Protein AF-0000000075855248 (afdb_homodimer)

InterPro domains:
  IPR038874 Transmembrane protein 253 [PTHR37359] (25-209)

Secondary structure (DSSP, 8-state):
--HHHHHHHHHHHH-----HHHHHHHHHHHHHHHHHHIIIIISHHHHHHHHHHHHHHHHHHHHHHHHHHHHHHTT-GGGGHHHHHHHHHHHHHHHHHHHHHS--HHHHHHHHHHHHHHHHHHHHHHHHHHH--------SSHHHHHHHHHHHHHHHHHHHHHHHHHHHHHHHHHHHHHHHHS------------TTTTTS-TT-------/--HHHHHHHHHHHH-----HHHHHHHHHHHHHHHHHHIIIIISHHHHHHHHHHHHHHHHHHHHHHHHHHHHHHTT-GGGGHHHHHHHHHHHHHHHHHHHHHS--HHHHHHHHHHHHHHHHHHHHHHHHHHH--------SSHHHHHHHHHHHHHHHHHHHHHHHHHHHHHHHHHHHHHHHHS------------TTTTTS-TT-------

Solvent-accessible surface area (backbone atoms only — not comparable to full-atom values): 21504 Å² total; per-residue (Å²): 126,74,70,61,56,61,57,53,56,57,53,58,60,68,57,58,78,75,44,67,59,58,54,48,50,46,46,45,52,47,35,47,50,46,45,25,44,39,34,50,58,72,43,23,56,60,37,42,38,43,13,53,48,22,32,54,29,19,51,48,21,35,53,28,32,50,21,26,18,7,50,35,40,59,53,40,71,84,57,42,50,52,40,60,26,22,54,43,34,33,52,39,11,53,48,37,44,45,32,35,76,56,48,41,72,68,56,48,52,49,46,49,50,43,32,54,51,28,39,55,41,38,55,50,23,53,51,46,67,72,61,60,80,67,78,63,45,82,63,88,45,72,37,29,49,50,14,41,49,47,22,47,50,49,20,49,52,26,45,51,48,38,41,53,44,34,53,48,51,43,51,54,51,48,53,45,46,54,70,42,58,50,68,73,70,73,61,71,64,71,74,64,73,50,73,63,64,70,58,52,65,78,62,70,73,75,68,74,80,120,124,74,72,61,57,61,57,53,57,56,53,60,60,68,56,59,76,76,46,67,60,58,52,47,51,46,46,46,50,48,36,46,49,45,45,26,43,39,34,49,58,74,42,24,56,61,38,43,38,42,12,54,50,23,32,54,29,20,50,47,20,34,52,28,32,51,22,26,18,8,50,36,40,58,52,38,71,85,58,41,51,53,41,60,26,22,53,42,33,32,51,40,13,54,48,36,44,46,30,36,76,57,47,42,71,67,56,48,53,50,47,49,50,42,34,54,51,28,42,55,41,38,56,50,24,52,50,47,67,72,61,59,79,65,79,62,44,82,64,86,44,74,37,29,49,50,13,41,50,47,22,48,50,49,22,48,51,27,46,51,48,38,43,52,44,34,52,50,49,44,50,54,50,48,53,44,46,55,70,45,59,50,67,73,68,71,61,70,66,68,74,62,72,51,71,64,65,69,57,52,65,77,61,67,72,75,68,74,83,119

pLDDT: mean 74.96, std 23.04, range [22.03, 97.25]

Sequence (420 aa):
MTENMFQEGLYQVYFKETHPLTTATNNKALCNVRIHRWFGTVVNTRLLVTGVGQILSALACILTTVTHACVSYNCAVSMTTPVWSSLFYVAAGCLTIEVQRKANKLKIITLVSLNLFSLLFGFSAILAISLISQQPAALNTNQQRAGSIVAKGTSIAFTALCLLLSVYTLFLSWRGLRRYSSPHIQAYSRISQDPDDTNEPLLEQVEYSLMTENMFQEGLYQVYFKETHPLTTATNNKALCNVRIHRWFGTVVNTRLLVTGVGQILSALACILTTVTHACVSYNCAVSMTTPVWSSLFYVAAGCLTIEVQRKANKLKIITLVSLNLFSLLFGFSAILAISLISQQPAALNTNQQRAGSIVAKGTSIAFTALCLLLSVYTLFLSWRGLRRYSSPHIQAYSRISQDPDDTNEPLLEQVEYSL

Nearest PDB structures (foldseek):
  8zgt-assembly1_B  TM=7.025E-01  e=1.239E-02  Rattus norvegicus
  7jpv-assembly1_E  TM=5.842E-01  e=2.638E-01  Oryctolagus cuniculus
  8auw-assembly1_D  TM=3.223E-01  e=1.752E+00  Homo sapiens
  4tx5-assembly1_A  TM=2.668E-01  e=3.138E+00  Homo sapiens
  8zgt-assembly1_B  TM=7.037E-01  e=1.383E-02  Rattus norvegicus

Foldseek 3Di:
DVVVVVVVVVVVVPPPVPPVVVVVVVLQVQLFVLLLCLLQPVCLVVLLVLLVLLQVLLVLLQVLQQVLCCLWPVRDPLSNLSNVLSVLSNVLSVLSNVCNVPPDPVSLVVSLVSLVVSLVSLVVSLVSNVPDPDHTDDDDDPVSVVVSVVSSVSSNVSSVVSNVSSVVSNVSSVVSCVVRVPPPCPCPVPPPVPVVVVPPPPPPCPPPPD/DVVVVVVVVVVVVVPPVPPVVVVVVVLQVQLFVLLLCLLQPVCLVVLLVLLVLQQVLLVLLQVLQQVLCCLWPVRDPLSNLSNVLSVLSNVLSVLSNVCNVPPDPVSLVVSLVSLVVSLVSLVVSLVSNVPDPDHTDDDDDPVSVVVSVVSSVSSNVSSVVSNVSSVVSNVSSVVSCVVRVPPPCPCPVPPPVPVVVVPPPPPPCPPPPD

Structure (mmCIF, N/CA/C/O backbone):
data_AF-0000000075855248-model_v1
#
loop_
_entity.id
_entity.type
_entity.pdbx_description
1 polymer 'Uncharacterized protein si:dkey-30c15.13'
#
loop_
_atom_site.group_PDB
_atom_site.id
_atom_site.type_symbol
_atom_site.label_atom_id
_atom_site.label_alt_id
_atom_site.label_comp_id
_atom_site.label_asym_id
_atom_site.label_entity_id
_atom_site.label_seq_id
_atom_site.pdbx_PDB_ins_code
_atom_site.Cartn_x
_atom_site.Cartn_y
_atom_site.Cartn_z
_atom_site.occupancy
_atom_site.B_iso_or_equiv
_atom_site.auth_seq_id
_atom_site.auth_comp_id
_atom_site.auth_asym_id
_atom_site.auth_atom_id
_atom_site.pdbx_PDB_model_num
ATOM 1 N N . MET A 1 1 ? -52.969 60.656 11.789 1 31.59 1 MET A N 1
ATOM 2 C CA . MET A 1 1 ? -52.875 59.531 10.859 1 31.59 1 MET A CA 1
ATOM 3 C C . MET A 1 1 ? -51.438 59.281 10.477 1 31.59 1 MET A C 1
ATOM 5 O O . MET A 1 1 ? -51.125 58.344 9.727 1 31.59 1 MET A O 1
ATOM 9 N N . THR A 1 2 ? -50.5 60.188 10.789 1 39.56 2 THR A N 1
ATOM 10 C CA . THR A 1 2 ? -49.094 60.094 10.422 1 39.56 2 THR A CA 1
ATOM 11 C C . THR A 1 2 ? -48.375 59.125 11.352 1 39.56 2 THR A C 1
ATOM 13 O O . THR A 1 2 ? -47.156 58.906 11.188 1 39.56 2 THR A O 1
ATOM 16 N N . GLU A 1 3 ? -49 58.781 12.5 1 42.44 3 GLU A N 1
ATOM 17 C CA . GLU A 1 3 ? -48.25 57.906 13.406 1 42.44 3 GLU A CA 1
ATOM 18 C C . GLU A 1 3 ? -48.062 56.5 12.82 1 42.44 3 GLU A C 1
ATOM 20 O O . GLU A 1 3 ? -47.188 55.75 13.234 1 42.44 3 GLU A O 1
ATOM 25 N N . ASN A 1 4 ? -49.062 56.125 11.938 1 43.16 4 ASN A N 1
ATOM 26 C CA . ASN A 1 4 ? -49.062 54.719 11.555 1 43.16 4 ASN A CA 1
ATOM 27 C C . ASN A 1 4 ? -47.969 54.406 10.547 1 43.16 4 ASN A C 1
ATOM 29 O O . ASN A 1 4 ? -47.75 53.25 10.148 1 43.16 4 ASN A O 1
ATOM 33 N N . MET A 1 5 ? -47.438 55.5 9.867 1 43.91 5 MET A N 1
ATOM 34 C CA . MET A 1 5 ? -46.5 55.156 8.828 1 43.91 5 MET A CA 1
ATOM 35 C C . MET A 1 5 ? -45.156 54.719 9.438 1 43.91 5 MET A C 1
ATOM 37 O O . MET A 1 5 ? -44.469 53.875 8.852 1 43.91 5 MET A O 1
ATOM 41 N N . PHE A 1 6 ? -44.75 55.312 10.594 1 43.44 6 PHE A N 1
ATOM 42 C CA . PHE A 1 6 ? -43.438 54.969 11.102 1 43.44 6 PHE A CA 1
ATOM 43 C C . PHE A 1 6 ? -43.406 53.531 11.625 1 43.44 6 PHE A C 1
ATOM 45 O O . PHE A 1 6 ? -42.406 52.812 11.484 1 43.44 6 PHE A O 1
ATOM 52 N N . GLN A 1 7 ? -44.562 53.031 12.219 1 41.19 7 GLN A N 1
ATOM 53 C CA . GLN A 1 7 ? -44.531 51.688 12.758 1 41.19 7 GLN A CA 1
ATOM 54 C C . GLN A 1 7 ? -44.5 50.656 11.633 1 41.19 7 GLN A C 1
ATOM 56 O O . GLN A 1 7 ? -43.875 49.594 11.758 1 41.19 7 GLN A O 1
ATOM 61 N N . GLU A 1 8 ? -45.219 50.969 10.5 1 43.88 8 GLU A N 1
ATOM 62 C CA . GLU A 1 8 ? -45.25 49.969 9.445 1 43.88 8 GLU A CA 1
ATOM 63 C C . GLU A 1 8 ? -43.875 49.844 8.781 1 43.88 8 GLU A C 1
ATOM 65 O O . GLU A 1 8 ? -43.5 48.75 8.336 1 43.88 8 GLU A O 1
ATOM 70 N N . GLY A 1 9 ? -43.125 50.938 8.617 1 43.25 9 GLY A N 1
ATOM 71 C CA . GLY A 1 9 ? -41.812 50.844 7.984 1 43.25 9 GLY A CA 1
ATOM 72 C C . GLY A 1 9 ? -40.812 50.031 8.812 1 43.25 9 GLY A C 1
ATOM 73 O O . GLY A 1 9 ? -39.906 49.406 8.258 1 43.25 9 GLY A O 1
ATOM 74 N N . LEU A 1 10 ? -40.906 50.25 10.195 1 38.75 10 LEU A N 1
ATOM 75 C CA . LEU A 1 10 ? -39.938 49.469 10.992 1 38.75 10 LEU A CA 1
ATOM 76 C C . LEU A 1 10 ? -40.281 48 10.992 1 38.75 10 LEU A C 1
ATOM 78 O O . LEU A 1 10 ? -39.406 47.156 11.094 1 38.75 10 LEU A O 1
ATOM 82 N N . TYR A 1 11 ? -41.656 47.656 10.953 1 41.97 11 TYR A N 1
ATOM 83 C CA . TYR A 1 11 ? -41.969 46.219 10.969 1 41.97 11 TYR A CA 1
ATOM 84 C C . TYR A 1 11 ? -41.469 45.562 9.695 1 41.97 11 TYR A C 1
ATOM 86 O O . TYR A 1 11 ? -41.031 44.406 9.734 1 41.97 11 TYR A O 1
ATOM 94 N N . GLN A 1 12 ? -41.625 46.219 8.531 1 40.75 12 GLN A N 1
ATOM 95 C CA . GLN A 1 12 ? -41.25 45.531 7.301 1 40.75 12 GLN A CA 1
ATOM 96 C C . GLN A 1 12 ? -39.719 45.312 7.258 1 40.75 12 GLN A C 1
ATOM 98 O O . GLN A 1 12 ? -39.25 44.375 6.602 1 40.75 12 GLN A O 1
ATOM 103 N N . VAL A 1 13 ? -38.938 46.25 7.758 1 40.94 13 VAL A N 1
ATOM 104 C CA . VAL A 1 13 ? -37.5 46 7.562 1 40.94 13 VAL A CA 1
ATOM 105 C C . VAL A 1 13 ? -37.062 44.812 8.391 1 40.94 13 VAL A C 1
ATOM 107 O O . VAL A 1 13 ? -36.25 44 7.941 1 40.94 13 VAL A O 1
ATOM 110 N N . TYR A 1 14 ? -37.469 44.75 9.664 1 39.81 14 TYR A N 1
ATOM 111 C CA . TYR A 1 14 ? -36.812 43.688 10.453 1 39.81 14 TYR A CA 1
ATOM 112 C C . TYR A 1 14 ? -37.406 42.344 10.148 1 39.81 14 TYR A C 1
ATOM 114 O O . TYR A 1 14 ? -37.031 41.344 10.766 1 39.81 14 TYR A O 1
ATOM 122 N N . PHE A 1 15 ? -38.719 42.25 9.641 1 38.22 15 PHE A N 1
ATOM 123 C CA . PHE A 1 15 ? -39 40.844 9.273 1 38.22 15 PHE A CA 1
ATOM 124 C C . PHE A 1 15 ? -38.062 40.375 8.156 1 38.22 15 PHE A C 1
ATOM 126 O O . PHE A 1 15 ? -38.375 40.562 6.973 1 38.22 15 PHE A O 1
ATOM 133 N N . LYS A 1 16 ? -36.875 40.812 8.109 1 37.31 16 LYS A N 1
ATOM 134 C CA . LYS A 1 16 ? -36.031 39.938 7.305 1 37.31 16 LYS A CA 1
ATOM 135 C C . LYS A 1 16 ? -36.5 38.469 7.41 1 37.31 16 LYS A C 1
ATOM 137 O O . LYS A 1 16 ? -36.594 37.938 8.516 1 37.31 16 LYS A O 1
ATOM 142 N N . GLU A 1 17 ? -37.438 37.969 6.656 1 39.19 17 GLU A N 1
ATOM 143 C CA . GLU A 1 17 ? -37.719 36.562 6.422 1 39.19 17 GLU A CA 1
ATOM 144 C C . GLU A 1 17 ? -36.438 35.719 6.582 1 39.19 17 GLU A C 1
ATOM 146 O O . GLU A 1 17 ? -35.562 35.781 5.727 1 39.19 17 GLU A O 1
ATOM 151 N N . THR A 1 18 ? -35.844 35.656 7.707 1 39.84 18 THR A N 1
ATOM 152 C CA . THR A 1 18 ? -34.938 34.531 7.926 1 39.84 18 THR A CA 1
ATOM 153 C C . THR A 1 18 ? -35.5 33.25 7.332 1 39.84 18 THR A C 1
ATOM 155 O O . THR A 1 18 ? -36.406 32.656 7.895 1 39.84 18 THR A O 1
ATOM 158 N N . HIS A 1 19 ? -35.969 33.125 6.125 1 43.25 19 HIS A N 1
ATOM 159 C CA . HIS A 1 19 ? -36.312 31.891 5.43 1 43.25 19 HIS A CA 1
ATOM 160 C C . HIS A 1 19 ? -35.438 30.734 5.891 1 43.25 19 HIS A C 1
ATOM 162 O O . HIS A 1 19 ? -34.219 30.859 5.969 1 43.25 19 HIS A O 1
ATOM 168 N N . PRO A 1 20 ? -36.062 29.734 6.641 1 48.69 20 PRO A N 1
ATOM 169 C CA . PRO A 1 20 ? -35.406 28.484 6.996 1 48.69 20 PRO A CA 1
ATOM 170 C C . PRO A 1 20 ? -34.406 28.016 5.926 1 48.69 20 PRO A C 1
ATOM 172 O O . PRO A 1 20 ? -33.5 27.25 6.223 1 48.69 20 PRO A O 1
ATOM 175 N N . LEU A 1 21 ? -34.656 28.406 4.676 1 49.22 21 LEU A N 1
ATOM 176 C CA . LEU A 1 21 ? -33.75 28 3.615 1 49.22 21 LEU A CA 1
ATOM 177 C C . LEU A 1 21 ? -32.375 28.609 3.828 1 49.22 21 LEU A C 1
ATOM 179 O O . LEU A 1 21 ? -31.344 27.953 3.568 1 49.22 21 LEU A O 1
ATOM 183 N N . THR A 1 22 ? -32.344 29.875 4.184 1 50.22 22 THR A N 1
ATOM 184 C CA . THR A 1 22 ? -31.047 30.5 4.367 1 50.22 22 THR A CA 1
ATOM 185 C C . THR A 1 22 ? -30.297 29.859 5.535 1 50.22 22 THR A C 1
ATOM 187 O O . THR A 1 22 ? -29.094 29.656 5.465 1 50.22 22 THR A O 1
ATOM 190 N N . THR A 1 23 ? -31.109 29.594 6.613 1 50.72 23 THR A N 1
ATOM 191 C CA . THR A 1 23 ? -30.484 28.922 7.742 1 50.72 23 THR A CA 1
ATOM 192 C C . THR A 1 23 ? -30.047 27.516 7.348 1 50.72 23 THR A C 1
ATOM 194 O O . THR A 1 23 ? -28.969 27.062 7.738 1 50.72 23 THR A O 1
ATOM 197 N N . ALA A 1 24 ? -30.953 26.812 6.559 1 57.84 24 ALA A N 1
ATOM 198 C CA . ALA A 1 24 ? -30.594 25.469 6.105 1 57.84 24 ALA A CA 1
ATOM 199 C C . ALA A 1 24 ? -29.375 25.516 5.176 1 57.84 24 ALA A C 1
ATOM 201 O O . ALA A 1 24 ? -28.5 24.656 5.25 1 57.84 24 ALA A O 1
ATOM 202 N N . THR A 1 25 ? -29.375 26.547 4.203 1 55.84 25 THR A N 1
ATOM 203 C CA . THR A 1 25 ? -28.234 26.672 3.295 1 55.84 25 THR A CA 1
ATOM 204 C C . THR A 1 25 ? -26.969 27.031 4.066 1 55.84 25 THR A C 1
ATOM 206 O O . THR A 1 25 ? -25.891 26.516 3.764 1 55.84 25 THR A O 1
ATOM 209 N N . ASN A 1 26 ? -27.25 27.891 5.062 1 59.59 26 ASN A N 1
ATOM 210 C CA . ASN A 1 26 ? -26.094 28.281 5.855 1 59.59 26 ASN A CA 1
ATOM 211 C C . ASN A 1 26 ? -25.594 27.125 6.715 1 59.59 26 ASN A C 1
ATOM 213 O O . ASN A 1 26 ? -24.375 26.953 6.895 1 59.59 26 ASN A O 1
ATOM 217 N N . ASN A 1 27 ? -26.609 26.453 7.219 1 59.88 27 ASN A N 1
ATOM 218 C CA . ASN A 1 27 ? -26.203 25.297 8.016 1 59.88 27 ASN A CA 1
ATOM 219 C C . ASN A 1 27 ? -25.531 24.234 7.152 1 59.88 27 ASN A C 1
ATOM 221 O O . ASN A 1 27 ? -24.562 23.609 7.578 1 59.88 27 ASN A O 1
ATOM 225 N N . LYS A 1 28 ? -26.188 24.156 5.992 1 63.12 28 LYS A N 1
ATOM 226 C CA . LYS A 1 28 ? -25.578 23.188 5.07 1 63.12 28 LYS A CA 1
ATOM 227 C C . LYS A 1 28 ? -24.172 23.641 4.664 1 63.12 28 LYS A C 1
ATOM 229 O O . LYS A 1 28 ? -23.266 22.812 4.582 1 63.12 28 LYS A O 1
ATOM 234 N N . ALA A 1 29 ? -24.047 24.844 4.391 1 67 29 ALA A N 1
ATOM 235 C CA . ALA A 1 29 ? -22.719 25.359 4.039 1 67 29 ALA A CA 1
ATOM 236 C C . ALA A 1 29 ? -21.734 25.188 5.195 1 67 29 ALA A C 1
ATOM 238 O O . ALA A 1 29 ? -20.578 24.828 4.988 1 67 29 ALA A O 1
ATOM 239 N N . LEU A 1 30 ? -22.328 25.422 6.41 1 62.78 30 LEU A N 1
ATOM 240 C CA . LEU A 1 30 ? -21.469 25.266 7.582 1 62.78 30 LEU A CA 1
ATOM 241 C C . LEU A 1 30 ? -21.094 23.797 7.785 1 62.78 30 LEU A C 1
ATOM 243 O O . LEU A 1 30 ? -19.953 23.484 8.125 1 62.78 30 LEU A O 1
ATOM 247 N N . CYS A 1 31 ? -22.094 23 7.594 1 67.38 31 CYS A N 1
ATOM 248 C CA . CYS A 1 31 ? -21.828 21.562 7.719 1 67.38 31 CYS A CA 1
ATOM 249 C C . CYS A 1 31 ? -20.812 21.109 6.676 1 67.38 31 CYS A C 1
ATOM 251 O O . CYS A 1 31 ? -19.906 20.328 6.98 1 67.38 31 CYS A O 1
ATOM 253 N N . ASN A 1 32 ? -21.016 21.641 5.473 1 72.44 32 ASN A N 1
ATOM 254 C CA . ASN A 1 32 ? -20.078 21.281 4.406 1 72.44 32 ASN A CA 1
ATOM 255 C C . ASN A 1 32 ? -18.656 21.734 4.723 1 72.44 32 ASN A C 1
ATOM 257 O O . ASN A 1 32 ? -17.703 21.016 4.461 1 72.44 32 ASN A O 1
ATOM 261 N N . VAL A 1 33 ? -18.578 22.859 5.32 1 74.69 33 VAL A N 1
ATOM 262 C CA . VAL A 1 33 ? -17.266 23.391 5.668 1 74.69 33 VAL A CA 1
ATOM 263 C C . VAL A 1 33 ? -16.625 22.531 6.762 1 74.69 33 VAL A C 1
ATOM 265 O O . VAL A 1 33 ? -15.43 22.266 6.734 1 74.69 33 VAL A O 1
ATOM 268 N N . ARG A 1 34 ? -17.484 22.203 7.691 1 75.31 34 ARG A N 1
ATOM 269 C CA . ARG A 1 34 ? -16.969 21.391 8.797 1 75.31 34 ARG A CA 1
ATOM 270 C C . ARG A 1 34 ? -16.547 20 8.328 1 75.31 34 ARG A C 1
ATOM 272 O O . ARG A 1 34 ? -15.523 19.469 8.766 1 75.31 34 ARG A O 1
ATOM 279 N N . ILE A 1 35 ? -17.328 19.484 7.496 1 74.38 35 ILE A N 1
ATOM 280 C CA . ILE A 1 35 ? -17.016 18.172 6.938 1 74.38 35 ILE A CA 1
ATOM 281 C C . ILE A 1 35 ? -15.75 18.266 6.074 1 74.38 35 ILE A C 1
ATOM 283 O O . ILE A 1 35 ? -14.914 17.375 6.098 1 74.38 35 ILE A O 1
ATOM 287 N N . HIS A 1 36 ? -15.641 19.359 5.402 1 76.44 36 HIS A N 1
ATOM 288 C CA . HIS A 1 36 ? -14.445 19.594 4.605 1 76.44 36 HIS A CA 1
ATOM 289 C C . HIS A 1 36 ? -13.203 19.688 5.488 1 76.44 36 HIS A C 1
ATOM 291 O O . HIS A 1 36 ? -12.133 19.188 5.129 1 76.44 36 HIS A O 1
ATOM 297 N N . ARG A 1 37 ? -13.391 20.297 6.598 1 74.25 37 ARG A N 1
ATOM 298 C CA . ARG A 1 37 ? -12.266 20.422 7.512 1 74.25 37 ARG A CA 1
ATOM 299 C C . ARG A 1 37 ? -11.859 19.078 8.086 1 74.25 37 ARG A C 1
ATOM 301 O O . ARG A 1 37 ? -10.664 18.781 8.227 1 74.25 37 ARG A O 1
ATOM 308 N N . TRP A 1 38 ? -12.875 18.312 8.445 1 79.81 38 TRP A N 1
ATOM 309 C CA . TRP A 1 38 ? -12.586 16.984 9.008 1 79.81 38 TRP A CA 1
ATOM 310 C C . TRP A 1 38 ? -11.805 16.141 8.016 1 79.81 38 TRP A C 1
ATOM 312 O O . TRP A 1 38 ? -10.758 15.578 8.352 1 79.81 38 TRP A O 1
ATOM 322 N N . PHE A 1 39 ? -12.266 16.078 6.785 1 79.12 39 PHE A N 1
ATOM 323 C CA . PHE A 1 39 ? -11.656 15.219 5.781 1 79.12 39 PHE A CA 1
ATOM 324 C C . PHE A 1 39 ? -10.422 15.875 5.176 1 79.12 39 PHE A C 1
ATOM 326 O O . PHE A 1 39 ? -9.484 15.188 4.766 1 79.12 39 PHE A O 1
ATOM 333 N N . GLY A 1 40 ? -10.359 17.062 5.18 1 75.75 40 GLY A N 1
ATOM 334 C CA . GLY A 1 40 ? -9.266 17.781 4.555 1 75.75 40 GLY A CA 1
ATOM 335 C C . GLY A 1 40 ? -8.102 18.031 5.496 1 75.75 40 GLY A C 1
ATOM 336 O O . GLY A 1 40 ? -6.969 18.234 5.055 1 75.75 40 GLY A O 1
ATOM 337 N N . THR A 1 41 ? -8.289 18 6.754 1 74.88 41 THR A N 1
ATOM 338 C CA . THR A 1 41 ? -7.211 18.391 7.656 1 74.88 41 THR A CA 1
ATOM 339 C C . THR A 1 41 ? -7.035 17.375 8.773 1 74.88 41 THR A C 1
ATOM 341 O O . THR A 1 41 ? -5.93 16.875 9 1 74.88 41 THR A O 1
ATOM 344 N N . VAL A 1 42 ? -8.172 17.062 9.398 1 72.31 42 VAL A N 1
ATOM 345 C CA . VAL A 1 42 ? -8.055 16.266 10.609 1 72.31 42 VAL A CA 1
ATOM 346 C C . VAL A 1 42 ? -7.668 14.836 10.25 1 72.31 42 VAL A C 1
ATOM 348 O O . VAL A 1 42 ? -6.734 14.273 10.828 1 72.31 42 VAL A O 1
ATOM 351 N N . VAL A 1 43 ? -8.344 14.25 9.32 1 83.25 43 VAL A N 1
ATOM 352 C CA . VAL A 1 43 ? -8.102 12.844 9.039 1 83.25 43 VAL A CA 1
ATOM 353 C C . VAL A 1 43 ? -7.461 12.703 7.656 1 83.25 43 VAL A C 1
ATOM 355 O O . VAL A 1 43 ? -7.375 11.594 7.117 1 83.25 43 VAL A O 1
ATOM 358 N N . ASN A 1 44 ? -6.895 13.672 7.082 1 83.75 44 ASN A N 1
ATOM 359 C CA . ASN A 1 44 ? -6.402 13.711 5.707 1 83.75 44 ASN A CA 1
ATOM 360 C C . ASN A 1 44 ? -5.301 12.68 5.477 1 83.75 44 ASN A C 1
ATOM 362 O O . ASN A 1 44 ? -5.379 11.883 4.543 1 83.75 44 ASN A O 1
ATOM 366 N N . THR A 1 45 ? -4.414 12.688 6.406 1 84.56 45 THR A N 1
ATOM 367 C CA . THR A 1 45 ? -3.283 11.773 6.262 1 84.56 45 THR A CA 1
ATOM 368 C C . THR A 1 45 ? -3.736 10.32 6.422 1 84.56 45 THR A C 1
ATOM 370 O O . THR A 1 45 ? -3.326 9.453 5.652 1 84.56 45 THR A O 1
ATOM 373 N N . ARG A 1 46 ? -4.555 10.164 7.312 1 88.44 46 ARG A N 1
ATOM 374 C CA . ARG A 1 46 ? -5.051 8.82 7.578 1 88.44 46 ARG A CA 1
ATOM 375 C C . ARG A 1 46 ? -5.879 8.297 6.41 1 88.44 46 ARG A C 1
ATOM 377 O O . ARG A 1 46 ? -5.801 7.121 6.059 1 88.44 46 ARG A O 1
ATOM 384 N N . LEU A 1 47 ? -6.617 9.133 5.773 1 90.88 47 LEU A N 1
ATOM 385 C CA . LEU A 1 47 ? -7.422 8.742 4.617 1 90.88 47 LEU A CA 1
ATOM 386 C C . LEU A 1 47 ? -6.531 8.445 3.412 1 90.88 47 LEU A C 1
ATOM 388 O O . LEU A 1 47 ? -6.77 7.48 2.682 1 90.88 47 LEU A O 1
ATOM 392 N N . LEU A 1 48 ? -5.543 9.25 3.268 1 91.06 48 LEU A N 1
ATOM 393 C CA . LEU A 1 48 ? -4.621 9.047 2.156 1 91.06 48 LEU A CA 1
ATOM 394 C C . LEU A 1 48 ? -3.891 7.715 2.293 1 91.06 48 LEU A C 1
ATOM 396 O O . LEU A 1 48 ? -3.797 6.949 1.328 1 91.06 48 LEU A O 1
ATOM 400 N N . VAL A 1 49 ? -3.412 7.414 3.479 1 92.38 49 VAL A N 1
ATOM 401 C CA . VAL A 1 49 ? -2.695 6.172 3.752 1 92.38 49 VAL A CA 1
ATOM 402 C C . VAL A 1 49 ? -3.637 4.98 3.568 1 92.38 49 VAL A C 1
ATOM 404 O O . VAL A 1 49 ? -3.258 3.971 2.973 1 92.38 49 VAL A O 1
ATOM 407 N N . THR A 1 50 ? -4.824 5.129 4.031 1 93.75 50 THR A N 1
ATOM 408 C CA . THR A 1 50 ? -5.809 4.055 3.912 1 93.75 50 THR A CA 1
ATOM 409 C C . THR A 1 50 ? -6.18 3.824 2.451 1 93.75 50 THR A C 1
ATOM 411 O O . THR A 1 50 ? -6.297 2.68 2.008 1 93.75 50 THR A O 1
ATOM 414 N N . GLY A 1 51 ? -6.391 4.922 1.726 1 94.62 51 GLY A N 1
ATOM 415 C CA . GLY A 1 51 ? -6.73 4.793 0.317 1 94.62 51 GLY A CA 1
ATOM 416 C C . GLY A 1 51 ? -5.641 4.117 -0.496 1 94.62 51 GLY A C 1
ATOM 417 O O . GLY A 1 51 ? -5.914 3.186 -1.256 1 94.62 51 GLY A O 1
ATOM 418 N N . VAL A 1 52 ? -4.422 4.543 -0.374 1 94.12 52 VAL A N 1
ATOM 419 C CA . VAL A 1 52 ? -3.291 3.965 -1.093 1 94.12 52 VAL A CA 1
ATOM 420 C C . VAL A 1 52 ? -3.105 2.506 -0.68 1 94.12 52 VAL A C 1
ATOM 422 O O . VAL A 1 52 ? -2.863 1.641 -1.525 1 94.12 52 VAL A O 1
ATOM 425 N N . GLY A 1 53 ? -3.23 2.273 0.612 1 95.06 53 GLY A N 1
ATOM 426 C CA . GLY A 1 53 ? -3.146 0.907 1.101 1 95.06 53 GLY A CA 1
ATOM 427 C C . GLY A 1 53 ? -4.207 -0.002 0.511 1 95.06 53 GLY A C 1
ATOM 428 O O . GLY A 1 53 ? -3.928 -1.155 0.176 1 95.06 53 GLY A O 1
ATOM 429 N N . GLN A 1 54 ? -5.355 0.57 0.373 1 95.56 54 GLN A N 1
ATOM 430 C CA . GLN A 1 54 ? -6.457 -0.212 -0.18 1 95.56 54 GLN A CA 1
ATOM 431 C C . GLN A 1 54 ? -6.219 -0.536 -1.651 1 95.56 54 GLN A C 1
ATOM 433 O O . GLN A 1 54 ? -6.453 -1.664 -2.092 1 95.56 54 GLN A O 1
ATOM 438 N N . ILE A 1 55 ? -5.734 0.391 -2.4 1 96.19 55 ILE A N 1
ATOM 439 C CA . ILE A 1 55 ? -5.484 0.196 -3.824 1 96.19 55 ILE A CA 1
ATOM 440 C C . ILE A 1 55 ? -4.383 -0.845 -4.016 1 96.19 55 ILE A C 1
ATOM 442 O O . ILE A 1 55 ? -4.543 -1.791 -4.793 1 96.19 55 ILE A O 1
ATOM 446 N N . LEU A 1 56 ? -3.32 -0.724 -3.268 1 96.75 56 LEU A N 1
ATOM 447 C CA . LEU A 1 56 ? -2.189 -1.635 -3.414 1 96.75 56 LEU A CA 1
ATOM 448 C C . LEU A 1 56 ? -2.564 -3.043 -2.965 1 96.75 56 LEU A C 1
ATOM 450 O O . LEU A 1 56 ? -2.207 -4.023 -3.621 1 96.75 56 LEU A O 1
ATOM 454 N N . SER A 1 57 ? -3.283 -3.107 -1.899 1 96.69 57 SER A N 1
ATOM 455 C CA . SER A 1 57 ? -3.695 -4.414 -1.397 1 96.69 57 SER A CA 1
ATOM 456 C C . SER A 1 57 ? -4.691 -5.078 -2.342 1 96.69 57 SER A C 1
ATOM 458 O O . SER A 1 57 ? -4.645 -6.293 -2.547 1 96.69 57 SER A O 1
ATOM 460 N N . ALA A 1 58 ? -5.594 -4.281 -2.854 1 97.19 58 ALA A N 1
ATOM 461 C CA . ALA A 1 58 ? -6.57 -4.812 -3.799 1 97.19 58 ALA A CA 1
ATOM 462 C C . ALA A 1 58 ? -5.891 -5.305 -5.074 1 97.19 58 ALA A C 1
ATOM 464 O O . ALA A 1 58 ? -6.246 -6.359 -5.605 1 97.19 58 ALA A O 1
ATOM 465 N N . LEU A 1 59 ? -4.93 -4.57 -5.523 1 96.31 59 LEU A N 1
ATOM 466 C CA . LEU A 1 59 ? -4.191 -4.977 -6.715 1 96.31 59 LEU A CA 1
ATOM 467 C C . LEU A 1 59 ? -3.43 -6.277 -6.465 1 96.31 59 LEU A C 1
ATOM 469 O O . LEU A 1 59 ? -3.43 -7.172 -7.309 1 96.31 59 LEU A O 1
ATOM 473 N N . ALA A 1 60 ? -2.805 -6.332 -5.324 1 96.31 60 ALA A N 1
ATOM 474 C CA . ALA A 1 60 ? -2.104 -7.562 -4.957 1 96.31 60 ALA A CA 1
ATOM 475 C C . ALA A 1 60 ? -3.07 -8.734 -4.863 1 96.31 60 ALA A C 1
ATOM 477 O O . ALA A 1 60 ? -2.752 -9.844 -5.305 1 96.31 60 ALA A O 1
ATOM 478 N N . CYS A 1 61 ? -4.23 -8.5 -4.34 1 95.12 61 CYS A N 1
ATOM 479 C CA . CYS A 1 61 ? -5.246 -9.539 -4.223 1 95.12 61 CYS A CA 1
ATOM 480 C C . CYS A 1 61 ? -5.699 -10.016 -5.598 1 95.12 61 CYS A C 1
ATOM 482 O O . CYS A 1 61 ? -5.816 -11.219 -5.832 1 95.12 61 CYS A O 1
ATOM 484 N N . ILE A 1 62 ? -5.914 -9.078 -6.469 1 96 62 ILE A N 1
ATOM 485 C CA . ILE A 1 62 ? -6.363 -9.414 -7.812 1 96 62 ILE A CA 1
ATOM 486 C C . ILE A 1 62 ? -5.32 -10.297 -8.5 1 96 62 ILE A C 1
ATOM 488 O O . ILE A 1 62 ? -5.648 -11.367 -9.023 1 96 62 ILE A O 1
ATOM 492 N N . LEU A 1 63 ? -4.113 -9.914 -8.445 1 95.44 63 LEU A N 1
ATOM 493 C CA . LEU A 1 63 ? -3.049 -10.602 -9.172 1 95.44 63 LEU A CA 1
ATOM 494 C C . LEU A 1 63 ? -2.775 -11.977 -8.57 1 95.44 63 LEU A C 1
ATOM 496 O O . LEU A 1 63 ? -2.572 -12.953 -9.297 1 95.44 63 LEU A O 1
ATOM 500 N N . THR A 1 64 ? -2.881 -12.07 -7.25 1 94.69 64 THR A N 1
ATOM 501 C CA . THR A 1 64 ? -2.635 -13.352 -6.598 1 94.69 64 THR A CA 1
ATOM 502 C C . THR A 1 64 ? -3.814 -14.297 -6.801 1 94.69 64 THR A C 1
ATOM 504 O O . THR A 1 64 ? -3.631 -15.508 -6.938 1 94.69 64 THR A O 1
ATOM 507 N N . THR A 1 65 ? -5.012 -13.758 -6.844 1 94.06 65 THR A N 1
ATOM 508 C CA . THR A 1 65 ? -6.188 -14.578 -7.102 1 94.06 65 THR A CA 1
ATOM 509 C C . THR A 1 65 ? -6.141 -15.164 -8.508 1 94.06 65 THR A C 1
ATOM 511 O O . THR A 1 65 ? -6.426 -16.344 -8.703 1 94.06 65 THR A O 1
ATOM 514 N N . VAL A 1 66 ? -5.77 -14.328 -9.445 1 94.12 66 VAL A N 1
ATOM 515 C CA . VAL A 1 66 ? -5.66 -14.789 -10.82 1 94.12 66 VAL A CA 1
ATOM 516 C C . VAL A 1 66 ? -4.59 -15.875 -10.922 1 94.12 66 VAL A C 1
ATOM 518 O O . VAL A 1 66 ? -4.801 -16.891 -11.578 1 94.12 66 VAL A O 1
ATOM 521 N N . THR A 1 67 ? -3.453 -15.703 -10.234 1 93.81 67 THR A N 1
ATOM 522 C CA . THR A 1 67 ? -2.389 -16.703 -10.219 1 93.81 67 THR A CA 1
ATOM 523 C C . THR A 1 67 ? -2.891 -18.016 -9.641 1 93.81 67 THR A C 1
ATOM 525 O O . THR A 1 67 ? -2.682 -19.078 -10.227 1 93.81 67 THR A O 1
ATOM 528 N N . HIS A 1 68 ? -3.596 -17.969 -8.586 1 92.19 68 HIS A N 1
ATOM 529 C CA . HIS A 1 68 ? -4.098 -19.156 -7.922 1 92.19 68 HIS A CA 1
ATOM 530 C C . HIS A 1 68 ? -5.141 -19.875 -8.781 1 92.19 68 HIS A C 1
ATOM 532 O O . HIS A 1 68 ? -5.109 -21.094 -8.914 1 92.19 68 HIS A O 1
ATOM 538 N N . ALA A 1 69 ? -6.059 -19.125 -9.359 1 91.69 69 ALA A N 1
ATOM 539 C CA . ALA A 1 69 ? -7.117 -19.688 -10.188 1 91.69 69 ALA A CA 1
ATOM 540 C C . ALA A 1 69 ? -6.543 -20.391 -11.422 1 91.69 69 ALA A C 1
ATOM 542 O O . ALA A 1 69 ? -7.027 -21.438 -11.828 1 91.69 69 ALA A O 1
ATOM 543 N N . CYS A 1 70 ? -5.484 -19.859 -11.953 1 91.19 70 CYS A N 1
ATOM 544 C CA . CYS A 1 70 ? -4.922 -20.422 -13.18 1 91.19 70 CYS A CA 1
ATOM 545 C C . CYS A 1 70 ? -4.004 -21.594 -12.867 1 91.19 70 CYS A C 1
ATOM 547 O O . CYS A 1 70 ? -4.02 -22.609 -13.578 1 91.19 70 CYS A O 1
ATOM 549 N N . VAL A 1 71 ? -3.248 -21.562 -11.805 1 90.06 71 VAL A N 1
ATOM 550 C CA . VAL A 1 71 ? -2.291 -22.609 -11.453 1 90.06 71 VAL A CA 1
ATOM 551 C C . VAL A 1 71 ? -3.029 -23.797 -10.859 1 90.06 71 VAL A C 1
ATOM 553 O O . VAL A 1 71 ? -2.689 -24.953 -11.148 1 90.06 71 VAL A O 1
ATOM 556 N N . SER A 1 72 ? -4.074 -23.484 -10.109 1 89.88 72 SER A N 1
ATOM 557 C CA . SER A 1 72 ? -4.684 -24.562 -9.328 1 89.88 72 SER A CA 1
ATOM 558 C C . SER A 1 72 ? -5.984 -25.031 -9.961 1 89.88 72 SER A C 1
ATOM 560 O O . SER A 1 72 ? -6.434 -26.156 -9.711 1 89.88 72 SER A O 1
ATOM 562 N N . TYR A 1 73 ? -6.621 -24.188 -10.773 1 89.12 73 TYR A N 1
ATOM 563 C CA . TYR A 1 73 ? -7.949 -24.562 -11.25 1 89.12 73 TYR A CA 1
ATOM 564 C C . TYR A 1 73 ? -8.109 -24.234 -12.727 1 89.12 73 TYR A C 1
ATOM 566 O O . TYR A 1 73 ? -9.227 -23.969 -13.195 1 89.12 73 TYR A O 1
ATOM 574 N N . ASN A 1 74 ? -6.996 -24.172 -13.438 1 89.06 74 ASN A N 1
ATOM 575 C CA . ASN A 1 74 ? -6.996 -23.922 -14.883 1 89.06 74 ASN A CA 1
ATOM 576 C C . ASN A 1 74 ? -7.82 -22.688 -15.242 1 89.06 74 ASN A C 1
ATOM 578 O O . ASN A 1 74 ? -8.57 -22.703 -16.219 1 89.06 74 ASN A O 1
ATOM 582 N N . CYS A 1 75 ? -7.719 -21.641 -14.406 1 88.69 75 CYS A N 1
ATOM 583 C CA . CYS A 1 75 ? -8.32 -20.328 -14.617 1 88.69 75 CYS A CA 1
ATOM 584 C C . CYS A 1 75 ? -9.844 -20.422 -14.641 1 88.69 75 CYS A C 1
ATOM 586 O O . CYS A 1 75 ? -10.5 -19.812 -15.484 1 88.69 75 CYS A O 1
ATOM 588 N N . ALA A 1 76 ? -10.383 -21.234 -13.781 1 86.81 76 ALA A N 1
ATOM 589 C CA . ALA A 1 76 ? -11.828 -21.344 -13.617 1 86.81 76 ALA A CA 1
ATOM 590 C C . ALA A 1 76 ? -12.43 -20.031 -13.125 1 86.81 76 ALA A C 1
ATOM 592 O O . ALA A 1 76 ? -11.945 -19.453 -12.148 1 86.81 76 ALA A O 1
ATOM 593 N N . VAL A 1 77 ? -13.453 -19.547 -13.703 1 85.62 77 VAL A N 1
ATOM 594 C CA . VAL A 1 77 ? -14.094 -18.266 -13.406 1 85.62 77 VAL A CA 1
ATOM 595 C C . VAL A 1 77 ? -14.688 -18.312 -12 1 85.62 77 VAL A C 1
ATOM 597 O O . VAL A 1 77 ? -14.742 -17.297 -11.312 1 85.62 77 VAL A O 1
ATOM 600 N N . SER A 1 78 ? -15.078 -19.484 -11.57 1 83.62 78 SER A N 1
ATOM 601 C CA . SER A 1 78 ? -15.688 -19.625 -10.25 1 83.62 78 SER A CA 1
ATOM 602 C C . SER A 1 78 ? -14.688 -19.297 -9.148 1 83.62 78 SER A C 1
ATOM 604 O O . SER A 1 78 ? -15.086 -18.953 -8.031 1 83.62 78 SER A O 1
ATOM 606 N N . MET A 1 79 ? -13.414 -19.375 -9.492 1 84.69 79 MET A N 1
ATOM 607 C CA . MET A 1 79 ? -12.391 -19.172 -8.469 1 84.69 79 MET A CA 1
ATOM 608 C C . MET A 1 79 ? -11.906 -17.719 -8.469 1 84.69 79 MET A C 1
ATOM 610 O O . MET A 1 79 ? -11.016 -17.359 -7.699 1 84.69 79 MET A O 1
ATOM 614 N N . THR A 1 80 ? -12.594 -16.844 -9.234 1 88.38 80 THR A N 1
ATOM 615 C CA . THR A 1 80 ? -12.133 -15.461 -9.344 1 88.38 80 THR A CA 1
ATOM 616 C C . THR A 1 80 ? -13.047 -14.523 -8.555 1 88.38 80 THR A C 1
ATOM 618 O O . THR A 1 80 ? -13.016 -13.312 -8.758 1 88.38 80 THR A O 1
ATOM 621 N N . THR A 1 81 ? -13.812 -15.023 -7.609 1 87.06 81 THR A N 1
ATOM 622 C CA . THR A 1 81 ? -14.75 -14.234 -6.816 1 87.06 81 THR A CA 1
ATOM 623 C C . THR A 1 81 ? -14.031 -13.094 -6.109 1 87.06 81 THR A C 1
ATOM 625 O O . THR A 1 81 ? -14.531 -11.961 -6.074 1 87.06 81 THR A O 1
ATOM 628 N N . PRO A 1 82 ? -12.844 -13.305 -5.559 1 90.81 82 PRO A N 1
ATOM 629 C CA . PRO A 1 82 ? -12.172 -12.211 -4.855 1 90.81 82 PRO A CA 1
ATOM 630 C C . PRO A 1 82 ? -11.773 -11.07 -5.789 1 90.81 82 PRO A C 1
ATOM 632 O O . PRO A 1 82 ? -11.578 -9.938 -5.336 1 90.81 82 PRO A O 1
ATOM 635 N N . VAL A 1 83 ? -11.641 -11.328 -7.086 1 94 83 VAL A N 1
ATOM 636 C CA . VAL A 1 83 ? -11.273 -10.289 -8.047 1 94 83 VAL A CA 1
ATOM 637 C C . VAL A 1 83 ? -12.367 -9.227 -8.109 1 94 83 VAL A C 1
ATOM 639 O O . VAL A 1 83 ? -12.078 -8.031 -8.141 1 94 83 VAL A O 1
ATOM 642 N N . TRP A 1 84 ? -13.602 -9.695 -8.016 1 91.12 84 TRP A N 1
ATOM 643 C CA . TRP A 1 84 ? -14.734 -8.781 -8.094 1 91.12 84 TRP A CA 1
ATOM 644 C C . TRP A 1 84 ? -14.789 -7.875 -6.875 1 91.12 84 TRP A C 1
ATOM 646 O O . TRP A 1 84 ? -15 -6.664 -7 1 91.12 84 TRP A O 1
ATOM 656 N N . SER A 1 85 ? -14.648 -8.383 -5.773 1 92.62 85 SER A N 1
ATOM 657 C CA . SER A 1 85 ? -14.625 -7.562 -4.562 1 92.62 85 SER A CA 1
ATOM 658 C C . SER A 1 85 ? -13.438 -6.605 -4.57 1 92.62 85 SER A C 1
ATOM 660 O O . SER A 1 85 ? -13.555 -5.461 -4.133 1 92.62 85 SER A O 1
ATOM 662 N N . SER A 1 86 ? -12.305 -7.039 -5.074 1 95.81 86 SER A N 1
ATOM 663 C CA . SER A 1 86 ? -11.102 -6.219 -5.09 1 95.81 86 SER A CA 1
ATOM 664 C C . SER A 1 86 ? -11.266 -5.023 -6.023 1 95.81 86 SER A C 1
ATOM 666 O O . SER A 1 86 ? -10.711 -3.951 -5.77 1 95.81 86 SER A O 1
ATOM 668 N N . LEU A 1 87 ? -12.008 -5.184 -7.078 1 95.62 87 LEU A N 1
ATOM 669 C CA . LEU A 1 87 ? -12.281 -4.062 -7.973 1 95.62 87 LEU A CA 1
ATOM 670 C C . LEU A 1 87 ? -13.039 -2.959 -7.242 1 95.62 87 LEU A C 1
ATOM 672 O O . LEU A 1 87 ? -12.758 -1.773 -7.445 1 95.62 87 LEU A O 1
ATOM 676 N N . PHE A 1 88 ? -13.883 -3.348 -6.426 1 95.19 88 PHE A N 1
ATOM 677 C CA . PHE A 1 88 ? -14.617 -2.375 -5.629 1 95.19 88 PHE A CA 1
ATOM 678 C C . PHE A 1 88 ? -13.703 -1.691 -4.625 1 95.19 88 PHE A C 1
ATOM 680 O O . PHE A 1 88 ? -13.844 -0.497 -4.352 1 95.19 88 PHE A O 1
ATOM 687 N N . TYR A 1 89 ? -12.812 -2.461 -4.09 1 96.31 89 TYR A N 1
ATOM 688 C CA . TYR A 1 8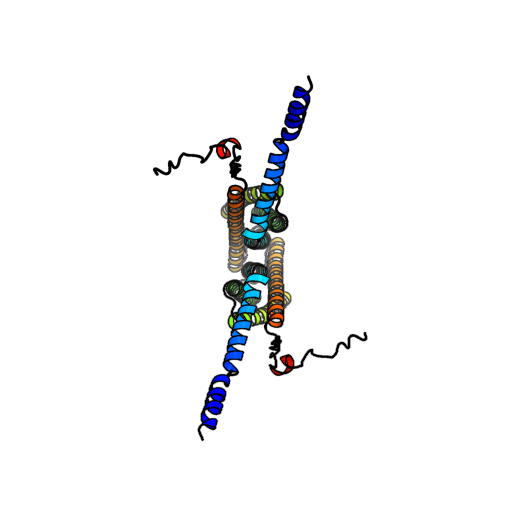9 ? -11.859 -1.876 -3.156 1 96.31 89 TYR A CA 1
ATOM 689 C C . TYR A 1 89 ? -10.969 -0.854 -3.854 1 96.31 89 TYR A C 1
ATOM 691 O O . TYR A 1 89 ? -10.609 0.17 -3.268 1 96.31 89 TYR A O 1
ATOM 699 N N . VAL A 1 90 ? -10.57 -1.126 -5.094 1 96.75 90 VAL A N 1
ATOM 700 C CA . VAL A 1 90 ? -9.781 -0.163 -5.852 1 96.75 90 VAL A CA 1
ATOM 701 C C . VAL A 1 90 ? -10.578 1.123 -6.047 1 96.75 90 VAL A C 1
ATOM 703 O O . VAL A 1 90 ? -10.062 2.223 -5.844 1 96.75 90 VAL A O 1
ATOM 706 N N . ALA A 1 91 ? -11.82 0.956 -6.367 1 95.62 91 ALA A N 1
ATOM 707 C CA . ALA A 1 91 ? -12.68 2.121 -6.555 1 95.62 91 ALA A CA 1
ATOM 708 C C . ALA A 1 91 ? -12.836 2.902 -5.254 1 95.62 91 ALA A C 1
ATOM 710 O O . ALA A 1 91 ? -12.766 4.133 -5.25 1 95.62 91 ALA A O 1
ATOM 711 N N . ALA A 1 92 ? -13.062 2.168 -4.184 1 94.94 92 ALA A N 1
ATOM 712 C CA . ALA A 1 92 ? -13.18 2.807 -2.877 1 94.94 92 ALA A CA 1
ATOM 713 C C . ALA A 1 92 ? -11.898 3.547 -2.51 1 94.94 92 ALA A C 1
ATOM 715 O O . ALA A 1 92 ? -11.945 4.656 -1.97 1 94.94 92 ALA A O 1
ATOM 716 N N . GLY A 1 93 ? -10.797 2.904 -2.754 1 95.25 93 GLY A N 1
ATOM 717 C CA . GLY A 1 93 ? -9.531 3.566 -2.488 1 95.25 93 GLY A CA 1
ATOM 718 C C . GLY A 1 93 ? -9.344 4.84 -3.291 1 95.25 93 GLY A C 1
ATOM 719 O O . GLY A 1 93 ? -8.891 5.855 -2.756 1 95.25 93 GLY A O 1
ATOM 720 N N . CYS A 1 94 ? -9.586 4.828 -4.523 1 95.19 94 CYS A N 1
ATOM 721 C CA . CYS A 1 94 ? -9.492 6.012 -5.371 1 95.19 94 CYS A CA 1
ATOM 722 C C . CYS A 1 94 ? -10.406 7.121 -4.863 1 95.19 94 CYS A C 1
ATOM 724 O O . CYS A 1 94 ? -10 8.281 -4.801 1 95.19 94 CYS A O 1
ATOM 726 N N . LEU A 1 95 ? -11.578 6.707 -4.562 1 93.94 95 LEU A N 1
ATOM 727 C CA . LEU A 1 95 ? -12.523 7.691 -4.051 1 93.94 95 LEU A CA 1
ATOM 728 C C . LEU A 1 95 ? -12.031 8.297 -2.742 1 93.94 95 LEU A C 1
ATOM 730 O O . LEU A 1 95 ? -12.234 9.484 -2.488 1 93.94 95 LEU A O 1
ATOM 734 N N . THR A 1 96 ? -11.477 7.449 -1.916 1 92.81 96 THR A N 1
ATOM 735 C CA . THR A 1 96 ? -10.945 7.93 -0.645 1 92.81 96 THR A CA 1
ATOM 736 C C . THR A 1 96 ? -9.867 8.992 -0.874 1 92.81 96 THR A C 1
ATOM 738 O O . THR A 1 96 ? -9.844 10.016 -0.185 1 92.81 96 THR A O 1
ATOM 741 N N . ILE A 1 97 ? -9.016 8.781 -1.856 1 90.88 97 ILE A N 1
ATOM 742 C CA . ILE A 1 97 ? -7.969 9.75 -2.178 1 90.88 97 ILE A CA 1
ATOM 743 C C . ILE A 1 97 ? -8.594 11.031 -2.709 1 90.88 97 ILE A C 1
ATOM 745 O O . ILE A 1 97 ? -8.141 12.133 -2.383 1 90.88 97 ILE A O 1
ATOM 749 N N . GLU A 1 98 ? -9.664 10.914 -3.424 1 89.44 98 GLU A N 1
ATOM 750 C CA . GLU A 1 98 ? -10.344 12.07 -3.998 1 89.44 98 GLU A CA 1
ATOM 751 C C . GLU A 1 98 ? -11.062 12.883 -2.924 1 89.44 98 GLU A C 1
ATOM 753 O O . GLU A 1 98 ? -11.102 14.109 -2.984 1 89.44 98 GLU A O 1
ATOM 758 N N . VAL A 1 99 ? -11.734 12.172 -2.035 1 87 99 VAL A N 1
ATOM 759 C CA . VAL A 1 99 ? -12.477 12.836 -0.972 1 87 99 VAL A CA 1
ATOM 760 C C . VAL A 1 99 ? -11.516 13.641 -0.094 1 87 99 VAL A C 1
ATOM 762 O O . VAL A 1 99 ? -11.875 14.695 0.428 1 87 99 VAL A O 1
ATOM 765 N N . GLN A 1 100 ? -10.352 13.125 0.056 1 82.94 100 GLN A N 1
ATOM 766 C CA . GLN A 1 100 ? -9.336 13.836 0.822 1 82.94 100 GLN A CA 1
ATOM 767 C C . GLN A 1 100 ? -8.977 15.164 0.166 1 82.94 100 GLN A C 1
ATOM 769 O O . GLN A 1 100 ? -8.711 16.156 0.855 1 82.94 100 GLN A O 1
ATOM 774 N N . ARG A 1 101 ? -9 15.258 -1.108 1 80.12 101 ARG A N 1
ATOM 775 C CA . ARG A 1 101 ? -8.648 16.484 -1.823 1 80.12 101 ARG A CA 1
ATOM 776 C C . ARG A 1 101 ? -9.828 17.438 -1.87 1 80.12 101 ARG A C 1
ATOM 778 O O . ARG A 1 101 ? -9.664 18.656 -1.683 1 80.12 101 ARG A O 1
ATOM 785 N N . LYS A 1 102 ? -10.961 16.891 -2.158 1 81.88 102 LYS A N 1
ATOM 786 C CA . LYS A 1 102 ? -12.188 17.672 -2.27 1 81.88 102 LYS A CA 1
ATOM 787 C C . LYS A 1 102 ? -13.344 16.984 -1.544 1 81.88 102 LYS A C 1
ATOM 789 O O . LYS A 1 102 ? -14.07 16.203 -2.141 1 81.88 102 LYS A O 1
ATOM 794 N N . ALA A 1 103 ? -13.469 17.344 -0.292 1 80.19 103 ALA A N 1
ATOM 795 C CA . ALA A 1 103 ? -14.508 16.688 0.493 1 80.19 103 ALA A CA 1
ATOM 796 C C . ALA A 1 103 ? -15.875 17.312 0.249 1 80.19 103 ALA A C 1
ATOM 798 O O . ALA A 1 103 ? -16 18.531 0.21 1 80.19 103 ALA A O 1
ATOM 799 N N . ASN A 1 104 ? -16.75 16.469 -0.192 1 80.94 104 ASN A N 1
ATOM 800 C CA . ASN A 1 104 ? -18.156 16.844 -0.335 1 80.94 104 ASN A CA 1
ATOM 801 C C . ASN A 1 104 ? -19.078 15.789 0.278 1 80.94 104 ASN A C 1
ATOM 803 O O . ASN A 1 104 ? -18.703 14.625 0.41 1 80.94 104 ASN A O 1
ATOM 807 N N . LYS A 1 105 ? -20.25 16.312 0.653 1 80.5 105 LYS A N 1
ATOM 808 C CA . LYS A 1 105 ? -21.203 15.422 1.317 1 80.5 105 LYS A CA 1
ATOM 809 C C . LYS A 1 105 ? -21.531 14.227 0.433 1 80.5 105 LYS A C 1
ATOM 811 O O . LYS A 1 105 ? -21.609 13.094 0.913 1 80.5 105 LYS A O 1
ATOM 816 N N . LEU A 1 106 ? -21.781 14.5 -0.804 1 84.69 106 LEU A N 1
ATOM 817 C CA . LEU A 1 106 ? -22.156 13.43 -1.72 1 84.69 106 LEU A CA 1
ATOM 818 C C . LEU A 1 106 ? -21.016 12.43 -1.876 1 84.69 106 LEU A C 1
ATOM 820 O O . LEU A 1 106 ? -21.234 11.219 -1.943 1 84.69 106 LEU A O 1
ATOM 824 N N . LYS A 1 107 ? -19.844 12.961 -1.997 1 87.44 107 LYS A N 1
ATOM 825 C CA . LYS A 1 107 ? -18.688 12.086 -2.137 1 87.44 107 LYS A CA 1
ATOM 826 C C . LYS A 1 107 ? -18.484 11.227 -0.893 1 87.44 107 LYS A C 1
ATOM 828 O O . LYS A 1 107 ? -18.109 10.055 -0.995 1 87.44 107 LYS A O 1
ATOM 833 N N . ILE A 1 108 ? -18.781 11.758 0.216 1 87.75 108 ILE A N 1
ATOM 834 C CA . ILE A 1 108 ? -18.609 11.031 1.472 1 87.75 108 ILE A CA 1
ATOM 835 C C . ILE A 1 108 ? -19.656 9.93 1.583 1 87.75 108 ILE A C 1
ATOM 837 O O . ILE A 1 108 ? -19.359 8.805 1.985 1 87.75 108 ILE A O 1
ATOM 841 N N . ILE A 1 109 ? -20.797 10.312 1.254 1 88.62 109 ILE A N 1
ATOM 842 C CA . ILE A 1 109 ? -21.875 9.328 1.288 1 88.62 109 ILE A CA 1
ATOM 843 C C . ILE A 1 109 ? -21.562 8.18 0.328 1 88.62 109 ILE A C 1
ATOM 845 O O . ILE A 1 109 ? -21.797 7.016 0.646 1 88.62 109 ILE A O 1
ATOM 849 N N . THR A 1 110 ? -21.078 8.555 -0.814 1 93.19 110 THR A N 1
ATOM 850 C CA . THR A 1 110 ? -20.703 7.547 -1.797 1 93.19 110 THR A CA 1
ATOM 851 C C . THR A 1 110 ? -19.562 6.676 -1.269 1 93.19 110 THR A C 1
ATOM 853 O O . THR A 1 110 ? -19.562 5.457 -1.469 1 93.19 110 THR A O 1
ATOM 856 N N . LEU A 1 111 ? -18.672 7.289 -0.589 1 93.38 111 LEU A N 1
ATOM 857 C CA . LEU A 1 111 ? -17.547 6.566 -0.01 1 93.38 111 LEU A CA 1
ATOM 858 C C . LEU A 1 111 ? -18.031 5.555 1.027 1 93.38 111 LEU A C 1
ATOM 860 O O . LEU A 1 111 ? -17.609 4.398 1.009 1 93.38 111 LEU A O 1
ATOM 864 N N . VAL A 1 112 ? -18.891 5.992 1.87 1 92.94 112 VAL A N 1
ATOM 865 C CA . VAL A 1 112 ? -19.406 5.133 2.926 1 92.94 112 VAL A CA 1
ATOM 866 C C . VAL A 1 112 ? -20.172 3.961 2.309 1 92.94 112 VAL A C 1
ATOM 868 O O . VAL A 1 112 ? -19.969 2.809 2.701 1 92.94 112 VAL A O 1
ATOM 871 N N . SER A 1 113 ? -20.922 4.277 1.359 1 94.31 113 SER A N 1
ATOM 872 C CA . SER A 1 113 ? -21.703 3.248 0.692 1 94.31 113 SER A CA 1
ATOM 873 C C . SER A 1 113 ? -20.812 2.248 -0.031 1 94.31 113 SER A C 1
ATOM 875 O O . SER A 1 113 ? -21.031 1.039 0.04 1 94.31 113 SER A O 1
ATOM 877 N N . LEU A 1 114 ? -19.844 2.721 -0.685 1 95.19 114 LEU A N 1
ATOM 878 C CA . LEU A 1 114 ? -18.938 1.872 -1.439 1 95.19 114 LEU A CA 1
ATOM 879 C C . LEU A 1 114 ? -18.141 0.958 -0.506 1 95.19 114 LEU A C 1
ATOM 881 O O . LEU A 1 114 ? -17.953 -0.222 -0.805 1 95.19 114 LEU A O 1
ATOM 885 N N . ASN A 1 115 ? -17.734 1.495 0.577 1 96 115 ASN A N 1
ATOM 886 C CA . ASN A 1 115 ? -17 0.675 1.524 1 96 115 ASN A CA 1
ATOM 887 C C . ASN A 1 115 ? -17.891 -0.36 2.199 1 96 115 ASN A C 1
ATOM 889 O O . ASN A 1 115 ? -17.453 -1.482 2.465 1 96 115 ASN A O 1
ATOM 893 N N . LEU A 1 116 ? -19.125 0.033 2.48 1 94.31 116 LEU A N 1
ATOM 894 C CA . LEU A 1 116 ? -20.062 -0.938 3.029 1 94.31 116 LEU A CA 1
ATOM 895 C C . LEU A 1 116 ? -20.297 -2.082 2.049 1 94.31 116 LEU A C 1
ATOM 897 O O . LEU A 1 116 ? -20.297 -3.252 2.439 1 94.31 116 LEU A O 1
ATOM 901 N N . PHE A 1 117 ? -20.438 -1.771 0.851 1 94.19 117 PHE A N 1
ATOM 902 C CA . PHE A 1 117 ? -20.641 -2.752 -0.209 1 94.19 117 PHE A CA 1
ATOM 903 C C . PHE A 1 117 ? -19.406 -3.621 -0.388 1 94.19 117 PHE A C 1
ATOM 905 O O . PHE A 1 117 ? -19.516 -4.848 -0.478 1 94.19 117 PHE A O 1
ATOM 912 N N . SER A 1 118 ? -18.281 -2.959 -0.374 1 94.12 118 SER A N 1
ATOM 913 C CA . SER A 1 118 ? -17.031 -3.701 -0.552 1 94.12 118 SER A CA 1
ATOM 914 C C . SER A 1 118 ? -16.766 -4.637 0.624 1 94.12 118 SER A C 1
ATOM 916 O O . SER A 1 118 ? -16.203 -5.715 0.451 1 94.12 118 SER A O 1
ATOM 918 N N . LEU A 1 119 ? -17.234 -4.254 1.755 1 93.38 119 LEU A N 1
ATOM 919 C CA . LEU A 1 119 ? -17.078 -5.082 2.943 1 93.38 119 LEU A CA 1
ATOM 920 C C . LEU A 1 119 ? -17.891 -6.363 2.824 1 93.38 119 LEU A C 1
ATOM 922 O O . LEU A 1 119 ? -17.391 -7.453 3.113 1 93.38 119 LEU A O 1
ATOM 926 N N . LEU A 1 120 ? -19.047 -6.23 2.389 1 93.19 120 LEU A N 1
ATOM 927 C CA . LEU A 1 120 ? -19.938 -7.379 2.209 1 93.19 120 LEU A CA 1
ATOM 928 C C . LEU A 1 120 ? -19.391 -8.32 1.138 1 93.19 120 LEU A C 1
ATOM 930 O O . LEU A 1 120 ? -19.328 -9.531 1.343 1 93.19 120 LEU A O 1
ATOM 934 N N . PHE A 1 121 ? -18.969 -7.785 0.101 1 93.31 121 PHE A N 1
ATOM 935 C CA . PHE A 1 121 ? -18.438 -8.578 -1 1 93.31 121 PHE A CA 1
ATOM 936 C C . PHE A 1 121 ? -17.125 -9.25 -0.597 1 93.31 121 PHE A C 1
ATOM 938 O O . PHE A 1 121 ? -16.875 -10.398 -0.958 1 93.31 121 PHE A O 1
ATOM 945 N N . GLY A 1 122 ? -16.312 -8.477 0.129 1 92.75 122 GLY A N 1
ATOM 946 C CA . GLY A 1 122 ? -15.047 -9.055 0.585 1 92.75 122 GLY A CA 1
ATOM 947 C C . GLY A 1 122 ? -15.242 -10.219 1.542 1 92.75 122 GLY A C 1
ATOM 948 O O . GLY A 1 122 ? -14.562 -11.242 1.424 1 92.75 122 GLY A O 1
ATOM 949 N N . PHE A 1 123 ? -16.125 -10.094 2.449 1 93.25 123 PHE A N 1
ATOM 950 C CA . PHE A 1 123 ? -16.406 -11.156 3.4 1 93.25 123 PHE A CA 1
ATOM 951 C C . PHE A 1 123 ? -16.938 -12.391 2.684 1 93.25 123 PHE A C 1
ATOM 953 O O . PHE A 1 123 ? -16.516 -13.516 2.977 1 93.25 123 PHE A O 1
ATOM 960 N N . SER A 1 124 ? -17.734 -12.195 1.743 1 92.38 124 SER A N 1
ATOM 961 C CA . SER A 1 124 ? -18.266 -13.305 0.966 1 92.38 124 SER A CA 1
ATOM 962 C C . SER A 1 124 ? -17.188 -13.977 0.13 1 92.38 124 SER A C 1
ATOM 964 O O . SER A 1 124 ? -17.203 -15.195 -0.036 1 92.38 124 SER A O 1
ATOM 966 N N . ALA A 1 125 ? -16.344 -13.172 -0.373 1 91.38 125 ALA A N 1
ATOM 967 C CA . ALA A 1 125 ? -15.266 -13.719 -1.19 1 91.38 125 ALA A CA 1
ATOM 968 C C . ALA A 1 125 ? -14.344 -14.609 -0.362 1 91.38 125 ALA A C 1
ATOM 970 O O . ALA A 1 125 ? -13.938 -15.68 -0.816 1 91.38 125 ALA A O 1
ATOM 971 N N . ILE A 1 126 ? -14 -14.188 0.814 1 91.31 126 ILE A N 1
ATOM 972 C CA . ILE A 1 126 ? -13.148 -14.984 1.688 1 91.31 126 ILE A CA 1
ATOM 973 C C . ILE A 1 126 ? -13.836 -16.312 2.012 1 91.31 126 ILE A C 1
ATOM 975 O O . ILE A 1 126 ? -13.203 -17.375 1.992 1 91.31 126 ILE A O 1
ATOM 979 N N . LEU A 1 127 ? -15.141 -16.297 2.188 1 89.62 127 LEU A N 1
ATOM 980 C CA . LEU A 1 127 ? -15.898 -17.5 2.48 1 89.62 127 LEU A CA 1
ATOM 981 C C . LEU A 1 127 ? -15.938 -18.438 1.269 1 89.62 127 LEU A C 1
ATOM 983 O O . LEU A 1 127 ? -15.758 -19.641 1.402 1 89.62 127 LEU A O 1
ATOM 987 N N . ALA A 1 128 ? -16.062 -17.906 0.135 1 86.56 128 ALA A N 1
ATOM 988 C CA . ALA A 1 128 ? -16.141 -18.688 -1.092 1 86.56 128 ALA A CA 1
ATOM 989 C C . ALA A 1 128 ? -14.812 -19.375 -1.389 1 86.56 128 ALA A C 1
ATOM 991 O O . ALA A 1 128 ? -14.773 -20.562 -1.701 1 86.56 128 ALA A O 1
ATOM 992 N N . ILE A 1 129 ? -13.719 -18.672 -1.248 1 84.25 129 ILE A N 1
ATOM 993 C CA . ILE A 1 129 ? -12.406 -19.219 -1.567 1 84.25 129 ILE A CA 1
ATOM 994 C C . ILE A 1 129 ? -12.039 -20.297 -0.539 1 84.25 129 ILE A C 1
ATOM 996 O O . ILE A 1 129 ? -11.352 -21.266 -0.862 1 84.25 129 ILE A O 1
ATOM 1000 N N . SER A 1 130 ? -12.516 -20.109 0.67 1 84.19 130 SER A N 1
ATOM 1001 C CA . SER A 1 130 ? -12.195 -21.062 1.733 1 84.19 130 SER A CA 1
ATOM 1002 C C . SER A 1 130 ? -13.023 -22.328 1.617 1 84.19 130 SER A C 1
ATOM 1004 O O . SER A 1 130 ? -12.594 -23.406 2.053 1 84.19 130 SER A O 1
ATOM 1006 N N . LEU A 1 131 ? -14.156 -22.234 0.986 1 78.94 131 LEU A N 1
ATOM 1007 C CA . LEU A 1 131 ? -15.078 -23.359 0.962 1 78.94 131 LEU A CA 1
ATOM 1008 C C . LEU A 1 131 ? -15.062 -24.047 -0.4 1 78.94 131 LEU A C 1
ATOM 1010 O O . LEU A 1 131 ? -15.562 -25.156 -0.543 1 78.94 131 LEU A O 1
ATOM 1014 N N . ILE A 1 132 ? -14.5 -23.359 -1.393 1 69.81 132 ILE A N 1
ATOM 1015 C CA . ILE A 1 132 ? -14.633 -23.922 -2.73 1 69.81 132 ILE A CA 1
ATOM 1016 C C . ILE A 1 132 ? -13.891 -25.266 -2.801 1 69.81 132 ILE A C 1
ATOM 1018 O O . ILE A 1 132 ? -12.734 -25.359 -2.385 1 69.81 132 ILE A O 1
ATOM 1022 N N . SER A 1 133 ? -14.664 -26.219 -3.09 1 66.69 133 SER A N 1
ATOM 1023 C CA . SER A 1 133 ? -14.25 -27.609 -3.266 1 66.69 133 SER A CA 1
ATOM 1024 C C . SER A 1 133 ? -14.062 -27.938 -4.742 1 66.69 133 SER A C 1
ATOM 1026 O O . SER A 1 133 ? -14.953 -28.516 -5.367 1 66.69 133 SER A O 1
ATOM 1028 N N . GLN A 1 134 ? -13.461 -27 -5.383 1 68.81 134 GLN A N 1
ATOM 1029 C CA . GLN A 1 134 ? -13.242 -27.344 -6.785 1 68.81 134 GLN A CA 1
ATOM 1030 C C . GLN A 1 134 ? -12.086 -28.328 -6.941 1 68.81 134 GLN A C 1
ATOM 1032 O O . GLN A 1 134 ? -11.18 -28.359 -6.105 1 68.81 134 GLN A O 1
ATOM 1037 N N . GLN A 1 135 ? -12.258 -29.141 -7.949 1 71.75 135 GLN A N 1
ATOM 1038 C CA . GLN A 1 135 ? -11.227 -30.141 -8.227 1 71.75 135 GLN A CA 1
ATOM 1039 C C . GLN A 1 135 ? -9.938 -29.469 -8.711 1 71.75 135 GLN A C 1
ATOM 1041 O O . GLN A 1 135 ? -9.938 -28.781 -9.727 1 71.75 135 GLN A O 1
ATOM 1046 N N . PRO A 1 136 ? -8.969 -29.5 -7.883 1 77.19 136 PRO A N 1
ATOM 1047 C CA . PRO A 1 136 ? -7.699 -28.875 -8.258 1 77.19 136 PRO A CA 1
ATOM 1048 C C . PRO A 1 136 ? -7.07 -29.5 -9.5 1 77.19 136 PRO A C 1
ATOM 1050 O O . PRO A 1 136 ? -7.32 -30.672 -9.789 1 77.19 136 PRO A O 1
ATOM 1053 N N . ALA A 1 137 ? -6.555 -28.688 -10.375 1 78.25 137 ALA A N 1
ATOM 1054 C CA . ALA A 1 137 ? -5.766 -29.156 -11.516 1 78.25 137 ALA A CA 1
ATOM 1055 C C . ALA A 1 137 ? -4.59 -30 -11.047 1 78.25 137 ALA A C 1
ATOM 1057 O O . ALA A 1 137 ? -4.141 -29.891 -9.906 1 78.25 137 ALA A O 1
ATOM 1058 N N . ALA A 1 138 ? -4.211 -30.891 -11.82 1 79.25 138 ALA A N 1
ATOM 1059 C CA . ALA A 1 138 ? -3.111 -31.781 -11.461 1 79.25 138 ALA A CA 1
ATOM 1060 C C . ALA A 1 138 ? -1.793 -31.016 -11.375 1 79.25 138 ALA A C 1
ATOM 1062 O O . ALA A 1 138 ? -1.386 -30.359 -12.336 1 79.25 138 ALA A O 1
ATOM 1063 N N . LEU A 1 139 ? -1.355 -30.859 -10.18 1 81.94 139 LEU A N 1
ATOM 1064 C CA . LEU A 1 139 ? -0.01 -30.344 -9.961 1 81.94 139 LEU A CA 1
ATOM 1065 C C . LEU A 1 139 ? 0.995 -31.484 -9.828 1 81.94 139 LEU A C 1
ATOM 1067 O O . LEU A 1 139 ? 0.673 -32.531 -9.273 1 81.94 139 LEU A O 1
ATOM 1071 N N . ASN A 1 140 ? 2.102 -31.406 -10.5 1 79.12 140 ASN A N 1
ATOM 1072 C CA . ASN A 1 140 ? 3.059 -32.5 -10.664 1 79.12 140 ASN A CA 1
ATOM 1073 C C . ASN A 1 140 ? 3.887 -32.719 -9.398 1 79.12 140 ASN A C 1
ATOM 1075 O O . ASN A 1 140 ? 4.297 -33.844 -9.094 1 79.12 140 ASN A O 1
ATOM 1079 N N . THR A 1 141 ? 4.16 -31.594 -8.648 1 85.44 141 THR A N 1
ATOM 1080 C CA . THR A 1 141 ? 5.105 -31.719 -7.539 1 85.44 141 THR A CA 1
ATOM 1081 C C . THR A 1 141 ? 4.531 -31.109 -6.266 1 85.44 141 THR A C 1
ATOM 1083 O O . THR A 1 141 ? 3.549 -30.359 -6.316 1 85.44 141 THR A O 1
ATOM 1086 N N . ASN A 1 142 ? 5.109 -31.562 -5.098 1 89 142 ASN A N 1
ATOM 1087 C CA . ASN A 1 142 ? 4.727 -31.016 -3.807 1 89 142 ASN A CA 1
ATOM 1088 C C . ASN A 1 142 ? 5.086 -29.531 -3.699 1 89 142 ASN A C 1
ATOM 1090 O O . ASN A 1 142 ? 4.402 -28.766 -3.02 1 89 142 ASN A O 1
ATOM 1094 N N . GLN A 1 143 ? 6.117 -29.141 -4.441 1 88.88 143 GLN A N 1
ATOM 1095 C CA . GLN A 1 143 ? 6.527 -27.734 -4.426 1 88.88 143 GLN A CA 1
ATOM 1096 C C . GLN A 1 143 ? 5.496 -26.859 -5.121 1 88.88 143 GLN A C 1
ATOM 1098 O O . GLN A 1 143 ? 5.199 -25.75 -4.652 1 88.88 143 GLN A O 1
ATOM 1103 N N . GLN A 1 144 ? 4.949 -27.422 -6.207 1 88.88 144 GLN A N 1
ATOM 1104 C CA . GLN A 1 144 ? 3.918 -26.672 -6.91 1 88.88 144 GLN A CA 1
ATOM 1105 C C . GLN A 1 144 ? 2.666 -26.516 -6.051 1 88.88 144 GLN A C 1
ATOM 1107 O O . GLN A 1 144 ? 2.033 -25.453 -6.055 1 88.88 144 GLN A O 1
ATOM 1112 N N . ARG A 1 145 ? 2.393 -27.531 -5.277 1 88.5 145 ARG A N 1
ATOM 1113 C CA . ARG A 1 145 ? 1.248 -27.453 -4.375 1 88.5 145 ARG A CA 1
ATOM 1114 C C . ARG A 1 145 ? 1.485 -26.406 -3.283 1 88.5 145 ARG A C 1
ATOM 1116 O O . ARG A 1 145 ? 0.572 -25.672 -2.912 1 88.5 145 ARG A O 1
ATOM 1123 N N . ALA A 1 146 ? 2.707 -26.375 -2.777 1 90.69 146 ALA A N 1
ATOM 1124 C CA . ALA A 1 146 ? 3.053 -25.391 -1.768 1 90.69 146 ALA A CA 1
ATOM 1125 C C . ALA A 1 146 ? 2.918 -23.969 -2.324 1 90.69 146 ALA A C 1
ATOM 1127 O O . ALA A 1 146 ? 2.418 -23.078 -1.641 1 90.69 146 ALA A O 1
ATOM 1128 N N . GLY A 1 147 ? 3.355 -23.781 -3.553 1 91.25 147 GLY A N 1
ATOM 1129 C CA . GLY A 1 147 ? 3.209 -22.484 -4.184 1 91.25 147 GLY A CA 1
ATOM 1130 C C . GLY A 1 147 ? 1.762 -22.062 -4.352 1 91.25 147 GLY A C 1
ATOM 1131 O O . GLY A 1 147 ? 1.429 -20.891 -4.168 1 91.25 147 GLY A O 1
ATOM 1132 N N . SER A 1 148 ? 0.912 -23.047 -4.684 1 90.19 148 SER A N 1
ATOM 1133 C CA . SER A 1 148 ? -0.512 -22.766 -4.828 1 90.19 148 SER A CA 1
ATOM 1134 C C . SER A 1 148 ? -1.138 -22.375 -3.488 1 90.19 148 SER A C 1
ATOM 1136 O O . SER A 1 148 ? -1.971 -21.469 -3.42 1 90.19 148 SER A O 1
ATOM 1138 N N . ILE A 1 149 ? -0.726 -22.969 -2.436 1 91.06 149 ILE A N 1
ATOM 1139 C CA . ILE A 1 149 ? -1.23 -22.656 -1.102 1 91.06 149 ILE A CA 1
ATOM 1140 C C . ILE A 1 149 ? -0.79 -21.25 -0.692 1 91.06 149 ILE A C 1
ATOM 1142 O O . ILE A 1 149 ? -1.566 -20.5 -0.099 1 91.06 149 ILE A O 1
ATOM 1146 N N . VAL A 1 150 ? 0.427 -20.906 -1.015 1 93 150 VAL A N 1
ATOM 1147 C CA . VAL A 1 150 ? 0.933 -19.578 -0.707 1 93 150 VAL A CA 1
ATOM 1148 C C . VAL A 1 150 ? 0.141 -18.531 -1.488 1 93 150 VAL A C 1
ATOM 1150 O O . VAL A 1 150 ? -0.213 -17.484 -0.948 1 93 150 VAL A O 1
ATOM 1153 N N . ALA A 1 151 ? -0.166 -18.828 -2.746 1 93.38 151 ALA A N 1
ATOM 1154 C CA . ALA A 1 151 ? -0.946 -17.891 -3.551 1 93.38 151 ALA A CA 1
ATOM 1155 C C . ALA A 1 151 ? -2.348 -17.703 -2.977 1 93.38 151 ALA A C 1
ATOM 1157 O O . ALA A 1 151 ? -2.844 -16.578 -2.875 1 93.38 151 ALA A O 1
ATOM 1158 N N . LYS A 1 152 ? -2.971 -18.766 -2.598 1 91.44 152 LYS A N 1
ATOM 1159 C CA . LYS A 1 152 ? -4.289 -18.703 -1.975 1 91.44 152 LYS A CA 1
ATOM 1160 C C . LYS A 1 152 ? -4.242 -17.922 -0.668 1 91.44 152 LYS A C 1
ATOM 1162 O O . LYS A 1 152 ? -5.09 -17.062 -0.429 1 91.44 152 LYS A O 1
ATOM 1167 N N . GLY A 1 153 ? -3.273 -18.266 0.146 1 92.94 153 GLY A N 1
ATOM 1168 C CA . GLY A 1 153 ? -3.125 -17.578 1.417 1 92.94 153 GLY A CA 1
ATOM 1169 C C . GLY A 1 153 ? -2.865 -16.094 1.261 1 92.94 153 GLY A C 1
ATOM 1170 O O . GLY A 1 153 ? -3.357 -15.281 2.051 1 92.94 153 GLY A O 1
ATOM 1171 N N . THR A 1 154 ? -2.072 -15.727 0.267 1 94.69 154 THR A N 1
ATOM 1172 C CA . THR A 1 154 ? -1.778 -14.32 -0 1 94.69 154 THR A CA 1
ATOM 1173 C C . THR A 1 154 ? -3.041 -13.578 -0.424 1 94.69 154 THR A C 1
ATOM 1175 O O . THR A 1 154 ? -3.287 -12.461 0.028 1 94.69 154 THR A O 1
ATOM 1178 N N . SER A 1 155 ? -3.824 -14.211 -1.266 1 93.88 155 SER A N 1
ATOM 1179 C CA . SER A 1 155 ? -5.078 -13.594 -1.69 1 93.88 155 SER A CA 1
ATOM 1180 C C . SER A 1 155 ? -6.008 -13.359 -0.504 1 93.88 155 SER A C 1
ATOM 1182 O O . SER A 1 155 ? -6.582 -12.273 -0.368 1 93.88 155 SER A O 1
ATOM 1184 N N . ILE A 1 156 ? -6.113 -14.227 0.378 1 93.5 156 ILE A N 1
ATOM 1185 C CA . ILE A 1 156 ? -6.965 -14.117 1.558 1 93.5 156 ILE A CA 1
ATOM 1186 C C . ILE A 1 156 ? -6.426 -13.023 2.479 1 93.5 156 ILE A C 1
ATOM 1188 O O . ILE A 1 156 ? -7.191 -12.211 3 1 93.5 156 ILE A O 1
ATOM 1192 N N . ALA A 1 157 ? -5.141 -13.039 2.658 1 94.44 157 ALA A N 1
ATOM 1193 C CA . ALA A 1 157 ? -4.52 -12.062 3.551 1 94.44 157 ALA A CA 1
ATOM 1194 C C . ALA A 1 157 ? -4.75 -10.633 3.051 1 94.44 157 ALA A C 1
ATOM 1196 O O . ALA A 1 157 ? -5.098 -9.75 3.832 1 94.44 157 ALA A O 1
ATOM 1197 N N . PHE A 1 158 ? -4.578 -10.438 1.808 1 96.19 158 PHE A N 1
ATOM 1198 C CA . PHE A 1 158 ? -4.754 -9.094 1.276 1 96.19 158 PHE A CA 1
ATOM 1199 C C . PHE A 1 158 ? -6.234 -8.719 1.229 1 96.19 158 PHE A C 1
ATOM 1201 O O . PHE A 1 158 ? -6.59 -7.547 1.379 1 96.19 158 PHE A O 1
ATOM 1208 N N . THR A 1 159 ? -7.109 -9.656 1.018 1 94.62 159 THR A N 1
ATOM 1209 C CA . THR A 1 159 ? -8.539 -9.375 1.124 1 94.62 159 THR A CA 1
ATOM 1210 C C . THR A 1 159 ? -8.906 -8.969 2.549 1 94.62 159 THR A C 1
ATOM 1212 O O . THR A 1 159 ? -9.664 -8.023 2.756 1 94.62 159 THR A O 1
ATOM 1215 N N . ALA A 1 160 ? -8.352 -9.641 3.471 1 95.06 160 ALA A N 1
ATOM 1216 C CA . ALA A 1 160 ? -8.602 -9.312 4.871 1 95.06 160 ALA A CA 1
ATOM 1217 C C . ALA A 1 160 ? -8.086 -7.914 5.207 1 95.06 160 ALA A C 1
ATOM 1219 O O . ALA A 1 160 ? -8.734 -7.176 5.957 1 95.06 160 ALA A O 1
ATOM 1220 N N . LEU A 1 161 ? -6.926 -7.648 4.602 1 95.69 161 LEU A N 1
ATOM 1221 C CA . LEU A 1 161 ? -6.387 -6.309 4.809 1 95.69 161 LEU A CA 1
ATOM 1222 C C . LEU A 1 161 ? -7.312 -5.254 4.219 1 95.69 161 LEU A C 1
ATOM 1224 O O . LEU A 1 161 ? -7.551 -4.211 4.836 1 95.69 161 LEU A O 1
ATOM 1228 N N . CYS A 1 162 ? -7.812 -5.48 3.078 1 96.06 162 CYS A N 1
ATOM 1229 C CA . CYS A 1 162 ? -8.758 -4.559 2.463 1 96.06 162 CYS A CA 1
ATOM 1230 C C . CYS A 1 162 ? -10.008 -4.398 3.324 1 96.06 162 CYS A C 1
ATOM 1232 O O . CYS A 1 162 ? -10.531 -3.295 3.465 1 96.06 162 CYS A O 1
ATOM 1234 N N . LEU A 1 163 ? -10.461 -5.449 3.912 1 95.75 163 LEU A N 1
ATOM 1235 C CA . LEU A 1 163 ? -11.609 -5.414 4.809 1 95.75 163 LEU A CA 1
ATOM 1236 C C . LEU A 1 163 ? -11.32 -4.543 6.027 1 95.75 163 LEU A C 1
ATOM 1238 O O . LEU A 1 163 ? -12.141 -3.701 6.402 1 95.75 163 LEU A O 1
ATOM 1242 N N . LEU A 1 164 ? -10.195 -4.734 6.566 1 95.5 164 LEU A N 1
ATOM 1243 C CA . LEU A 1 164 ? -9.805 -3.967 7.742 1 95.5 164 LEU A CA 1
ATOM 1244 C C . LEU A 1 164 ? -9.719 -2.479 7.418 1 95.5 164 LEU A C 1
ATOM 1246 O O . LEU A 1 164 ? -10.172 -1.642 8.203 1 95.5 164 LEU A O 1
ATOM 1250 N N . LEU A 1 165 ? -9.125 -2.18 6.309 1 95.44 165 LEU A N 1
ATOM 1251 C CA . LEU A 1 165 ? -8.992 -0.785 5.902 1 95.44 165 LEU A CA 1
ATOM 1252 C C . LEU A 1 165 ? -10.352 -0.169 5.605 1 95.44 165 LEU A C 1
ATOM 1254 O O . LEU A 1 165 ? -10.578 1.016 5.871 1 95.44 165 LEU A O 1
ATOM 1258 N N . SER A 1 166 ? -11.25 -0.965 5.062 1 95.38 166 SER A N 1
ATOM 1259 C CA . SER A 1 166 ? -12.602 -0.478 4.824 1 95.38 166 SER A CA 1
ATOM 1260 C C . SER A 1 166 ? -13.32 -0.167 6.133 1 95.38 166 SER A C 1
ATOM 1262 O O . SER A 1 166 ? -14 0.853 6.246 1 95.38 166 SER A O 1
ATOM 1264 N N . VAL A 1 167 ? -13.195 -1.024 7.07 1 95.12 167 VAL A N 1
ATOM 1265 C CA . VAL A 1 167 ? -13.805 -0.792 8.375 1 95.12 167 VAL A CA 1
ATOM 1266 C C . VAL A 1 167 ? -13.227 0.481 8.992 1 95.12 167 VAL A C 1
ATOM 1268 O O . VAL A 1 167 ? -13.961 1.288 9.57 1 95.12 167 VAL A O 1
ATOM 1271 N N . TYR A 1 168 ? -11.992 0.643 8.781 1 94.06 168 TYR A N 1
ATOM 1272 C CA . TYR A 1 168 ? -11.328 1.829 9.312 1 94.06 168 TYR A CA 1
ATOM 1273 C C . TYR A 1 168 ? -11.859 3.094 8.641 1 94.06 168 TYR A C 1
ATOM 1275 O O . TYR A 1 168 ? -12.117 4.094 9.312 1 94.06 168 TYR A O 1
ATOM 1283 N N . THR A 1 169 ? -11.977 3.055 7.395 1 93 169 THR A N 1
ATOM 1284 C CA . THR A 1 169 ? -12.516 4.195 6.66 1 93 169 THR A CA 1
ATOM 1285 C C . THR A 1 169 ? -13.938 4.508 7.117 1 93 169 THR A C 1
ATOM 1287 O O . THR A 1 169 ? -14.297 5.676 7.273 1 93 169 THR A O 1
ATOM 1290 N N . LEU A 1 170 ? -14.711 3.527 7.273 1 93 170 LEU A N 1
ATOM 1291 C CA . LEU A 1 170 ? -16.078 3.717 7.758 1 93 170 LEU A CA 1
ATOM 1292 C C . LEU A 1 170 ? -16.078 4.332 9.156 1 93 170 LEU A C 1
ATOM 1294 O O . LEU A 1 170 ? -16.891 5.207 9.453 1 93 170 LEU A O 1
ATOM 1298 N N . PHE A 1 171 ? -15.203 3.836 9.945 1 93.06 171 PHE A N 1
ATOM 1299 C CA . PHE A 1 171 ? -15.078 4.367 11.297 1 93.06 171 PHE A CA 1
ATOM 1300 C C . PHE A 1 171 ? -14.734 5.852 11.266 1 93.06 171 PHE A C 1
ATOM 1302 O O . PHE A 1 171 ? -15.336 6.652 11.984 1 93.06 171 PHE A O 1
ATOM 1309 N N . LEU A 1 172 ? -13.797 6.234 10.469 1 87.88 172 LEU A N 1
ATOM 1310 C CA . LEU A 1 172 ? -13.383 7.633 10.352 1 87.88 172 LEU A CA 1
ATOM 1311 C C . LEU A 1 172 ? -14.523 8.484 9.805 1 87.88 172 LEU A C 1
ATOM 1313 O O . LEU A 1 172 ? -14.734 9.609 10.258 1 87.88 172 LEU A O 1
ATOM 1317 N N . SER A 1 173 ? -15.148 7.941 8.758 1 87.19 173 SER A N 1
ATOM 1318 C CA . SER A 1 173 ? -16.266 8.664 8.164 1 87.19 173 SER A CA 1
ATOM 1319 C C . SER A 1 173 ? -17.406 8.844 9.156 1 87.19 173 SER A C 1
ATOM 1321 O O . SER A 1 173 ? -18.031 9.898 9.203 1 87.19 173 SER A O 1
ATOM 1323 N N . TRP A 1 174 ? -17.672 7.82 9.906 1 86.44 174 TRP A N 1
ATOM 1324 C CA . TRP A 1 174 ? -18.734 7.863 10.906 1 86.44 174 TRP A CA 1
ATOM 1325 C C . TRP A 1 174 ? -18.422 8.883 11.992 1 86.44 174 TRP A C 1
ATOM 1327 O O . TRP A 1 174 ? -19.281 9.648 12.414 1 86.44 174 TRP A O 1
ATOM 1337 N N . ARG A 1 175 ? -17.234 8.914 12.461 1 83.5 175 ARG A N 1
ATOM 1338 C CA . ARG A 1 175 ? -16.812 9.875 13.477 1 83.5 175 ARG A CA 1
ATOM 1339 C C . ARG A 1 175 ? -16.922 11.297 12.953 1 83.5 175 ARG A C 1
ATOM 1341 O O . ARG A 1 175 ? -17.312 12.203 13.695 1 83.5 175 ARG A O 1
ATOM 1348 N N . GLY A 1 176 ? -16.578 11.438 11.711 1 79.5 176 GLY A N 1
ATOM 1349 C CA . GLY A 1 176 ? -16.703 12.758 11.109 1 79.5 176 GLY A CA 1
ATOM 1350 C C . GLY A 1 176 ? -18.141 13.211 10.953 1 79.5 176 GLY A C 1
ATOM 1351 O O . GLY A 1 176 ? -18.469 14.359 11.242 1 79.5 176 GLY A O 1
ATOM 1352 N N . LEU A 1 177 ? -18.953 12.359 10.453 1 76.25 177 LEU A N 1
ATOM 1353 C CA . LEU A 1 177 ? -20.359 12.68 10.242 1 76.25 177 LEU A CA 1
ATOM 1354 C C . LEU A 1 177 ? -21.078 12.922 11.57 1 76.25 177 LEU A C 1
ATOM 1356 O O . LEU A 1 177 ? -21.953 13.789 11.664 1 76.25 177 LEU A O 1
ATOM 1360 N N . ARG A 1 178 ? -20.781 12.234 12.508 1 76.25 178 ARG A N 1
ATOM 1361 C CA . ARG A 1 178 ? -21.391 12.406 13.82 1 76.25 178 ARG A CA 1
ATOM 1362 C C . ARG A 1 178 ? -20.938 13.703 14.469 1 76.25 178 ARG A C 1
ATOM 1364 O O . ARG A 1 178 ? -21.734 14.414 15.086 1 76.25 178 ARG A O 1
ATOM 1371 N N . ARG A 1 179 ? -19.703 13.852 14.414 1 70.31 179 ARG A N 1
ATOM 1372 C CA . ARG A 1 179 ? -19.156 15.023 15.07 1 70.31 179 ARG A CA 1
ATOM 1373 C C . ARG A 1 179 ? -19.641 16.312 14.406 1 70.31 179 ARG A C 1
ATOM 1375 O O . ARG A 1 179 ? -19.906 17.297 15.086 1 70.31 179 ARG A O 1
ATOM 1382 N N . TYR A 1 180 ? -19.828 16.203 13.109 1 64.38 180 TYR A N 1
ATOM 1383 C CA . TYR A 1 180 ? -20.062 17.484 12.438 1 64.38 180 TYR A CA 1
ATOM 1384 C C . TYR A 1 180 ? -21.484 17.547 11.867 1 64.38 180 TYR A C 1
ATOM 1386 O O . TYR A 1 180 ? -21.938 18.609 11.461 1 64.38 180 TYR A O 1
ATOM 1394 N N . SER A 1 181 ? -22.125 16.438 11.586 1 60.28 181 SER A N 1
ATOM 1395 C CA . SER A 1 181 ? -23.516 16.516 11.148 1 60.28 181 SER A CA 1
ATOM 1396 C C . SER A 1 181 ? -24.453 16.75 12.328 1 60.28 181 SER A C 1
ATOM 1398 O O . SER A 1 181 ? -25.656 16.984 12.141 1 60.28 181 SER A O 1
ATOM 1400 N N . SER A 1 182 ? -24.047 16.469 13.477 1 53.44 182 SER A N 1
ATOM 1401 C CA . SER A 1 182 ? -25.047 16.703 14.523 1 53.44 182 SER A CA 1
ATOM 1402 C C . SER A 1 182 ? -25.484 18.156 14.539 1 53.44 182 SER A C 1
ATOM 1404 O O . SER A 1 182 ? -24.656 19.062 14.562 1 53.44 182 SER A O 1
ATOM 1406 N N . PRO A 1 183 ? -26.641 18.422 13.969 1 46.72 183 PRO A N 1
ATOM 1407 C CA . PRO A 1 183 ? -27.266 19.734 14.156 1 46.72 183 PRO A CA 1
ATOM 1408 C C . PRO A 1 183 ? -27.016 20.328 15.547 1 46.72 183 PRO A C 1
ATOM 1410 O O . PRO A 1 183 ? -27.734 21.219 15.984 1 46.72 183 PRO A O 1
ATOM 1413 N N . HIS A 1 184 ? -26.234 19.875 16.359 1 37.78 184 HIS A N 1
ATOM 1414 C CA . HIS A 1 184 ? -26.328 20.719 17.547 1 37.78 184 HIS A CA 1
ATOM 1415 C C . HIS A 1 184 ? -26.266 22.203 17.156 1 37.78 184 HIS A C 1
ATOM 1417 O O . HIS A 1 184 ? -25.328 22.625 16.469 1 37.78 184 HIS A O 1
ATOM 1423 N N . ILE A 1 185 ? -27.391 22.828 16.891 1 39.38 185 ILE A N 1
ATOM 1424 C CA . ILE A 1 185 ? -27.781 24.203 17.156 1 39.38 185 ILE A CA 1
ATOM 1425 C C . ILE A 1 185 ? -26.844 24.812 18.203 1 39.38 185 ILE A C 1
ATOM 1427 O O . ILE A 1 185 ? -26.922 24.484 19.391 1 39.38 185 ILE A O 1
ATOM 1431 N N . GLN A 1 186 ? -25.594 24.5 18.188 1 37.5 186 GLN A N 1
ATOM 1432 C CA . GLN A 1 186 ? -24.953 25.5 19.031 1 37.5 186 GLN A CA 1
ATOM 1433 C C . GLN A 1 186 ? -25.625 26.859 18.875 1 37.5 186 GLN A C 1
ATOM 1435 O O . GLN A 1 186 ? -25.406 27.562 17.891 1 37.5 186 GLN A O 1
ATOM 1440 N N . ALA A 1 187 ? -26.938 26.844 19.125 1 34.53 187 ALA A N 1
ATOM 1441 C CA . ALA A 1 187 ? -27.625 28.062 19.547 1 34.53 187 ALA A CA 1
ATOM 1442 C C . ALA A 1 187 ? -26.656 29.016 20.266 1 34.53 187 ALA A C 1
ATOM 1444 O O . ALA A 1 187 ? -26.281 28.781 21.406 1 34.53 187 ALA A O 1
ATOM 1445 N N . TYR A 1 188 ? -25.516 29.312 19.859 1 32.34 188 TYR A N 1
ATOM 1446 C CA . TYR A 1 188 ? -25.172 30.656 20.344 1 32.34 188 TYR A CA 1
ATOM 1447 C C . TYR A 1 188 ? -26.422 31.516 20.484 1 32.34 188 TYR A C 1
ATOM 1449 O O . TYR A 1 188 ? -27.047 31.875 19.484 1 32.34 188 TYR A O 1
ATOM 1457 N N . SER A 1 189 ? -27.328 31.062 21.375 1 34.34 189 SER A N 1
ATOM 1458 C CA . SER A 1 189 ? -28.328 31.984 21.906 1 34.34 189 SER A CA 1
ATOM 1459 C C . SER A 1 189 ? -27.844 33.438 21.812 1 34.34 189 SER A C 1
ATOM 1461 O O . SER A 1 189 ? -26.766 33.75 22.312 1 34.34 189 SER A O 1
ATOM 1463 N N . ARG A 1 190 ? -27.906 34.031 20.656 1 34.41 190 ARG A N 1
ATOM 1464 C CA . ARG A 1 190 ? -28.062 35.5 20.656 1 34.41 190 ARG A CA 1
ATOM 1465 C C . ARG A 1 190 ? -28.578 36 22 1 34.41 190 ARG A C 1
ATOM 1467 O O . ARG A 1 190 ? -29.734 35.75 22.359 1 34.41 190 ARG A O 1
ATOM 1474 N N . ILE A 1 191 ? -27.859 35.844 23.125 1 36.56 191 ILE A N 1
ATOM 1475 C CA . ILE A 1 191 ? -28.188 36.781 24.172 1 36.56 191 ILE A CA 1
ATOM 1476 C C . ILE A 1 191 ? -28.719 38.062 23.531 1 36.56 191 ILE A C 1
ATOM 1478 O O . ILE A 1 191 ? -27.969 38.812 22.875 1 36.56 191 ILE A O 1
ATOM 1482 N N . SER A 1 192 ? -29.828 37.969 22.766 1 35.09 192 SER A N 1
ATOM 1483 C CA . SER A 1 192 ? -30.609 39.188 22.578 1 35.09 192 SER A CA 1
ATOM 1484 C C . SER A 1 192 ? -30.469 40.094 23.781 1 35.09 192 SER A C 1
ATOM 1486 O O . SER A 1 192 ? -30.781 39.75 24.906 1 35.09 192 SER A O 1
ATOM 1488 N N . GLN A 1 193 ? -29.406 40.938 23.828 1 33.78 193 GLN A N 1
ATOM 1489 C CA . GLN A 1 193 ? -29.531 42.156 24.625 1 33.78 193 GLN A CA 1
ATOM 1490 C C . GLN A 1 193 ? -30.984 42.625 24.656 1 33.78 193 GLN A C 1
ATOM 1492 O O . GLN A 1 193 ? -31.5 43.125 23.656 1 33.78 193 GLN A O 1
ATOM 1497 N N . ASP A 1 194 ? -31.891 41.844 25.141 1 36.62 194 ASP A N 1
ATOM 1498 C CA . ASP A 1 194 ? -33.125 42.5 25.578 1 36.62 194 ASP A CA 1
ATOM 1499 C C . ASP A 1 194 ? -32.875 43.906 26.062 1 36.62 194 ASP A C 1
ATOM 1501 O O . ASP A 1 194 ? -32.062 44.125 26.953 1 36.62 194 ASP A O 1
ATOM 1505 N N . PRO A 1 195 ? -32.938 44.875 25.062 1 38.78 195 PRO A N 1
ATOM 1506 C CA . PRO A 1 195 ? -32.781 46.25 25.484 1 38.78 195 PRO A CA 1
ATOM 1507 C C . PRO A 1 195 ? -33.281 46.5 26.891 1 38.78 195 PRO A C 1
ATOM 1509 O O . PRO A 1 195 ? -33.031 47.562 27.469 1 38.78 195 PRO A O 1
ATOM 1512 N N . ASP A 1 196 ? -34.344 45.688 27.234 1 35.75 196 ASP A N 1
ATOM 1513 C CA . ASP A 1 196 ? -34.969 46.094 28.484 1 35.75 196 ASP A CA 1
ATOM 1514 C C . ASP A 1 196 ? -34.031 45.844 29.672 1 35.75 196 ASP A C 1
ATOM 1516 O O . ASP A 1 196 ? -34.281 46.375 30.766 1 35.75 196 ASP A O 1
ATOM 1520 N N . ASP A 1 197 ? -33.25 44.688 29.578 1 36.22 197 ASP A N 1
ATOM 1521 C CA . ASP A 1 197 ? -32.625 44.469 30.891 1 36.22 197 ASP A CA 1
ATOM 1522 C C . ASP A 1 197 ? -31.531 45.5 31.141 1 36.22 197 ASP A C 1
ATOM 1524 O O . ASP A 1 197 ? -30.781 45.406 32.125 1 36.22 197 ASP A O 1
ATOM 1528 N N . THR A 1 198 ? -30.984 46.094 29.984 1 36.25 198 THR A N 1
ATOM 1529 C CA . THR A 1 198 ? -30.094 47.188 30.375 1 36.25 198 THR A CA 1
ATOM 1530 C C . THR A 1 198 ? -30.812 48.156 31.312 1 36.25 198 THR A C 1
ATOM 1532 O O . THR A 1 198 ? -30.172 49 31.938 1 36.25 198 THR A O 1
ATOM 1535 N N . ASN A 1 199 ? -32.156 48.188 31.016 1 32.19 199 ASN A N 1
ATOM 1536 C CA . ASN A 1 199 ? -32.688 49.25 31.875 1 32.19 199 ASN A CA 1
ATOM 1537 C C . ASN A 1 199 ? -32.719 48.812 33.344 1 32.19 199 ASN A C 1
ATOM 1539 O O . ASN A 1 199 ? -33.406 49.406 34.156 1 32.19 199 ASN A O 1
ATOM 1543 N N . GLU A 1 200 ? -32.562 47.5 33.562 1 32.94 200 GLU A N 1
ATOM 1544 C CA . GLU A 1 200 ? -32.719 47.406 35 1 32.94 200 GLU A CA 1
ATOM 1545 C C . GLU A 1 200 ? -31.672 48.25 35.719 1 32.94 200 GLU A C 1
ATOM 1547 O O . GLU A 1 200 ? -30.469 48.125 35.438 1 32.94 200 GLU A O 1
ATOM 1552 N N . PRO A 1 201 ? -32.062 49.375 36.156 1 34.59 201 PRO A N 1
ATOM 1553 C CA . PRO A 1 201 ? -31.281 50.312 36.969 1 34.59 201 PRO A CA 1
ATOM 1554 C C . PRO A 1 201 ? -30.422 49.625 38.031 1 34.59 201 PRO A C 1
ATOM 1556 O O . PRO A 1 201 ? -30.922 48.781 38.781 1 34.59 201 PRO A O 1
ATOM 1559 N N . LEU A 1 202 ? -29.281 48.969 37.594 1 31.5 202 LEU A N 1
ATOM 1560 C CA . LEU A 1 202 ? -28.344 48.625 38.688 1 31.5 202 LEU A CA 1
ATOM 1561 C C . LEU A 1 202 ? -28.422 49.656 39.812 1 31.5 202 LEU A C 1
ATOM 1563 O O . LEU A 1 202 ? -27.547 49.719 40.656 1 31.5 202 LEU A O 1
ATOM 1567 N N . LEU A 1 203 ? -29.375 50.531 39.719 1 28.67 203 LEU A N 1
ATOM 1568 C CA . LEU A 1 203 ? -29.422 51.469 40.844 1 28.67 203 LEU A CA 1
ATOM 1569 C C . LEU A 1 203 ? -29.547 50.75 42.156 1 28.67 203 LEU A C 1
ATOM 1571 O O . LEU A 1 203 ? -29.828 51.344 43.188 1 28.67 203 LEU A O 1
ATOM 1575 N N . GLU A 1 204 ? -29.703 49.406 42.188 1 29.47 204 GLU A N 1
ATOM 1576 C CA . GLU A 1 204 ? -30 49.094 43.562 1 29.47 204 GLU A CA 1
ATOM 1577 C C . GLU A 1 204 ? -29.062 49.844 44.531 1 29.47 204 GLU A C 1
ATOM 1579 O O . GLU A 1 204 ? -27.875 50 44.219 1 29.47 204 GLU A O 1
ATOM 1584 N N . GLN A 1 205 ? -29.688 50.375 45.562 1 28.5 205 GLN A N 1
ATOM 1585 C CA . GLN A 1 205 ? -29.531 51.188 46.781 1 28.5 205 GLN A CA 1
ATOM 1586 C C . GLN A 1 205 ? -28.406 50.656 47.656 1 28.5 205 GLN A C 1
ATOM 1588 O O . GLN A 1 205 ? -28.562 49.625 48.312 1 28.5 205 GLN A O 1
ATOM 1593 N N . VAL A 1 206 ? -27.281 50.156 47.062 1 30.94 206 VAL A N 1
ATOM 1594 C CA . VAL A 1 206 ? -26.297 50 48.125 1 30.94 206 VAL A CA 1
ATOM 1595 C C . VAL A 1 206 ? -26.375 51.188 49.094 1 30.94 206 VAL A C 1
ATOM 1597 O O . VAL A 1 206 ? -26.062 52.312 48.688 1 30.94 206 VAL A O 1
ATOM 1600 N N . GLU A 1 207 ? -27.422 51.312 49.906 1 27.95 207 GLU A N 1
ATOM 1601 C CA . GLU A 1 207 ? -27.531 52.094 51.156 1 27.95 207 GLU A CA 1
ATOM 1602 C C . GLU A 1 207 ? -26.219 52.094 51.906 1 27.95 207 GLU A C 1
ATOM 1604 O O . GLU A 1 207 ? -25.688 51.031 52.281 1 27.95 207 GLU A O 1
ATOM 1609 N N . TYR A 1 208 ? -25.312 53 51.594 1 26.08 208 TYR A N 1
ATOM 1610 C CA . TYR A 1 208 ? -24.281 53.531 52.5 1 26.08 208 TYR A CA 1
ATOM 1611 C C . TYR A 1 208 ? -24.797 53.688 53.906 1 26.08 208 TYR A C 1
ATOM 1613 O O . TYR A 1 208 ? -25.656 54.531 54.188 1 26.08 208 TYR A O 1
ATOM 1621 N N . SER A 1 209 ? -25.219 52.594 54.594 1 24.69 209 SER A N 1
ATOM 1622 C CA . SER A 1 209 ? -25.312 52.781 56.031 1 24.69 209 SER A CA 1
ATOM 1623 C C . SER A 1 209 ? -24.094 53.469 56.594 1 24.69 209 SER A C 1
ATOM 1625 O O . SER A 1 209 ? -22.984 52.938 56.594 1 24.69 209 SER A O 1
ATOM 1627 N N . LEU A 1 210 ? -24.062 54.688 56.375 1 22.03 210 LEU A N 1
ATOM 1628 C CA . LEU A 1 210 ? -23.516 55.656 57.281 1 22.03 210 LEU A CA 1
ATOM 1629 C C . LEU A 1 210 ? -24.266 55.656 58.594 1 22.03 210 LEU A C 1
ATOM 1631 O O . LEU A 1 210 ? -25.5 55.625 58.625 1 22.03 210 LEU A O 1
ATOM 1635 N N . MET B 1 1 ? 46.875 53.5 40.344 1 32.12 1 MET B N 1
ATOM 1636 C CA . MET B 1 1 ? 46.875 52.062 40.094 1 32.12 1 MET B CA 1
ATOM 1637 C C . MET B 1 1 ? 45.469 51.5 40.062 1 32.12 1 MET B C 1
ATOM 1639 O O . MET B 1 1 ? 45.281 50.312 39.812 1 32.12 1 MET B O 1
ATOM 1643 N N . THR B 1 2 ? 44.469 52.25 40.469 1 40.72 2 THR B N 1
ATOM 1644 C CA . THR B 1 2 ? 43.094 51.812 40.562 1 40.72 2 THR B CA 1
ATOM 1645 C C . THR B 1 2 ? 42.406 51.781 39.219 1 40.72 2 THR B C 1
ATOM 1647 O O . THR B 1 2 ? 41.25 51.406 39.094 1 40.72 2 THR B O 1
ATOM 1650 N N . GLU B 1 3 ? 43.062 52.469 38.188 1 43.69 3 GLU B N 1
ATOM 1651 C CA . GLU B 1 3 ? 42.375 52.531 36.906 1 43.69 3 GLU B CA 1
ATOM 1652 C C . GLU B 1 3 ? 42.312 51.156 36.25 1 43.69 3 GLU B C 1
ATOM 1654 O O . GLU B 1 3 ? 41.438 50.875 35.406 1 43.69 3 GLU B O 1
ATOM 1659 N N . ASN B 1 4 ? 43.406 50.312 36.531 1 44.03 4 ASN B N 1
ATOM 1660 C CA . ASN B 1 4 ? 43.531 49.125 35.719 1 44.03 4 ASN B CA 1
ATOM 1661 C C . ASN B 1 4 ? 42.5 48.062 36.125 1 44.03 4 ASN B C 1
ATOM 1663 O O . ASN B 1 4 ? 42.469 47 35.531 1 44.03 4 ASN B O 1
ATOM 1667 N N . MET B 1 5 ? 41.938 48.219 37.375 1 45.19 5 MET B N 1
ATOM 1668 C CA . MET B 1 5 ? 41.094 47.094 37.781 1 45.19 5 MET B CA 1
ATOM 1669 C C . MET B 1 5 ? 39.781 47.125 37 1 45.19 5 MET B C 1
ATOM 1671 O O . MET B 1 5 ? 39.188 46.062 36.781 1 45.19 5 MET B O 1
ATOM 1675 N N . PHE B 1 6 ? 39.25 48.344 36.656 1 44.47 6 PHE B N 1
ATOM 1676 C CA . PHE B 1 6 ? 37.938 48.344 36 1 44.47 6 PHE B 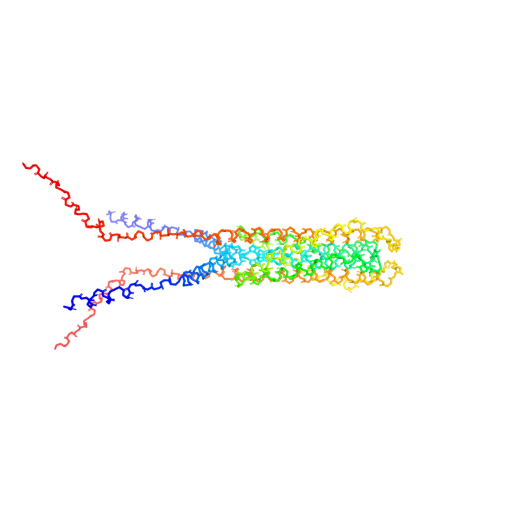CA 1
ATOM 1677 C C . PHE B 1 6 ? 38.031 47.781 34.594 1 44.47 6 PHE B C 1
ATOM 1679 O O . PHE B 1 6 ? 37.125 47.125 34.125 1 44.47 6 PHE B O 1
ATOM 1686 N N . GLN B 1 7 ? 39.188 48 33.875 1 42.34 7 GLN B N 1
ATOM 1687 C CA . GLN B 1 7 ? 39.281 47.5 32.531 1 42.34 7 GLN B CA 1
ATOM 1688 C C . GLN B 1 7 ? 39.375 45.969 32.5 1 42.34 7 GLN B C 1
ATOM 1690 O O . GLN B 1 7 ? 38.844 45.344 31.594 1 42.34 7 GLN B O 1
ATOM 1695 N N . GLU B 1 8 ? 40.125 45.406 33.5 1 44.78 8 GLU B N 1
ATOM 1696 C CA . GLU B 1 8 ? 40.281 43.969 33.438 1 44.78 8 GLU B CA 1
ATOM 1697 C C . GLU B 1 8 ? 38.969 43.25 33.719 1 44.78 8 GLU B C 1
ATOM 1699 O O . GLU B 1 8 ? 38.688 42.188 33.188 1 44.78 8 GLU B O 1
ATOM 1704 N N . GLY B 1 9 ? 38.094 43.781 34.625 1 44.16 9 GLY B N 1
ATOM 1705 C CA . GLY B 1 9 ? 36.844 43.125 34.906 1 44.16 9 GLY B CA 1
ATOM 1706 C C . GLY B 1 9 ? 35.875 43.125 33.719 1 44.16 9 GLY B C 1
ATOM 1707 O O . GLY B 1 9 ? 35.094 42.188 33.562 1 44.16 9 GLY B O 1
ATOM 1708 N N . LEU B 1 10 ? 35.875 44.281 32.938 1 40.38 10 LEU B N 1
ATOM 1709 C CA . LEU B 1 10 ? 34.969 44.312 31.812 1 40.38 10 LEU B CA 1
ATOM 1710 C C . LEU B 1 10 ? 35.438 43.344 30.719 1 40.38 10 LEU B C 1
ATOM 1712 O O . LEU B 1 10 ? 34.656 42.812 29.953 1 40.38 10 LEU B O 1
ATOM 1716 N N . TYR B 1 11 ? 36.875 43.219 30.547 1 42.56 11 TYR B N 1
ATOM 1717 C CA . TYR B 1 11 ? 37.312 42.344 29.484 1 42.56 11 TYR B CA 1
ATOM 1718 C C . TYR B 1 11 ? 36.938 40.875 29.797 1 42.56 11 TYR B C 1
ATOM 1720 O O . TYR B 1 11 ? 36.594 40.125 28.891 1 42.56 11 TYR B O 1
ATOM 1728 N N . GLN B 1 12 ? 37.062 40.469 31.078 1 41.41 12 GLN B N 1
ATOM 1729 C CA . GLN B 1 12 ? 36.781 39.062 31.375 1 41.41 12 GLN B CA 1
ATOM 1730 C C . GLN B 1 12 ? 35.312 38.75 31.156 1 41.41 12 GLN B C 1
ATOM 1732 O O . GLN B 1 12 ? 34.969 37.594 30.844 1 41.41 12 GLN B O 1
ATOM 1737 N N . VAL B 1 13 ? 34.406 39.688 31.469 1 41.84 13 VAL B N 1
ATOM 1738 C CA . VAL B 1 13 ? 33.031 39.25 31.344 1 41.84 13 VAL B CA 1
ATOM 1739 C C . VAL B 1 13 ? 32.656 39.062 29.875 1 41.84 13 VAL B C 1
ATOM 1741 O O . VAL B 1 13 ? 31.922 38.156 29.516 1 41.84 13 VAL B O 1
ATOM 1744 N N . TYR B 1 14 ? 33.062 40 29.016 1 40.59 14 TYR B N 1
ATOM 1745 C CA . TYR B 1 14 ? 32.5 39.875 27.672 1 40.59 14 TYR B CA 1
ATOM 1746 C C . TYR B 1 14 ? 33.219 38.781 26.891 1 40.59 14 TYR B C 1
ATOM 1748 O O . TYR B 1 14 ? 32.938 38.562 25.719 1 40.59 14 TYR B O 1
ATOM 1756 N N . PHE B 1 15 ? 34.531 38.438 27.234 1 38.94 15 PHE B N 1
ATOM 1757 C CA . PHE B 1 15 ? 34.969 37.25 26.484 1 38.94 15 PHE B CA 1
ATOM 1758 C C . PHE B 1 15 ? 34.094 36.031 26.844 1 38.94 15 PHE B C 1
ATOM 1760 O O . PHE B 1 15 ? 34.406 35.312 27.781 1 38.94 15 PHE B O 1
ATOM 1767 N N . LYS B 1 16 ? 32.844 36.219 27.094 1 37.78 16 LYS B N 1
ATOM 1768 C CA . LYS B 1 16 ? 32.125 34.969 26.953 1 37.78 16 LYS B CA 1
ATOM 1769 C C . LYS B 1 16 ? 32.719 34.094 25.844 1 37.78 16 LYS B C 1
ATOM 1771 O O . LYS B 1 16 ? 32.875 34.531 24.719 1 37.78 16 LYS B O 1
ATOM 1776 N N . GLU B 1 17 ? 33.688 33.25 26.062 1 39.69 17 GLU B N 1
ATOM 1777 C CA . GLU B 1 17 ? 34.094 32.156 25.188 1 39.69 17 GLU B CA 1
ATOM 1778 C C . GLU B 1 17 ? 32.906 31.609 24.406 1 39.69 17 GLU B C 1
ATOM 1780 O O . GLU B 1 17 ? 32.031 30.922 24.953 1 39.69 17 GLU B O 1
ATOM 1785 N N . THR B 1 18 ? 32.312 32.375 23.562 1 40.19 18 THR B N 1
ATOM 1786 C CA . THR B 1 18 ? 31.484 31.719 22.547 1 40.19 18 THR B CA 1
ATOM 1787 C C . THR B 1 18 ? 32.156 30.469 22.016 1 40.19 18 THR B C 1
ATOM 1789 O O . THR B 1 18 ? 33.125 30.562 21.234 1 40.19 18 THR B O 1
ATOM 1792 N N . HIS B 1 19 ? 32.688 29.516 22.734 1 43.5 19 HIS B N 1
ATOM 1793 C CA . HIS B 1 19 ? 33.156 28.203 22.297 1 43.5 19 HIS B CA 1
ATOM 1794 C C . HIS B 1 19 ? 32.406 27.719 21.062 1 43.5 19 HIS B C 1
ATOM 1796 O O . HIS B 1 19 ? 31.172 27.75 21.031 1 43.5 19 HIS B O 1
ATOM 1802 N N . PRO B 1 20 ? 33.062 27.703 19.859 1 49.03 20 PRO B N 1
ATOM 1803 C CA . PRO B 1 20 ? 32.531 27.094 18.641 1 49.03 20 PRO B CA 1
ATOM 1804 C C . PRO B 1 20 ? 31.641 25.891 18.938 1 49.03 20 PRO B C 1
ATOM 1806 O O . PRO B 1 20 ? 30.797 25.531 18.109 1 49.03 20 PRO B O 1
ATOM 1809 N N . LEU B 1 21 ? 31.906 25.234 20.062 1 49.81 21 LEU B N 1
ATOM 1810 C CA . LEU B 1 21 ? 31.078 24.078 20.406 1 49.81 21 LEU B CA 1
ATOM 1811 C C . LEU B 1 21 ? 29.641 24.5 20.656 1 49.81 21 LEU B C 1
ATOM 1813 O O . LEU B 1 21 ? 28.703 23.781 20.281 1 49.81 21 LEU B O 1
ATOM 1817 N N . THR B 1 22 ? 29.484 25.609 21.359 1 50.47 22 THR B N 1
ATOM 1818 C CA . THR B 1 22 ? 28.109 26.047 21.641 1 50.47 22 THR B CA 1
ATOM 1819 C C . THR B 1 22 ? 27.391 26.422 20.344 1 50.47 22 THR B C 1
ATOM 1821 O O . THR B 1 22 ? 26.203 26.125 20.188 1 50.47 22 THR B O 1
ATOM 1824 N N . THR B 1 23 ? 28.188 27.094 19.484 1 51.53 23 THR B N 1
ATOM 1825 C CA . THR B 1 23 ? 27.594 27.438 18.203 1 51.53 23 THR B CA 1
ATOM 1826 C C . THR B 1 23 ? 27.297 26.172 17.391 1 51.53 23 THR B C 1
ATOM 1828 O O . THR B 1 23 ? 26.25 26.078 16.75 1 51.53 23 THR B O 1
ATOM 1831 N N . ALA B 1 24 ? 28.312 25.219 17.438 1 58.81 24 ALA B N 1
ATOM 1832 C CA . ALA B 1 24 ? 28.094 23.969 16.719 1 58.81 24 ALA B CA 1
ATOM 1833 C C . ALA B 1 24 ? 26.906 23.188 17.312 1 58.81 24 ALA B C 1
ATOM 1835 O O . ALA B 1 24 ? 26.125 22.594 16.578 1 58.81 24 ALA B O 1
ATOM 1836 N N . THR B 1 25 ? 26.844 23.125 18.719 1 56.62 25 THR B N 1
ATOM 1837 C CA . THR B 1 25 ? 25.734 22.438 19.359 1 56.62 25 THR B CA 1
ATOM 1838 C C . THR B 1 25 ? 24.406 23.125 19.062 1 56.62 25 THR B C 1
ATOM 1840 O O . THR B 1 25 ? 23.391 22.469 18.812 1 56.62 25 THR B O 1
ATOM 1843 N N . ASN B 1 26 ? 24.578 24.469 19.031 1 60.84 26 ASN B N 1
ATOM 1844 C CA . ASN B 1 26 ? 23.359 25.219 18.734 1 60.84 26 ASN B CA 1
ATOM 1845 C C . ASN B 1 26 ? 22.938 25.047 17.281 1 60.84 26 ASN B C 1
ATOM 1847 O O . ASN B 1 26 ? 21.75 24.969 16.984 1 60.84 26 ASN B O 1
ATOM 1851 N N . ASN B 1 27 ? 24 25.078 16.5 1 60.88 27 ASN B N 1
ATOM 1852 C CA . ASN B 1 27 ? 23.672 24.875 15.102 1 60.88 27 ASN B CA 1
ATOM 1853 C C . ASN B 1 27 ? 23.141 23.469 14.844 1 60.88 27 ASN B C 1
ATOM 1855 O O . ASN B 1 27 ? 22.219 23.281 14.047 1 60.88 27 ASN B O 1
ATOM 1859 N N . LYS B 1 28 ? 23.812 22.578 15.578 1 63.91 28 LYS B N 1
ATOM 1860 C CA . LYS B 1 28 ? 23.328 21.203 15.453 1 63.91 28 LYS B CA 1
ATOM 1861 C C . LYS B 1 28 ? 21.906 21.078 15.977 1 63.91 28 LYS B C 1
ATOM 1863 O O . LYS B 1 28 ? 21.078 20.391 15.375 1 63.91 28 LYS B O 1
ATOM 1868 N N . ALA B 1 29 ? 21.656 21.672 17.031 1 69.62 29 ALA B N 1
ATOM 1869 C CA . ALA B 1 29 ? 20.312 21.641 17.594 1 69.62 29 ALA B CA 1
ATOM 1870 C C . ALA B 1 29 ? 19.312 22.312 16.656 1 69.62 29 ALA B C 1
ATOM 1872 O O . ALA B 1 29 ? 18.203 21.828 16.469 1 69.62 29 ALA B O 1
ATOM 1873 N N . LEU B 1 30 ? 19.844 23.438 16.062 1 64.25 30 LEU B N 1
ATOM 1874 C CA . LEU B 1 30 ? 18.969 24.125 15.117 1 64.25 30 LEU B CA 1
ATOM 1875 C C . LEU B 1 30 ? 18.734 23.281 13.875 1 64.25 30 LEU B C 1
ATOM 1877 O O . LEU B 1 30 ? 17.625 23.219 13.359 1 64.25 30 LEU B O 1
ATOM 1881 N N . CYS B 1 31 ? 19.812 22.688 13.445 1 69.56 31 CYS B N 1
ATOM 1882 C CA . CYS B 1 31 ? 19.688 21.812 12.289 1 69.56 31 CYS B CA 1
ATOM 1883 C C . CYS B 1 31 ? 18.75 20.656 12.586 1 69.56 31 CYS B C 1
ATOM 1885 O O . CYS B 1 31 ? 17.906 20.281 11.758 1 69.56 31 CYS B O 1
ATOM 1887 N N . ASN B 1 32 ? 18.922 20.109 13.797 1 73.62 32 ASN B N 1
ATOM 1888 C CA . ASN B 1 32 ? 18.062 19 14.188 1 73.62 32 ASN B CA 1
ATOM 1889 C C . ASN B 1 32 ? 16.609 19.406 14.25 1 73.62 32 ASN B C 1
ATOM 1891 O O . ASN B 1 32 ? 15.719 18.656 13.836 1 73.62 32 ASN B O 1
ATOM 1895 N N . VAL B 1 33 ? 16.391 20.594 14.68 1 75.94 33 VAL B N 1
ATOM 1896 C CA . VAL B 1 33 ? 15.016 21.078 14.773 1 75.94 33 VAL B CA 1
ATOM 1897 C C . VAL B 1 33 ? 14.43 21.281 13.375 1 75.94 33 VAL B C 1
ATOM 1899 O O . VAL B 1 33 ? 13.266 20.969 13.133 1 75.94 33 VAL B O 1
ATOM 1902 N N . ARG B 1 34 ? 15.258 21.828 12.562 1 76.56 34 ARG B N 1
ATOM 1903 C CA . ARG B 1 34 ? 14.789 22.078 11.203 1 76.56 34 ARG B CA 1
ATOM 1904 C C . ARG B 1 34 ? 14.531 20.781 10.453 1 76.56 34 ARG B C 1
ATOM 1906 O O . ARG B 1 34 ? 13.555 20.672 9.711 1 76.56 34 ARG B O 1
ATOM 1913 N N . ILE B 1 35 ? 15.383 19.875 10.656 1 76.06 35 ILE B N 1
ATOM 1914 C CA . ILE B 1 35 ? 15.219 18.578 10.031 1 76.06 35 ILE B CA 1
ATOM 1915 C C . ILE B 1 35 ? 13.984 17.875 10.602 1 76.06 35 ILE B C 1
ATOM 1917 O O . ILE B 1 35 ? 13.234 17.234 9.867 1 76.06 35 ILE B O 1
ATOM 1921 N N . HIS B 1 36 ? 13.797 18.078 11.852 1 77.62 36 HIS B N 1
ATOM 1922 C CA . HIS B 1 36 ? 12.602 17.516 12.477 1 77.62 36 HIS B CA 1
ATOM 1923 C C . HIS B 1 36 ? 11.336 18.141 11.906 1 77.62 36 HIS B C 1
ATOM 1925 O O . HIS B 1 36 ? 10.328 17.453 11.719 1 77.62 36 HIS B O 1
ATOM 1931 N N . ARG B 1 37 ? 11.414 19.375 11.664 1 75.5 37 ARG B N 1
ATOM 1932 C CA . ARG B 1 37 ? 10.25 20.047 11.102 1 75.5 37 ARG B CA 1
ATOM 1933 C C . ARG B 1 37 ? 9.961 19.562 9.688 1 75.5 37 ARG B C 1
ATOM 1935 O O . ARG B 1 37 ? 8.797 19.375 9.312 1 75.5 37 ARG B O 1
ATOM 1942 N N . TRP B 1 38 ? 11.039 19.422 8.922 1 80.62 38 TRP B N 1
ATOM 1943 C CA . TRP B 1 38 ? 10.867 18.953 7.551 1 80.62 38 TRP B CA 1
ATOM 1944 C C . TRP B 1 38 ? 10.203 17.578 7.523 1 80.62 38 TRP B C 1
ATOM 1946 O O . TRP B 1 38 ? 9.195 17.391 6.836 1 80.62 38 TRP B O 1
ATOM 1956 N N . PHE B 1 39 ? 10.703 16.656 8.305 1 80.44 39 PHE B N 1
ATOM 1957 C CA . PHE B 1 39 ? 10.219 15.281 8.281 1 80.44 39 PHE B CA 1
ATOM 1958 C C . PHE B 1 39 ? 8.953 15.148 9.117 1 80.44 39 PHE B C 1
ATOM 1960 O O . PHE B 1 39 ? 8.102 14.305 8.836 1 80.44 39 PHE B O 1
ATOM 1967 N N . GLY B 1 40 ? 8.773 15.93 10.008 1 76.44 40 GLY B N 1
ATOM 1968 C CA . GLY B 1 40 ? 7.637 15.836 10.914 1 76.44 40 GLY B CA 1
ATOM 1969 C C . GLY B 1 40 ? 6.422 16.594 10.422 1 76.44 40 GLY B C 1
ATOM 1970 O O . GLY B 1 40 ? 5.293 16.297 10.812 1 76.44 40 GLY B O 1
ATOM 1971 N N . THR B 1 41 ? 6.559 17.547 9.578 1 76 41 THR B N 1
ATOM 1972 C CA . THR B 1 41 ? 5.418 18.375 9.219 1 76 41 THR B CA 1
ATOM 1973 C C . THR B 1 41 ? 5.305 18.516 7.707 1 76 41 THR B C 1
ATOM 1975 O O . THR B 1 41 ? 4.246 18.25 7.133 1 76 41 THR B O 1
ATOM 1978 N N . VAL B 1 42 ? 6.43 18.906 7.125 1 73.69 42 VAL B N 1
ATOM 1979 C CA . VAL B 1 42 ? 6.344 19.281 5.715 1 73.69 42 VAL B CA 1
ATOM 1980 C C . VAL B 1 42 ? 6.113 18.031 4.863 1 73.69 42 VAL B C 1
ATOM 1982 O O . VAL B 1 42 ? 5.223 18.016 4.008 1 73.69 42 VAL B O 1
ATOM 1985 N N . VAL B 1 43 ? 6.879 17.031 5.074 1 84 43 VAL B N 1
ATOM 1986 C CA . VAL B 1 43 ? 6.777 15.867 4.199 1 84 43 VAL B CA 1
ATOM 1987 C C . VAL B 1 43 ? 6.219 14.68 4.98 1 84 43 VAL B C 1
ATOM 1989 O O . VAL B 1 43 ? 6.254 13.539 4.504 1 84 43 VAL B O 1
ATOM 1992 N N . ASN B 1 44 ? 5.582 14.828 6.062 1 84.06 44 ASN B N 1
ATOM 1993 C CA . ASN B 1 44 ? 5.148 13.781 6.984 1 84.06 44 ASN B CA 1
ATOM 1994 C C . ASN B 1 44 ? 4.16 12.828 6.32 1 84.06 44 ASN B C 1
ATOM 1996 O O . ASN B 1 44 ? 4.355 11.609 6.348 1 84.06 44 ASN B O 1
ATOM 2000 N N . THR B 1 45 ? 3.236 13.43 5.676 1 85.19 45 THR B N 1
ATOM 2001 C CA . THR B 1 45 ? 2.205 12.617 5.047 1 85.19 45 THR B CA 1
ATOM 2002 C C . THR B 1 45 ? 2.781 11.836 3.869 1 85.19 45 THR B C 1
ATOM 2004 O O . THR B 1 45 ? 2.486 10.648 3.701 1 85.19 45 THR B O 1
ATOM 2007 N N . ARG B 1 46 ? 3.572 12.484 3.182 1 89.06 46 ARG B N 1
ATOM 2008 C CA . ARG B 1 46 ? 4.18 11.852 2.018 1 89.06 46 ARG B CA 1
ATOM 2009 C C . ARG B 1 46 ? 5.102 10.711 2.434 1 89.06 46 ARG B C 1
ATOM 2011 O O . ARG B 1 46 ? 5.145 9.664 1.778 1 89.06 46 ARG B O 1
ATOM 2018 N N . LEU B 1 47 ? 5.793 10.844 3.506 1 91.25 47 LEU B N 1
ATOM 2019 C CA . LEU B 1 47 ? 6.672 9.797 4.008 1 91.25 47 LEU B CA 1
ATOM 2020 C C . LEU B 1 47 ? 5.867 8.617 4.547 1 91.25 47 LEU B C 1
ATOM 2022 O O . LEU B 1 47 ? 6.219 7.457 4.316 1 91.25 47 LEU B O 1
ATOM 2026 N N . LEU B 1 48 ? 4.82 8.945 5.207 1 91.38 48 LEU B N 1
ATOM 2027 C CA . LEU B 1 48 ? 3.967 7.895 5.754 1 91.38 48 LEU B CA 1
ATOM 2028 C C . LEU B 1 48 ? 3.355 7.055 4.637 1 91.38 48 LEU B C 1
ATOM 2030 O O . LEU B 1 48 ? 3.379 5.824 4.695 1 91.38 48 LEU B O 1
ATOM 2034 N N . VAL B 1 49 ? 2.842 7.703 3.617 1 92.56 49 VAL B N 1
ATOM 2035 C CA . V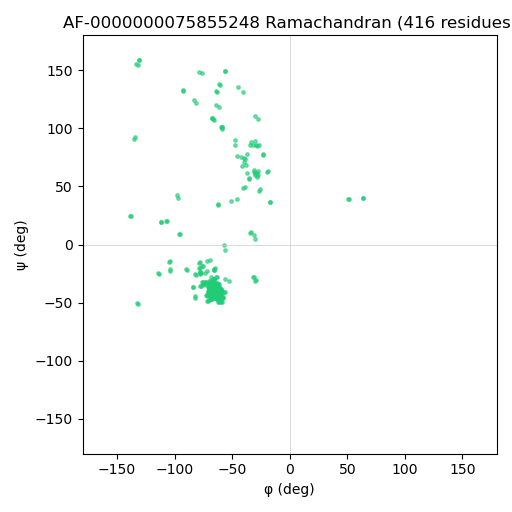AL B 1 49 ? 2.23 7.027 2.477 1 92.56 49 VAL B CA 1
ATOM 2036 C C . VAL B 1 49 ? 3.281 6.203 1.741 1 92.56 49 VAL B C 1
ATOM 2038 O O . VAL B 1 49 ? 3.023 5.059 1.358 1 92.56 49 VAL B O 1
ATOM 2041 N N . THR B 1 50 ? 4.441 6.754 1.594 1 93.94 50 THR B N 1
ATOM 2042 C CA . THR B 1 50 ? 5.52 6.055 0.906 1 93.94 50 THR B CA 1
ATOM 2043 C C . THR B 1 50 ? 5.977 4.84 1.711 1 93.94 50 THR B C 1
ATOM 2045 O O . THR B 1 50 ? 6.219 3.77 1.147 1 93.94 50 THR B O 1
ATOM 2048 N N . GLY B 1 51 ? 6.113 5.035 3.016 1 94.69 51 GLY B N 1
ATOM 2049 C CA . GLY B 1 51 ? 6.523 3.924 3.861 1 94.69 51 GLY B CA 1
ATOM 2050 C C . GLY B 1 51 ? 5.539 2.77 3.85 1 94.69 51 GLY B C 1
ATOM 2051 O O . GLY B 1 51 ? 5.926 1.615 3.664 1 94.69 51 GLY B O 1
ATOM 2052 N N . VAL B 1 52 ? 4.277 3.033 4.039 1 94.25 52 VAL B N 1
ATOM 2053 C CA . VAL B 1 52 ? 3.236 2.012 4.039 1 94.25 52 VAL B CA 1
ATOM 2054 C C . VAL B 1 52 ? 3.164 1.347 2.664 1 94.25 52 VAL B C 1
ATOM 2056 O O . VAL B 1 52 ? 3.039 0.124 2.566 1 94.25 52 VAL B O 1
ATOM 2059 N N . GLY B 1 53 ? 3.24 2.188 1.64 1 95.12 53 GLY B N 1
ATOM 2060 C CA . GLY B 1 53 ? 3.26 1.648 0.288 1 95.12 53 GLY B CA 1
ATOM 2061 C C . GLY B 1 53 ? 4.422 0.709 0.036 1 95.12 53 GLY B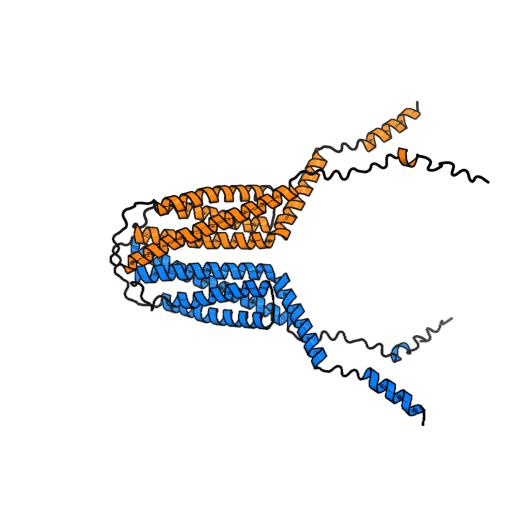 C 1
ATOM 2062 O O . GLY B 1 53 ? 4.262 -0.324 -0.617 1 95.12 53 GLY B O 1
ATOM 2063 N N . GLN B 1 54 ? 5.523 1.086 0.603 1 95.69 54 GLN B N 1
ATOM 2064 C CA . GLN B 1 54 ? 6.715 0.266 0.423 1 95.69 54 GLN B CA 1
ATOM 2065 C C . GLN B 1 54 ? 6.578 -1.072 1.144 1 95.69 54 GLN B C 1
ATOM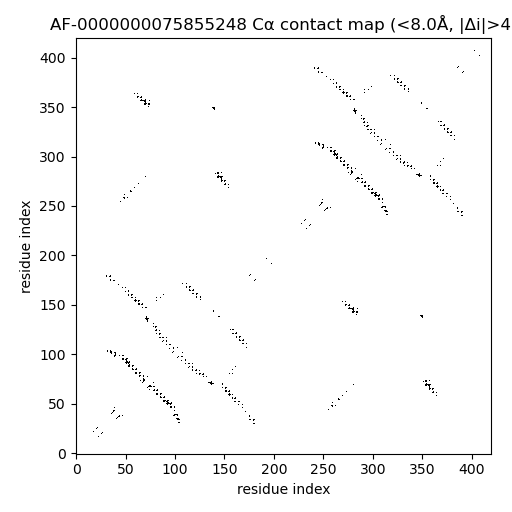 2067 O O . GLN B 1 54 ? 6.938 -2.117 0.597 1 95.69 54 GLN B O 1
ATOM 2072 N N . ILE B 1 55 ? 6.043 -1.089 2.312 1 96.25 55 ILE B N 1
ATOM 2073 C CA . ILE B 1 55 ? 5.879 -2.309 3.096 1 96.25 55 ILE B CA 1
ATOM 2074 C C . ILE B 1 55 ? 4.883 -3.238 2.402 1 96.25 55 ILE B C 1
ATOM 2076 O O . ILE B 1 55 ? 5.164 -4.422 2.209 1 96.25 55 ILE B O 1
ATOM 2080 N N . LEU B 1 56 ? 3.791 -2.697 1.952 1 96.81 56 LEU B N 1
ATOM 2081 C CA . LEU B 1 56 ? 2.756 -3.51 1.32 1 96.81 56 LEU B CA 1
ATOM 2082 C C . LEU B 1 56 ? 3.238 -4.059 -0.017 1 96.81 56 LEU B C 1
ATOM 2084 O O . LEU B 1 56 ? 3.004 -5.227 -0.333 1 96.81 56 LEU B O 1
ATOM 2088 N N . SER B 1 57 ? 3.904 -3.225 -0.732 1 96.81 57 SER B N 1
ATOM 2089 C CA . SER B 1 57 ? 4.414 -3.664 -2.027 1 96.81 57 SER B CA 1
ATOM 2090 C C . SER B 1 57 ? 5.504 -4.719 -1.862 1 96.81 57 SER B C 1
ATOM 2092 O O . SER B 1 57 ? 5.574 -5.672 -2.639 1 96.81 57 SER B O 1
ATOM 2094 N N . ALA B 1 58 ? 6.359 -4.504 -0.896 1 97.25 58 ALA B N 1
ATOM 2095 C CA . ALA B 1 58 ? 7.422 -5.469 -0.632 1 97.25 58 ALA B CA 1
ATOM 2096 C C . ALA B 1 58 ? 6.844 -6.812 -0.187 1 97.25 58 ALA B C 1
ATOM 2098 O O . ALA B 1 58 ? 7.316 -7.867 -0.612 1 97.25 58 ALA B O 1
ATOM 2099 N N . LEU B 1 59 ? 5.836 -6.758 0.621 1 96.31 59 LEU B N 1
ATOM 2100 C CA . LEU B 1 59 ? 5.188 -7.984 1.071 1 96.31 59 LEU B CA 1
ATOM 2101 C C . LEU B 1 59 ? 4.539 -8.719 -0.097 1 96.31 59 LEU B C 1
ATOM 2103 O O . LEU B 1 59 ? 4.656 -9.938 -0.212 1 96.31 59 LEU B O 1
ATOM 2107 N N . ALA B 1 60 ? 3.875 -7.965 -0.908 1 96.31 60 ALA B N 1
ATOM 2108 C CA . ALA B 1 60 ? 3.271 -8.555 -2.1 1 96.31 60 ALA B CA 1
ATOM 2109 C C . ALA B 1 60 ? 4.336 -9.172 -3.006 1 96.31 60 ALA B C 1
ATOM 2111 O O . ALA B 1 60 ? 4.137 -10.25 -3.561 1 96.31 60 ALA B O 1
ATOM 2112 N N . CYS B 1 61 ? 5.438 -8.5 -3.125 1 95.19 61 CYS B N 1
ATOM 2113 C CA . CYS B 1 61 ? 6.539 -9 -3.943 1 95.19 61 CYS B CA 1
ATOM 2114 C C . CYS B 1 61 ? 7.094 -10.305 -3.377 1 95.19 61 CYS B C 1
ATOM 2116 O O . CYS B 1 61 ? 7.328 -11.258 -4.121 1 95.19 61 CYS B O 1
ATOM 2118 N N . ILE B 1 62 ? 7.27 -10.336 -2.092 1 96.12 62 ILE B N 1
ATOM 2119 C CA . ILE B 1 62 ? 7.801 -11.523 -1.438 1 96.12 62 ILE B CA 1
ATOM 2120 C C . ILE B 1 62 ? 6.871 -12.711 -1.689 1 96.12 62 ILE B C 1
ATOM 2122 O O . ILE B 1 62 ? 7.316 -13.773 -2.131 1 96.12 62 ILE B O 1
ATOM 2126 N N . LEU B 1 63 ? 5.645 -12.531 -1.495 1 95.5 63 LEU B N 1
ATOM 2127 C CA . LEU B 1 63 ? 4.676 -13.625 -1.573 1 95.5 63 LEU B CA 1
ATOM 2128 C C . LEU B 1 63 ? 4.5 -14.094 -3.014 1 95.5 63 LEU B C 1
ATOM 2130 O O . LEU B 1 63 ? 4.418 -15.297 -3.273 1 95.5 63 LEU B O 1
ATOM 2134 N N . THR B 1 64 ? 4.551 -13.156 -3.941 1 94.69 64 THR B N 1
ATOM 2135 C CA . THR B 1 64 ? 4.395 -13.523 -5.344 1 94.69 64 THR B CA 1
ATOM 2136 C C . THR B 1 64 ? 5.664 -14.188 -5.871 1 94.69 64 THR B C 1
ATOM 2138 O O . THR B 1 64 ? 5.598 -15.094 -6.699 1 94.69 64 THR B O 1
ATOM 2141 N N . THR B 1 65 ? 6.809 -13.75 -5.391 1 94.12 65 THR B N 1
ATOM 2142 C CA . THR B 1 65 ? 8.062 -14.375 -5.793 1 94.12 65 THR B CA 1
ATOM 2143 C C . THR B 1 65 ? 8.133 -15.82 -5.305 1 94.12 65 THR B C 1
ATOM 2145 O O . THR B 1 65 ? 8.531 -16.719 -6.051 1 94.12 65 THR B O 1
ATOM 2148 N N . VAL B 1 66 ? 7.727 -16.016 -4.07 1 94.12 66 VAL B N 1
ATOM 2149 C CA . VAL B 1 66 ? 7.719 -17.359 -3.512 1 94.12 66 VAL B CA 1
ATOM 2150 C C . VAL B 1 66 ? 6.762 -18.25 -4.309 1 94.12 66 VAL B C 1
ATOM 2152 O O . VAL B 1 66 ? 7.094 -19.391 -4.641 1 94.12 66 VAL B O 1
ATOM 2155 N N . THR B 1 67 ? 5.59 -17.719 -4.684 1 93.75 67 THR B N 1
ATOM 2156 C CA . THR B 1 67 ? 4.621 -18.469 -5.488 1 93.75 67 THR B CA 1
ATOM 2157 C C . THR B 1 67 ? 5.219 -18.844 -6.84 1 93.75 67 THR B C 1
ATOM 2159 O O . THR B 1 67 ? 5.129 -20 -7.266 1 93.75 67 THR B O 1
ATOM 2162 N N . HIS B 1 68 ? 5.859 -17.938 -7.457 1 91.94 68 HIS B N 1
ATOM 2163 C CA . HIS B 1 68 ? 6.441 -18.172 -8.773 1 91.94 68 HIS B CA 1
ATOM 2164 C C . HIS B 1 68 ? 7.578 -19.188 -8.695 1 91.94 68 HIS B C 1
ATOM 2166 O O . HIS B 1 68 ? 7.664 -20.094 -9.531 1 91.94 68 HIS B O 1
ATOM 2172 N N . ALA B 1 69 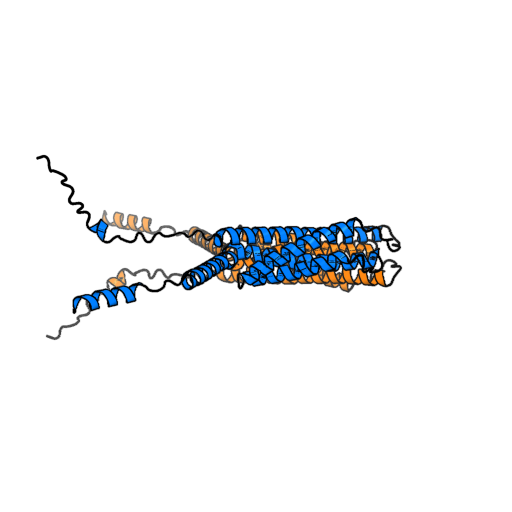? 8.453 -19.047 -7.711 1 91.69 69 ALA B N 1
ATOM 2173 C CA . ALA B 1 69 ? 9.594 -19.953 -7.551 1 91.69 69 ALA B CA 1
ATOM 2174 C C . ALA B 1 69 ? 9.141 -21.375 -7.281 1 91.69 69 ALA B C 1
ATOM 2176 O O . ALA B 1 69 ? 9.734 -22.328 -7.785 1 91.69 69 ALA B O 1
ATOM 2177 N N . CYS B 1 70 ? 8.055 -21.531 -6.574 1 91.06 70 CYS B N 1
ATOM 2178 C CA . CYS B 1 70 ? 7.598 -22.859 -6.211 1 91.06 70 CYS B CA 1
ATOM 2179 C C . CYS B 1 70 ? 6.781 -23.484 -7.332 1 91.06 70 CYS B C 1
ATOM 2181 O O . CYS B 1 70 ? 6.914 -24.672 -7.621 1 91.06 70 CYS B O 1
ATOM 2183 N N . VAL B 1 71 ? 5.98 -22.719 -8.047 1 89.88 71 VAL B N 1
ATOM 2184 C CA . VAL B 1 71 ? 5.113 -23.234 -9.102 1 89.88 71 VAL B CA 1
ATOM 2185 C C . VAL B 1 71 ? 5.934 -23.5 -10.359 1 89.88 71 VAL B C 1
ATOM 2187 O O . VAL B 1 71 ? 5.715 -24.5 -11.055 1 89.88 71 VAL B O 1
ATOM 2190 N N . SER B 1 72 ? 6.91 -22.641 -10.578 1 89.75 72 SER B N 1
ATOM 2191 C CA . SER B 1 72 ? 7.578 -22.703 -11.875 1 89.75 72 SER B CA 1
ATOM 2192 C C . SER B 1 72 ? 8.945 -23.359 -11.766 1 89.75 72 SER B C 1
ATOM 2194 O O . SER B 1 72 ? 9.484 -23.859 -12.75 1 89.75 72 SER B O 1
ATOM 2196 N N . TYR B 1 73 ? 9.531 -23.375 -10.547 1 88.94 73 TYR B N 1
ATOM 2197 C CA . TYR B 1 73 ? 10.906 -23.844 -10.461 1 88.94 73 TYR B CA 1
ATOM 2198 C C . TYR B 1 73 ? 11.102 -24.734 -9.234 1 88.94 73 TYR B C 1
ATOM 2200 O O . TYR B 1 73 ? 12.203 -24.812 -8.695 1 88.94 73 TYR B O 1
ATOM 2208 N N . ASN B 1 74 ? 10.023 -25.344 -8.773 1 88.81 74 ASN B N 1
ATOM 2209 C CA . ASN B 1 74 ? 10.055 -26.266 -7.641 1 88.81 74 ASN B CA 1
ATOM 2210 C C . ASN B 1 74 ? 10.773 -25.656 -6.441 1 88.81 74 ASN B C 1
ATOM 2212 O O . ASN B 1 74 ? 11.555 -26.328 -5.77 1 88.81 74 ASN B O 1
ATOM 2216 N N . CYS B 1 75 ? 10.547 -24.344 -6.195 1 88.56 75 CYS B N 1
ATOM 2217 C CA . CYS B 1 75 ? 11.039 -23.594 -5.047 1 88.56 75 CYS B CA 1
ATOM 2218 C C . CYS B 1 75 ? 12.562 -23.531 -5.035 1 88.56 75 CYS B C 1
ATOM 2220 O O . CYS B 1 75 ? 13.188 -23.719 -3.992 1 88.56 75 CYS B O 1
ATOM 2222 N N . ALA B 1 76 ? 13.148 -23.359 -6.191 1 86.75 76 ALA B N 1
ATOM 2223 C CA . ALA B 1 76 ? 14.594 -23.172 -6.312 1 86.75 76 ALA B CA 1
ATOM 2224 C C . ALA B 1 76 ? 15.039 -21.891 -5.633 1 86.75 76 ALA B C 1
ATOM 2226 O O . ALA B 1 76 ? 14.469 -20.828 -5.863 1 86.75 76 ALA B O 1
ATOM 2227 N N . VAL B 1 77 ? 16.031 -21.906 -4.848 1 85.5 77 VAL B N 1
ATOM 2228 C CA . VAL B 1 77 ? 16.531 -20.781 -4.066 1 85.5 77 VAL B CA 1
ATOM 2229 C C . VAL B 1 77 ? 17.078 -19.703 -5.004 1 85.5 77 VAL B C 1
ATOM 2231 O O . VAL B 1 77 ? 17 -18.516 -4.695 1 85.5 77 VAL B O 1
ATOM 2234 N N . SER B 1 78 ? 17.562 -20.125 -6.148 1 83.31 78 SER B N 1
ATOM 2235 C CA . SER B 1 78 ? 18.125 -19.172 -7.098 1 83.31 78 SER B CA 1
ATOM 2236 C C . SER B 1 78 ? 17.062 -18.219 -7.633 1 83.31 78 SER B C 1
ATOM 2238 O O . SER B 1 78 ? 17.391 -17.125 -8.109 1 83.31 78 SER B O 1
ATOM 2240 N N . MET B 1 79 ? 15.812 -18.641 -7.504 1 84.31 79 MET B N 1
ATOM 2241 C CA . MET B 1 79 ? 14.734 -17.844 -8.07 1 84.31 79 MET B CA 1
ATOM 2242 C C . MET B 1 79 ? 14.117 -16.938 -7.008 1 84.31 79 MET B C 1
ATOM 2244 O O . MET B 1 79 ? 13.156 -16.219 -7.285 1 84.31 79 MET B O 1
ATOM 2248 N N . THR B 1 80 ? 14.75 -16.859 -5.82 1 88.44 80 THR B N 1
ATOM 2249 C CA . THR B 1 80 ? 14.156 -16.078 -4.742 1 88.44 80 THR B CA 1
ATOM 2250 C C . THR B 1 80 ? 14.945 -14.789 -4.52 1 88.44 80 THR B C 1
ATOM 2252 O O . THR B 1 80 ? 14.805 -14.141 -3.475 1 88.44 80 THR B O 1
ATOM 2255 N N . THR B 1 81 ? 15.719 -14.328 -5.477 1 87.06 81 THR B N 1
ATOM 2256 C CA . THR B 1 81 ? 16.531 -13.133 -5.367 1 87.06 81 THR B CA 1
ATOM 2257 C C . THR B 1 81 ? 15.68 -11.922 -5.008 1 87.06 81 THR B C 1
ATOM 2259 O O . THR B 1 81 ? 16.062 -11.109 -4.16 1 87.06 81 THR B O 1
ATOM 2262 N N . PRO B 1 82 ? 14.492 -11.766 -5.578 1 90.94 82 PRO B N 1
ATOM 2263 C CA . PRO B 1 82 ? 13.688 -10.586 -5.25 1 90.94 82 PRO B CA 1
ATOM 2264 C C . PRO B 1 82 ? 13.234 -10.578 -3.793 1 90.94 82 PRO B C 1
ATOM 2266 O O . PRO B 1 82 ? 12.914 -9.516 -3.25 1 90.94 82 PRO B O 1
ATOM 2269 N N . VAL B 1 83 ? 13.195 -11.734 -3.141 1 94.06 83 VAL B N 1
ATOM 2270 C CA . VAL B 1 83 ? 12.781 -11.805 -1.745 1 94.06 83 VAL B CA 1
ATOM 2271 C C . VAL B 1 83 ? 13.773 -11.055 -0.865 1 94.06 83 VAL B C 1
ATOM 2273 O O . VAL B 1 83 ? 13.383 -10.32 0.046 1 94.06 83 VAL B O 1
ATOM 2276 N N . TRP B 1 84 ? 15.039 -11.18 -1.237 1 91.31 84 TRP B N 1
ATOM 2277 C CA . TRP B 1 84 ? 16.094 -10.539 -0.451 1 91.31 84 TRP B CA 1
ATOM 2278 C C . TRP B 1 84 ? 16 -9.016 -0.574 1 91.31 84 TRP B C 1
ATOM 2280 O O . TRP B 1 84 ? 16.109 -8.305 0.426 1 91.31 84 TRP B O 1
ATOM 2290 N N . SER B 1 85 ? 15.867 -8.539 -1.685 1 92.75 85 SER B N 1
ATOM 2291 C CA . SER B 1 85 ? 15.711 -7.102 -1.866 1 92.75 85 SER B CA 1
ATOM 2292 C C . SER B 1 85 ? 14.445 -6.59 -1.188 1 92.75 85 SER B C 1
ATOM 2294 O O . SER B 1 85 ? 14.438 -5.504 -0.605 1 92.75 85 SER B O 1
ATOM 2296 N N . SER B 1 86 ? 13.383 -7.355 -1.226 1 95.94 86 SER B N 1
ATOM 2297 C CA . SER B 1 86 ? 12.109 -6.945 -0.642 1 95.94 86 SER B CA 1
ATOM 2298 C C . SER B 1 86 ? 12.203 -6.848 0.877 1 95.94 86 SER B C 1
ATOM 2300 O O . SER B 1 86 ? 11.539 -6.008 1.493 1 95.94 86 SER B O 1
ATOM 2302 N N . LEU B 1 87 ? 12.992 -7.684 1.473 1 95.69 87 LEU B N 1
ATOM 2303 C CA . LEU B 1 87 ? 13.195 -7.594 2.914 1 95.69 87 LEU B CA 1
ATOM 2304 C C . LEU B 1 87 ? 13.82 -6.254 3.293 1 95.69 87 LEU B C 1
ATOM 2306 O O . LEU B 1 87 ? 13.445 -5.656 4.305 1 95.69 87 LEU B O 1
ATOM 2310 N N . PHE B 1 88 ? 14.664 -5.812 2.496 1 95.38 88 PHE B N 1
ATOM 2311 C CA . PHE B 1 88 ? 15.273 -4.508 2.729 1 95.38 88 PHE B CA 1
ATOM 2312 C C . PHE B 1 88 ? 14.258 -3.393 2.535 1 95.38 88 PHE B C 1
ATOM 2314 O O . PHE B 1 88 ? 14.281 -2.389 3.252 1 95.38 88 PHE B O 1
ATOM 2321 N N . TYR B 1 89 ? 13.414 -3.58 1.576 1 96.5 89 TYR B N 1
ATOM 2322 C CA . TYR B 1 89 ? 12.375 -2.584 1.359 1 96.5 89 TYR B CA 1
ATOM 2323 C C . TYR B 1 89 ? 11.422 -2.521 2.549 1 96.5 89 TYR B C 1
ATOM 2325 O O . TYR B 1 89 ? 10.945 -1.445 2.916 1 96.5 89 TYR B O 1
ATOM 2333 N N . VAL B 1 90 ? 11.117 -3.658 3.143 1 96.81 90 VAL B N 1
ATOM 2334 C CA . VAL B 1 90 ? 10.273 -3.67 4.336 1 96.81 90 VAL B CA 1
ATOM 2335 C C . VAL B 1 90 ? 10.961 -2.896 5.461 1 96.81 90 VAL B C 1
ATOM 2337 O O . VAL B 1 90 ? 10.328 -2.074 6.129 1 96.81 90 VAL B O 1
ATOM 2340 N N . ALA B 1 91 ? 12.219 -3.139 5.609 1 95.75 91 ALA B N 1
ATOM 2341 C CA . ALA B 1 91 ? 12.977 -2.434 6.641 1 95.75 91 ALA B CA 1
ATOM 2342 C C . ALA B 1 91 ? 13 -0.932 6.371 1 95.75 91 ALA B C 1
ATOM 2344 O O . ALA B 1 91 ? 12.828 -0.128 7.293 1 95.75 91 ALA B O 1
ATOM 2345 N N . ALA B 1 92 ? 13.25 -0.59 5.117 1 95.25 92 ALA B N 1
ATOM 2346 C CA . ALA B 1 92 ? 13.25 0.82 4.738 1 95.25 92 ALA B CA 1
ATOM 2347 C C . ALA B 1 92 ? 11.898 1.464 5 1 95.25 92 ALA B C 1
ATOM 2349 O O . ALA B 1 92 ? 11.82 2.598 5.48 1 95.25 92 ALA B O 1
ATOM 2350 N N . GLY B 1 93 ? 10.867 0.751 4.633 1 95.38 93 GLY B N 1
ATOM 2351 C CA . GLY B 1 93 ? 9.531 1.268 4.906 1 95.38 93 GLY B CA 1
ATOM 2352 C C . GLY B 1 93 ? 9.266 1.484 6.383 1 95.38 93 GLY B C 1
ATOM 2353 O O . GLY B 1 93 ? 8.703 2.508 6.773 1 95.38 93 GLY B O 1
ATOM 2354 N N . CYS B 1 94 ? 9.586 0.578 7.195 1 95.31 94 CYS B N 1
ATOM 2355 C CA . CYS B 1 94 ? 9.422 0.708 8.641 1 95.31 94 CYS B CA 1
ATOM 2356 C C . CYS B 1 94 ? 10.211 1.899 9.172 1 95.31 94 CYS B C 1
ATOM 2358 O O . CYS B 1 94 ? 9.695 2.674 9.984 1 95.31 94 CYS B O 1
ATOM 2360 N N . LEU B 1 95 ? 11.398 1.957 8.711 1 94.19 95 LEU B N 1
ATOM 2361 C CA . LEU B 1 95 ? 12.234 3.07 9.148 1 94.19 95 LEU B CA 1
ATOM 2362 C C . LEU B 1 95 ? 11.625 4.402 8.719 1 94.19 95 LEU B C 1
ATOM 2364 O O . LEU B 1 95 ? 11.711 5.391 9.453 1 94.19 95 LEU B O 1
ATOM 2368 N N . THR B 1 96 ? 11.109 4.422 7.516 1 93.06 96 THR B N 1
ATOM 2369 C CA . THR B 1 96 ? 10.477 5.641 7.02 1 93.06 96 THR B CA 1
ATOM 2370 C C . THR B 1 96 ? 9.328 6.066 7.93 1 93.06 96 THR B C 1
ATOM 2372 O O . THR B 1 96 ? 9.18 7.25 8.242 1 93.06 96 THR B O 1
ATOM 2375 N N . ILE B 1 97 ? 8.539 5.113 8.391 1 91 97 ILE B N 1
ATOM 2376 C CA . ILE B 1 97 ? 7.426 5.406 9.281 1 91 97 ILE B CA 1
ATOM 2377 C C . ILE B 1 97 ? 7.957 5.91 10.625 1 91 97 ILE B C 1
ATOM 2379 O O . ILE B 1 97 ? 7.395 6.836 11.211 1 91 97 ILE B O 1
ATOM 2383 N N . GLU B 1 98 ? 9.07 5.398 11.047 1 89.69 98 GLU B N 1
ATOM 2384 C CA . GLU B 1 98 ? 9.672 5.789 12.32 1 89.69 98 GLU B CA 1
ATOM 2385 C C . GLU B 1 98 ? 10.273 7.191 12.234 1 89.69 98 GLU B C 1
ATOM 2387 O O . GLU B 1 98 ? 10.203 7.961 13.195 1 89.69 98 GLU B O 1
ATOM 2392 N N . VAL B 1 99 ? 10.953 7.438 11.133 1 87.69 99 VAL B N 1
ATOM 2393 C CA . VAL B 1 99 ? 11.586 8.742 10.953 1 87.69 99 VAL B CA 1
ATOM 2394 C C . VAL B 1 99 ? 10.516 9.836 10.93 1 87.69 99 VAL B C 1
ATOM 2396 O O . VAL B 1 99 ? 10.758 10.953 11.391 1 87.69 99 VAL B O 1
ATOM 2399 N N . GLN B 1 100 ? 9.398 9.508 10.398 1 83.12 100 GLN B N 1
ATOM 2400 C CA . GLN B 1 100 ? 8.289 10.445 10.375 1 83.12 100 GLN B CA 1
ATOM 2401 C C . GLN B 1 100 ? 7.836 10.805 11.789 1 83.12 100 GLN B C 1
ATOM 2403 O O . GLN B 1 100 ? 7.453 11.945 12.062 1 83.12 100 GLN B O 1
ATOM 2408 N N . ARG B 1 101 ? 7.906 9.914 12.711 1 80.69 101 ARG B N 1
ATOM 2409 C CA . ARG B 1 101 ? 7.477 10.148 14.086 1 80.69 101 ARG B CA 1
ATOM 2410 C C . ARG B 1 101 ? 8.562 10.867 14.883 1 80.69 101 ARG B C 1
ATOM 2412 O O . ARG B 1 101 ? 8.273 11.789 15.648 1 80.69 101 ARG B O 1
ATOM 2419 N N . LYS B 1 102 ? 9.742 10.391 14.727 1 82.38 102 LYS B N 1
ATOM 2420 C CA . LYS B 1 102 ? 10.898 10.945 15.422 1 82.38 102 LYS B CA 1
ATOM 2421 C C . LYS B 1 102 ? 12.078 11.125 14.477 1 82.38 102 LYS B C 1
ATOM 2423 O O . LYS B 1 102 ? 12.898 10.219 14.305 1 82.38 102 LYS B O 1
ATOM 2428 N N . ALA B 1 103 ? 12.141 12.312 13.93 1 80.88 103 ALA B N 1
ATOM 2429 C CA . ALA B 1 103 ? 13.203 12.547 12.953 1 80.88 103 ALA B CA 1
ATOM 2430 C C . ALA B 1 103 ? 14.508 12.914 13.648 1 80.88 103 ALA B C 1
ATOM 2432 O O . ALA B 1 103 ? 14.523 13.703 14.594 1 80.88 103 ALA B O 1
ATOM 2433 N N . ASN B 1 104 ? 15.5 12.133 13.328 1 81.62 104 ASN B N 1
ATOM 2434 C CA . ASN B 1 104 ? 16.859 12.414 13.758 1 81.62 104 ASN B CA 1
ATOM 2435 C C . ASN B 1 104 ? 17.859 12.258 12.609 1 81.62 104 ASN B C 1
ATOM 2437 O O . ASN B 1 104 ? 17.578 11.555 11.641 1 81.62 104 ASN B O 1
ATOM 2441 N N . LYS B 1 105 ? 18.953 12.984 12.805 1 81 105 LYS B N 1
ATOM 2442 C CA . LYS B 1 105 ? 19.938 12.977 11.727 1 81 105 LYS B CA 1
ATOM 2443 C C . LYS B 1 105 ? 20.422 11.562 11.438 1 81 105 LYS B C 1
ATOM 2445 O O . LYS B 1 105 ? 20.578 11.18 10.273 1 81 105 LYS B O 1
ATOM 2450 N N . LEU B 1 106 ? 20.688 10.844 12.461 1 85.31 106 LEU B N 1
ATOM 2451 C CA . LEU B 1 106 ? 21.188 9.492 12.281 1 85.31 106 LEU B CA 1
ATOM 2452 C C . LEU B 1 106 ? 20.156 8.609 11.594 1 85.31 106 LEU B C 1
ATOM 2454 O O . LEU B 1 106 ? 20.5 7.781 10.75 1 85.31 106 LEU B O 1
ATOM 2458 N N . LYS B 1 107 ? 18.953 8.742 12.031 1 88 107 LYS B N 1
ATOM 2459 C CA . LYS B 1 107 ? 17.875 7.957 11.422 1 88 107 LYS B CA 1
ATOM 2460 C C . LYS B 1 107 ? 17.719 8.305 9.945 1 88 107 LYS B C 1
ATOM 2462 O O . LYS B 1 107 ? 17.453 7.426 9.125 1 88 107 LYS B O 1
ATOM 2467 N N . ILE B 1 108 ? 17.891 9.508 9.625 1 88.5 108 ILE B N 1
ATOM 2468 C CA . ILE B 1 108 ? 17.734 9.961 8.242 1 88.5 108 ILE B CA 1
ATOM 2469 C C . ILE B 1 108 ? 18.875 9.422 7.387 1 88.5 108 ILE B C 1
ATOM 2471 O O . ILE B 1 108 ? 18.656 8.953 6.266 1 88.5 108 ILE B O 1
ATOM 2475 N N . ILE B 1 109 ? 20 9.531 7.934 1 88.81 109 ILE B N 1
ATOM 2476 C CA . ILE B 1 109 ? 21.156 9.016 7.215 1 88.81 109 ILE B CA 1
ATOM 2477 C C . ILE B 1 109 ? 20.984 7.512 6.98 1 88.81 109 ILE B C 1
ATOM 2479 O O . ILE B 1 109 ? 21.312 7.008 5.906 1 88.81 109 ILE B O 1
ATOM 2483 N N . THR B 1 110 ? 20.516 6.852 8.016 1 93.5 110 THR B N 1
ATOM 2484 C CA . THR B 1 110 ? 20.281 5.418 7.891 1 93.5 110 THR B CA 1
ATOM 2485 C C . THR B 1 110 ? 19.203 5.137 6.84 1 93.5 110 THR B C 1
ATOM 2487 O O . THR B 1 110 ? 19.328 4.188 6.059 1 93.5 110 THR B O 1
ATOM 2490 N N . LEU B 1 111 ? 18.234 5.965 6.812 1 93.81 111 LEU B N 1
ATOM 2491 C CA . LEU B 1 111 ? 17.156 5.816 5.844 1 93.81 111 LEU B CA 1
ATOM 2492 C C . LEU B 1 111 ? 17.672 5.98 4.418 1 93.81 111 LEU B C 1
ATOM 2494 O O . LEU B 1 111 ? 17.359 5.172 3.543 1 93.81 111 LEU B O 1
ATOM 2498 N N . VAL B 1 112 ? 18.453 6.992 4.223 1 93.19 112 VAL B N 1
ATOM 2499 C CA . VAL B 1 112 ? 19.016 7.27 2.9 1 93.19 112 VAL B CA 1
ATOM 2500 C C . VAL B 1 112 ? 19.906 6.109 2.463 1 93.19 112 VAL B C 1
ATOM 2502 O O . VAL B 1 112 ? 19.797 5.637 1.329 1 93.19 112 VAL B O 1
ATOM 2505 N N . SER B 1 113 ? 20.656 5.668 3.361 1 94.62 113 SER B N 1
ATOM 2506 C CA . SER B 1 113 ? 21.562 4.566 3.059 1 94.62 113 SER B CA 1
ATOM 2507 C C . SER B 1 113 ? 20.797 3.283 2.75 1 94.62 113 SER B C 1
ATOM 2509 O O . SER B 1 113 ? 21.141 2.566 1.804 1 94.62 113 SER B O 1
ATOM 2511 N N . LEU B 1 114 ? 19.828 3.012 3.49 1 95.44 114 LEU B N 1
ATOM 2512 C CA . LEU B 1 114 ? 19.031 1.805 3.314 1 95.44 114 LEU B CA 1
ATOM 2513 C C . LEU B 1 114 ? 18.297 1.831 1.98 1 95.44 114 LEU B C 1
ATOM 2515 O O . LEU B 1 114 ? 18.219 0.814 1.285 1 95.44 114 LEU B O 1
ATOM 2519 N N . ASN B 1 115 ? 17.781 2.961 1.652 1 96.19 115 ASN B N 1
ATOM 2520 C CA . ASN B 1 115 ? 17.078 3.064 0.382 1 96.19 115 ASN B CA 1
ATOM 2521 C C . ASN B 1 115 ? 18.031 2.977 -0.803 1 96.19 115 ASN B C 1
ATOM 2523 O O . ASN B 1 115 ? 17.688 2.402 -1.84 1 96.19 115 ASN B O 1
ATOM 2527 N N . LEU B 1 116 ? 19.203 3.564 -0.644 1 94.38 116 LEU B N 1
ATOM 2528 C CA . LEU B 1 116 ? 20.203 3.43 -1.698 1 94.38 116 LEU B CA 1
ATOM 2529 C C . LEU B 1 116 ? 20.594 1.968 -1.899 1 94.38 116 LEU B C 1
ATOM 2531 O O . LEU B 1 116 ? 20.672 1.495 -3.035 1 94.38 116 LEU B O 1
ATOM 2535 N N . PHE B 1 117 ? 20.75 1.283 -0.864 1 94.44 117 PHE B N 1
ATOM 2536 C CA . PHE B 1 117 ? 21.094 -0.134 -0.892 1 94.44 117 PHE B CA 1
ATOM 2537 C C . PHE B 1 117 ? 19.953 -0.955 -1.48 1 94.44 117 PHE B C 1
ATOM 2539 O O . PHE B 1 117 ? 20.172 -1.813 -2.336 1 94.44 117 PHE B O 1
ATOM 2546 N N . SER B 1 118 ? 18.766 -0.623 -1.032 1 94.31 118 SER B N 1
ATOM 2547 C CA . SER B 1 118 ? 17.609 -1.358 -1.522 1 94.31 118 SER B CA 1
ATOM 2548 C C . SER B 1 118 ? 17.391 -1.113 -3.012 1 94.31 118 SER B C 1
ATOM 2550 O O . SER B 1 118 ? 16.922 -2.002 -3.73 1 94.31 118 SER B O 1
ATOM 2552 N N . LEU B 1 119 ? 17.75 0.033 -3.457 1 93.75 119 LEU B N 1
ATOM 2553 C CA . LEU B 1 119 ? 17.625 0.367 -4.871 1 93.75 119 LEU B CA 1
ATOM 2554 C C . LEU B 1 119 ? 18.562 -0.485 -5.723 1 93.75 119 LEU B C 1
ATOM 2556 O O . LEU B 1 119 ? 18.156 -1.022 -6.754 1 93.75 119 LEU B O 1
ATOM 2560 N N . LEU B 1 120 ? 19.719 -0.612 -5.289 1 93.25 120 LEU B N 1
ATOM 2561 C CA . LEU B 1 120 ? 20.703 -1.418 -6 1 93.25 120 LEU B CA 1
ATOM 2562 C C . LEU B 1 120 ? 20.297 -2.887 -6.023 1 93.25 120 LEU B C 1
ATOM 2564 O O . LEU B 1 120 ? 20.328 -3.531 -7.07 1 93.25 120 LEU B O 1
ATOM 2568 N N . PHE B 1 121 ? 19.859 -3.365 -4.953 1 93.44 121 PHE B N 1
ATOM 2569 C CA . PHE B 1 121 ? 19.438 -4.758 -4.844 1 93.44 121 PHE B CA 1
ATOM 2570 C C . PHE B 1 121 ? 18.188 -5.012 -5.664 1 93.44 121 PHE B C 1
ATOM 2572 O O . PHE B 1 121 ? 18.047 -6.059 -6.301 1 93.44 121 PHE B O 1
ATOM 2579 N N . GLY B 1 122 ? 17.266 -4.035 -5.59 1 92.94 122 GLY B N 1
ATOM 2580 C CA . GLY B 1 122 ? 16.047 -4.184 -6.371 1 92.94 122 GLY B CA 1
ATOM 2581 C C . GLY B 1 122 ? 16.297 -4.207 -7.867 1 92.94 122 GLY B C 1
ATOM 2582 O O . GLY B 1 122 ? 15.719 -5.023 -8.586 1 92.94 122 GLY B O 1
ATOM 2583 N N . PHE B 1 123 ? 17.125 -3.355 -8.336 1 93.31 123 PHE B N 1
ATOM 2584 C CA . PHE B 1 123 ? 17.453 -3.311 -9.75 1 93.31 123 PHE B CA 1
ATOM 2585 C C . PHE B 1 123 ? 18.125 -4.609 -10.195 1 93.31 123 PHE B C 1
ATOM 2587 O O . PHE B 1 123 ? 17.781 -5.16 -11.242 1 93.31 123 PHE B O 1
ATOM 2594 N N . SER B 1 124 ? 18.938 -5.109 -9.391 1 92.44 124 SER B N 1
ATOM 2595 C CA . SER B 1 124 ? 19.609 -6.367 -9.695 1 92.44 124 SER B CA 1
ATOM 2596 C C . SER B 1 124 ? 18.625 -7.531 -9.688 1 92.44 124 SER B C 1
ATOM 2598 O O . SER B 1 124 ? 18.75 -8.453 -10.5 1 92.44 124 SER B O 1
ATOM 2600 N N . ALA B 1 125 ? 17.734 -7.477 -8.789 1 91.44 125 ALA B N 1
ATOM 2601 C CA . ALA B 1 125 ? 16.75 -8.547 -8.703 1 91.44 125 ALA B CA 1
ATOM 2602 C C . ALA B 1 125 ? 15.875 -8.586 -9.961 1 91.44 125 ALA B C 1
ATOM 2604 O O . ALA B 1 125 ? 15.586 -9.664 -10.484 1 91.44 125 ALA B O 1
ATOM 2605 N N . ILE B 1 126 ? 15.445 -7.449 -10.43 1 91.44 126 ILE B N 1
ATOM 2606 C CA . ILE B 1 126 ? 14.625 -7.391 -11.641 1 91.44 126 ILE B CA 1
ATOM 2607 C C . ILE B 1 126 ? 15.422 -7.945 -12.82 1 91.44 126 ILE B C 1
ATOM 2609 O O . ILE B 1 126 ? 14.883 -8.703 -13.633 1 91.44 126 ILE B O 1
ATOM 2613 N N . LEU B 1 127 ? 16.719 -7.684 -12.867 1 89.62 127 LEU B N 1
ATOM 2614 C CA . LEU B 1 127 ? 17.562 -8.18 -13.945 1 89.62 127 LEU B CA 1
ATOM 2615 C C . LEU B 1 127 ? 17.734 -9.695 -13.852 1 89.62 127 LEU B C 1
ATOM 2617 O O . LEU B 1 127 ? 17.656 -10.398 -14.859 1 89.62 127 LEU B O 1
ATOM 2621 N N . ALA B 1 128 ? 17.875 -10.195 -12.703 1 86.5 128 ALA B N 1
ATOM 2622 C CA . ALA B 1 128 ? 18.078 -11.625 -12.484 1 86.5 128 ALA B CA 1
ATOM 2623 C C . ALA B 1 128 ? 16.828 -12.414 -12.859 1 86.5 128 ALA B C 1
ATOM 2625 O O . ALA B 1 128 ? 16.906 -13.43 -13.555 1 86.5 128 ALA B O 1
ATOM 2626 N N . ILE B 1 129 ? 15.664 -11.945 -12.461 1 84.25 129 ILE B N 1
ATOM 2627 C CA . ILE B 1 129 ? 14.422 -12.664 -12.727 1 84.25 129 ILE B CA 1
ATOM 2628 C C . ILE B 1 129 ? 14.102 -12.617 -14.219 1 84.25 129 ILE B C 1
ATOM 2630 O O . ILE B 1 129 ? 13.523 -13.555 -14.766 1 84.25 129 ILE B O 1
ATOM 2634 N N . SER B 1 130 ? 14.508 -11.539 -14.859 1 84.06 130 SER B N 1
ATOM 2635 C CA . SER B 1 130 ? 14.227 -11.383 -16.281 1 84.06 130 SER B CA 1
ATOM 2636 C C . SER B 1 130 ? 15.172 -12.227 -17.125 1 84.06 130 SER B C 1
ATOM 2638 O O . SER B 1 130 ? 14.82 -12.617 -18.25 1 84.06 130 SER B O 1
ATOM 2640 N N . LEU B 1 131 ? 16.312 -12.531 -16.594 1 78.81 131 LEU B N 1
ATOM 2641 C CA . LEU B 1 131 ? 17.328 -13.211 -17.391 1 78.81 131 LEU B CA 1
ATOM 2642 C C . LEU B 1 131 ? 17.406 -14.688 -17.016 1 78.81 131 LEU B C 1
ATOM 2644 O O . LEU B 1 131 ? 18.047 -15.477 -17.719 1 78.81 131 LEU B O 1
ATOM 2648 N N . ILE B 1 132 ? 16.797 -15.031 -15.875 1 69.31 132 ILE B N 1
ATOM 2649 C CA . ILE B 1 132 ? 17 -16.391 -15.406 1 69.31 132 ILE B CA 1
ATOM 2650 C C . ILE B 1 132 ? 16.453 -17.391 -16.438 1 69.31 132 ILE B C 1
ATOM 2652 O O . ILE B 1 132 ? 15.305 -17.25 -16.875 1 69.31 132 ILE B O 1
ATOM 2656 N N . SER B 1 133 ? 17.344 -18.141 -16.906 1 66.5 133 SER B N 1
ATOM 2657 C CA . SER B 1 133 ? 17.125 -19.234 -17.844 1 66.5 133 SER B CA 1
ATOM 2658 C C . SER B 1 133 ? 17.031 -20.578 -17.141 1 66.5 133 SER B C 1
ATOM 2660 O O . SER B 1 133 ? 18.016 -21.312 -17.062 1 66.5 133 SER B O 1
ATOM 2662 N N . GLN B 1 134 ? 16.359 -20.531 -16.031 1 68 134 GLN B N 1
ATOM 2663 C CA . GLN B 1 134 ? 16.25 -21.828 -15.375 1 68 134 GLN B CA 1
ATOM 2664 C C . GLN B 1 134 ? 15.18 -22.688 -16.047 1 68 134 GLN B C 1
ATOM 2666 O O . GLN B 1 134 ? 14.242 -22.172 -16.656 1 68 134 GLN B O 1
ATOM 2671 N N . GLN B 1 135 ? 15.461 -23.969 -15.992 1 71.5 135 GLN B N 1
ATOM 2672 C CA . GLN B 1 135 ? 14.523 -24.922 -16.578 1 71.5 135 GLN B CA 1
ATOM 2673 C C . GLN B 1 135 ? 13.219 -24.969 -15.797 1 71.5 135 GLN B C 1
ATOM 2675 O O . GLN B 1 135 ? 13.211 -25.281 -14.609 1 71.5 135 GLN B O 1
ATOM 2680 N N . PRO B 1 136 ? 12.219 -24.453 -16.391 1 76.88 136 PRO B N 1
ATOM 2681 C CA . PRO B 1 136 ? 10.922 -24.438 -15.703 1 76.88 136 PRO B CA 1
ATOM 2682 C C . PRO B 1 136 ? 10.406 -25.844 -15.391 1 76.88 136 PRO B C 1
ATOM 2684 O O . PRO B 1 136 ? 10.773 -26.812 -16.062 1 76.88 136 PRO B O 1
ATOM 2687 N N . ALA B 1 137 ? 9.852 -26.016 -14.203 1 78 137 ALA B N 1
ATOM 2688 C CA . ALA B 1 137 ? 9.164 -27.25 -13.844 1 78 137 ALA B CA 1
ATOM 2689 C C . ALA B 1 137 ? 8.055 -27.562 -14.844 1 78 137 ALA B C 1
ATOM 2691 O O . ALA B 1 137 ? 7.543 -26.672 -15.516 1 78 137 ALA B O 1
ATOM 2692 N N . ALA B 1 138 ? 7.809 -28.766 -15.016 1 79.75 138 ALA B N 1
ATOM 2693 C CA . ALA B 1 138 ? 6.781 -29.188 -15.961 1 79.75 138 ALA B CA 1
ATOM 2694 C C . ALA B 1 138 ? 5.395 -28.75 -15.5 1 79.75 138 ALA B C 1
ATOM 2696 O O . ALA B 1 138 ? 4.973 -29.078 -14.391 1 79.75 138 ALA B O 1
ATOM 2697 N N . LEU B 1 139 ? 4.895 -27.781 -16.188 1 81.31 139 LEU B N 1
ATOM 2698 C CA . LEU B 1 139 ? 3.496 -27.406 -16 1 81.31 139 LEU B CA 1
ATOM 2699 C C . LEU B 1 139 ? 2.598 -28.141 -16.984 1 81.31 139 LEU B C 1
ATOM 2701 O O . LEU B 1 139 ? 2.992 -28.391 -18.125 1 81.31 139 LEU B O 1
ATOM 2705 N N . ASN B 1 140 ? 1.518 -28.734 -16.547 1 78.56 140 ASN B N 1
ATOM 2706 C CA . ASN B 1 140 ? 0.675 -29.656 -17.297 1 78.56 140 ASN B CA 1
ATOM 2707 C C . ASN B 1 140 ? -0.186 -28.922 -18.312 1 78.56 140 ASN B C 1
ATOM 2709 O O . ASN B 1 140 ? -0.499 -29.469 -19.375 1 78.56 140 ASN B O 1
ATOM 2713 N N . THR B 1 141 ? -0.599 -27.641 -17.969 1 85.12 141 THR B N 1
ATOM 2714 C CA . THR B 1 141 ? -1.573 -26.984 -18.844 1 85.12 141 THR B CA 1
ATOM 2715 C C . THR B 1 141 ? -1.11 -25.578 -19.203 1 85.12 141 THR B C 1
ATOM 2717 O O . THR B 1 141 ? -0.201 -25.031 -18.562 1 85.12 141 THR B O 1
ATOM 2720 N N . ASN B 1 142 ? -1.688 -25.062 -20.344 1 88.94 142 ASN B N 1
ATOM 2721 C CA . ASN B 1 142 ? -1.409 -23.688 -20.766 1 88.94 142 ASN B CA 1
ATOM 2722 C C . ASN B 1 142 ? -1.914 -22.672 -19.734 1 88.94 142 ASN B C 1
ATOM 2724 O O . ASN B 1 142 ? -1.328 -21.594 -19.578 1 88.94 142 ASN B O 1
ATOM 2728 N N . GLN B 1 143 ? -2.943 -23.062 -19 1 88.88 143 GLN B N 1
ATOM 2729 C CA . GLN B 1 143 ? -3.488 -22.172 -17.984 1 88.88 143 GLN B CA 1
ATOM 2730 C C . GLN B 1 143 ? -2.521 -22.016 -16.812 1 88.88 143 GLN B C 1
ATOM 2732 O O . GLN B 1 143 ? -2.354 -20.922 -16.281 1 88.88 143 GLN B O 1
ATOM 2737 N N . GLN B 1 144 ? -1.874 -23.141 -16.484 1 88.75 144 GLN B N 1
ATOM 2738 C CA . GLN B 1 144 ? -0.892 -23.078 -15.414 1 88.75 144 GLN B CA 1
ATOM 2739 C C . GLN B 1 144 ? 0.305 -22.219 -15.805 1 88.75 144 GLN B C 1
ATOM 2741 O O . GLN B 1 144 ? 0.835 -21.469 -14.984 1 88.75 144 GLN B O 1
ATOM 2746 N N . ARG B 1 145 ? 0.632 -22.281 -17.078 1 88.5 145 ARG B N 1
ATOM 2747 C CA . ARG B 1 145 ? 1.728 -21.453 -17.562 1 88.5 145 ARG B CA 1
ATOM 2748 C C . ARG B 1 145 ? 1.352 -19.984 -17.516 1 88.5 145 ARG B C 1
ATOM 2750 O O . ARG B 1 145 ? 2.178 -19.125 -17.156 1 88.5 145 ARG B O 1
ATOM 2757 N N . ALA B 1 146 ? 0.119 -19.703 -17.875 1 90.75 146 ALA B N 1
ATOM 2758 C CA . ALA B 1 146 ? -0.358 -18.312 -17.812 1 90.75 146 ALA B CA 1
ATOM 2759 C C . ALA B 1 146 ? -0.333 -17.797 -16.375 1 90.75 146 ALA B C 1
ATOM 2761 O O . ALA B 1 146 ? 0.055 -16.656 -16.141 1 90.75 146 ALA B O 1
ATOM 2762 N N . GLY B 1 147 ? -0.735 -18.625 -15.445 1 91.31 147 GLY B N 1
ATOM 2763 C CA . GLY B 1 147 ? -0.683 -18.234 -14.047 1 91.31 147 GLY B CA 1
ATOM 2764 C C . GLY B 1 147 ? 0.725 -17.953 -13.562 1 91.31 147 GLY B C 1
ATOM 2765 O O . GLY B 1 147 ? 0.942 -17.016 -12.797 1 91.31 147 GLY B O 1
ATOM 2766 N N . SER B 1 148 ? 1.672 -18.766 -14.039 1 90.19 148 SER B N 1
ATOM 2767 C CA . SER B 1 148 ? 3.068 -18.562 -13.672 1 90.19 148 SER B CA 1
ATOM 2768 C C . SER B 1 148 ? 3.6 -17.25 -14.242 1 90.19 148 SER B C 1
ATOM 2770 O O . SER B 1 148 ? 4.344 -16.531 -13.578 1 90.19 148 SER B O 1
ATOM 2772 N N . ILE B 1 149 ? 3.195 -16.875 -15.391 1 91 149 ILE B N 1
ATOM 2773 C CA . ILE B 1 149 ? 3.613 -15.617 -16.016 1 91 149 ILE B CA 1
ATOM 2774 C C . ILE B 1 149 ? 3.031 -14.438 -15.25 1 91 149 ILE B C 1
ATOM 2776 O O . ILE B 1 149 ? 3.709 -13.43 -15.039 1 91 149 ILE B O 1
ATOM 2780 N N . VAL B 1 150 ? 1.806 -14.562 -14.828 1 93 150 VAL B N 1
ATOM 2781 C CA . VAL B 1 150 ? 1.169 -13.508 -14.047 1 93 150 VAL B CA 1
ATOM 2782 C C . VAL B 1 150 ? 1.894 -13.336 -12.711 1 93 150 VAL B C 1
ATOM 2784 O O . VAL B 1 150 ? 2.127 -12.211 -12.266 1 93 150 VAL B O 1
ATOM 2787 N N . ALA B 1 151 ? 2.273 -14.453 -12.102 1 93.44 151 ALA B N 1
ATOM 2788 C CA . ALA B 1 151 ? 2.998 -14.375 -10.836 1 93.44 151 ALA B CA 1
ATOM 2789 C C . ALA B 1 151 ? 4.355 -13.695 -11.023 1 93.44 151 ALA B C 1
ATOM 2791 O O . ALA B 1 151 ? 4.742 -12.844 -10.219 1 93.44 151 ALA B O 1
ATOM 2792 N N . LYS B 1 152 ? 5.055 -14.039 -12.047 1 91.44 152 LYS B N 1
ATOM 2793 C CA . LYS B 1 152 ? 6.336 -13.406 -12.359 1 91.44 152 LYS B CA 1
ATOM 2794 C C . LYS B 1 152 ? 6.164 -11.914 -12.633 1 91.44 152 LYS B C 1
ATOM 2796 O O . LYS B 1 152 ? 6.914 -11.094 -12.102 1 91.44 152 LYS B O 1
ATOM 2801 N N . GLY B 1 153 ? 5.195 -11.625 -13.461 1 93 153 GLY B N 1
ATOM 2802 C CA . GLY B 1 153 ? 4.93 -10.234 -13.789 1 93 153 GLY B CA 1
ATOM 2803 C C . GLY B 1 153 ? 4.543 -9.406 -12.578 1 93 153 GLY B C 1
ATOM 2804 O O . GLY B 1 153 ? 4.93 -8.234 -12.477 1 93 153 GLY B O 1
ATOM 2805 N N . THR B 1 154 ? 3.762 -9.984 -11.68 1 94.62 154 THR B N 1
ATOM 2806 C CA . THR B 1 154 ? 3.354 -9.289 -10.461 1 94.62 154 THR B CA 1
ATOM 2807 C C . THR B 1 154 ? 4.562 -9.008 -9.57 1 94.62 154 THR B C 1
ATOM 2809 O O . THR B 1 154 ? 4.688 -7.91 -9.023 1 94.62 154 THR B O 1
ATOM 2812 N N . 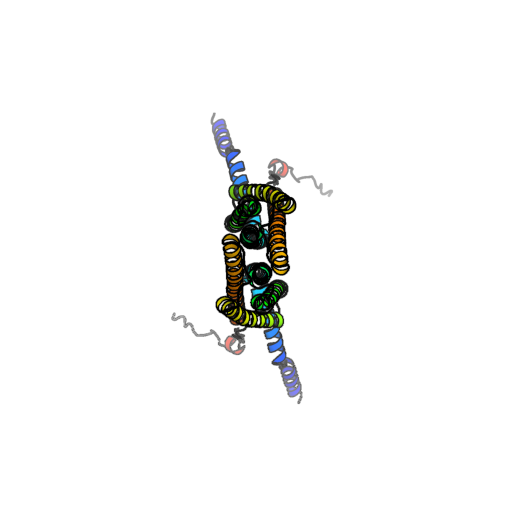SER B 1 155 ? 5.438 -9.984 -9.461 1 93.81 155 SER B N 1
ATOM 2813 C CA . SER B 1 155 ? 6.648 -9.789 -8.664 1 93.81 155 SER B CA 1
ATOM 2814 C C . SER B 1 155 ? 7.5 -8.656 -9.234 1 93.81 155 SER B C 1
ATOM 2816 O O . SER B 1 155 ? 7.969 -7.793 -8.492 1 93.81 155 SER B O 1
ATOM 2818 N N . ILE B 1 156 ? 7.652 -8.547 -10.469 1 93.56 156 ILE B N 1
ATOM 2819 C CA . ILE B 1 156 ? 8.438 -7.512 -11.125 1 93.56 156 ILE B CA 1
ATOM 2820 C C . ILE B 1 156 ? 7.762 -6.152 -10.938 1 93.56 156 ILE B C 1
ATOM 2822 O O . ILE B 1 156 ? 8.43 -5.16 -10.633 1 93.56 156 ILE B O 1
ATOM 2826 N N . ALA B 1 157 ? 6.484 -6.148 -11.117 1 94.5 157 ALA B N 1
ATOM 2827 C CA . ALA B 1 157 ? 5.742 -4.895 -11 1 94.5 157 ALA B CA 1
ATOM 2828 C C . ALA B 1 157 ? 5.859 -4.316 -9.594 1 94.5 157 ALA B C 1
ATOM 2830 O O . ALA B 1 157 ? 6.082 -3.115 -9.422 1 94.5 157 ALA B O 1
ATOM 2831 N N . PHE B 1 158 ? 5.711 -5.141 -8.625 1 96.31 158 PHE B N 1
ATOM 2832 C CA . PHE B 1 158 ? 5.789 -4.645 -7.258 1 96.31 158 PHE B CA 1
ATOM 2833 C C . PHE B 1 158 ? 7.227 -4.297 -6.883 1 96.31 158 PHE B C 1
ATOM 2835 O O . PHE B 1 158 ? 7.465 -3.389 -6.09 1 96.31 158 PHE B O 1
ATOM 2842 N N . THR B 1 159 ? 8.195 -4.988 -7.414 1 94.75 159 THR B N 1
ATOM 2843 C CA . THR B 1 159 ? 9.586 -4.59 -7.215 1 94.75 159 THR B CA 1
ATOM 2844 C C . THR B 1 159 ? 9.852 -3.221 -7.836 1 94.75 159 THR B C 1
ATOM 2846 O O . THR B 1 159 ? 10.516 -2.377 -7.23 1 94.75 159 THR B O 1
ATOM 2849 N N . ALA B 1 160 ? 9.32 -3.014 -8.969 1 95.38 160 ALA B N 1
ATOM 2850 C CA . ALA B 1 160 ? 9.484 -1.726 -9.633 1 95.38 160 ALA B CA 1
ATOM 2851 C C . ALA B 1 160 ? 8.836 -0.605 -8.828 1 95.38 160 ALA B C 1
ATOM 2853 O O . ALA B 1 160 ? 9.375 0.499 -8.742 1 95.38 160 ALA B O 1
ATOM 2854 N N . LEU B 1 161 ? 7.672 -0.996 -8.281 1 95.81 161 LEU B N 1
ATOM 2855 C CA . LEU B 1 161 ? 7.008 -0.012 -7.438 1 95.81 161 LEU B CA 1
ATOM 2856 C C . LEU B 1 161 ? 7.859 0.321 -6.219 1 95.81 161 LEU B C 1
ATOM 2858 O O . LEU B 1 161 ? 7.969 1.487 -5.832 1 95.81 161 LEU B O 1
ATOM 2862 N N . CYS B 1 162 ? 8.414 -0.639 -5.617 1 96.19 162 CYS B N 1
ATOM 2863 C CA . CYS B 1 162 ? 9.305 -0.409 -4.48 1 96.19 162 CYS B CA 1
ATOM 2864 C C . CYS B 1 162 ? 10.492 0.458 -4.879 1 96.19 162 CYS B C 1
ATOM 2866 O O . CYS B 1 162 ? 10.906 1.333 -4.121 1 96.19 162 CYS B O 1
ATOM 2868 N N . LEU B 1 163 ? 11.016 0.252 -6.031 1 95.88 163 LEU B N 1
ATOM 2869 C CA . LEU B 1 163 ? 12.117 1.056 -6.551 1 95.88 163 LEU B CA 1
ATOM 2870 C C . LEU B 1 163 ? 11.703 2.514 -6.711 1 95.88 163 LEU B C 1
ATOM 2872 O O . LEU B 1 163 ? 12.422 3.42 -6.289 1 95.88 163 LEU B O 1
ATOM 2876 N N . LEU B 1 164 ? 10.57 2.689 -7.25 1 95.75 164 LEU B N 1
ATOM 2877 C CA . LEU B 1 164 ? 10.062 4.039 -7.469 1 95.75 164 LEU B CA 1
ATOM 2878 C C . LEU B 1 164 ? 9.852 4.762 -6.141 1 95.75 164 LEU B C 1
ATOM 2880 O O . LEU B 1 164 ? 10.195 5.938 -6.008 1 95.75 164 LEU B O 1
ATOM 2884 N N . LEU B 1 165 ? 9.297 4.074 -5.203 1 95.62 165 LEU B N 1
ATOM 2885 C CA . LEU B 1 165 ? 9.047 4.664 -3.895 1 95.62 165 LEU B CA 1
ATOM 2886 C C . LEU B 1 165 ? 10.359 4.973 -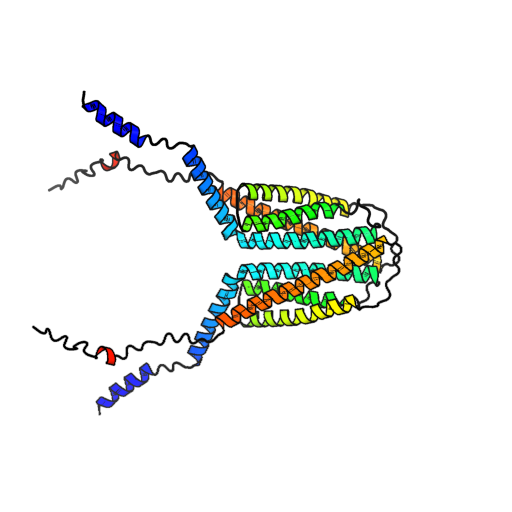3.182 1 95.62 165 LEU B C 1
ATOM 2888 O O . LEU B 1 165 ? 10.461 5.965 -2.455 1 95.62 165 LEU B O 1
ATOM 2892 N N . SER B 1 166 ? 11.344 4.117 -3.385 1 95.62 166 SER B N 1
ATOM 2893 C CA . SER B 1 166 ? 12.656 4.383 -2.809 1 95.62 166 SER B CA 1
ATOM 2894 C C . SER B 1 166 ? 13.289 5.637 -3.412 1 95.62 166 SER B C 1
ATOM 2896 O O . SER B 1 166 ? 13.867 6.453 -2.693 1 95.62 166 SER B O 1
ATOM 2898 N N . VAL B 1 167 ? 13.211 5.77 -4.676 1 95.31 167 VAL B N 1
ATOM 2899 C CA . VAL B 1 167 ? 13.727 6.961 -5.336 1 95.31 167 VAL B CA 1
ATOM 2900 C C . VAL B 1 167 ? 13.016 8.203 -4.805 1 95.31 167 VAL B C 1
ATOM 2902 O O . VAL B 1 167 ? 13.648 9.227 -4.547 1 95.31 167 VAL B O 1
ATOM 2905 N N . TYR B 1 168 ? 11.781 8.047 -4.602 1 94.44 168 TYR B N 1
ATOM 2906 C CA . TYR B 1 168 ? 10.992 9.156 -4.086 1 94.44 168 TYR B CA 1
ATOM 2907 C C . TYR B 1 168 ? 11.438 9.531 -2.678 1 94.44 168 TYR B C 1
ATOM 2909 O O . TYR B 1 168 ? 11.57 10.719 -2.357 1 94.44 168 TYR B O 1
ATOM 2917 N N . THR B 1 169 ? 11.602 8.57 -1.875 1 93.44 169 THR B N 1
ATOM 2918 C CA . THR B 1 169 ? 12.062 8.82 -0.513 1 93.44 169 THR B CA 1
ATOM 2919 C C . THR B 1 169 ? 13.43 9.492 -0.521 1 93.44 169 THR B C 1
ATOM 2921 O O . THR B 1 169 ? 13.688 10.406 0.27 1 93.44 169 THR B O 1
ATOM 2924 N N . LEU B 1 170 ? 14.289 9.039 -1.326 1 93.31 170 LEU B N 1
ATOM 2925 C CA . LEU B 1 170 ? 15.602 9.656 -1.445 1 93.31 170 LEU B CA 1
ATOM 2926 C C . LEU B 1 170 ? 15.492 11.102 -1.902 1 93.31 170 LEU B C 1
ATOM 2928 O O . LEU B 1 170 ? 16.203 11.977 -1.403 1 93.31 170 LEU B O 1
ATOM 2932 N N . PHE B 1 171 ? 14.641 11.297 -2.826 1 93.44 171 PHE B N 1
ATOM 2933 C CA . PHE B 1 171 ? 14.414 12.648 -3.32 1 93.44 171 PHE B CA 1
ATOM 2934 C C . PHE B 1 171 ? 13.93 13.562 -2.199 1 93.44 171 PHE B C 1
ATOM 2936 O O . PHE B 1 171 ? 14.422 14.68 -2.045 1 93.44 171 PHE B O 1
ATOM 2943 N N . LEU B 1 172 ? 13 13.125 -1.437 1 88.5 172 LEU B N 1
ATOM 2944 C CA . LEU B 1 172 ? 12.469 13.914 -0.33 1 88.5 172 LEU B CA 1
ATOM 2945 C C . LEU B 1 172 ? 13.539 14.164 0.725 1 88.5 172 LEU B C 1
ATOM 2947 O O . LEU B 1 172 ? 13.625 15.266 1.278 1 88.5 172 LEU B O 1
ATOM 2951 N N . SER B 1 173 ? 14.25 13.078 1.025 1 87.69 173 SER B N 1
ATOM 2952 C CA . SER B 1 173 ? 15.312 13.211 2.016 1 87.69 173 SER B CA 1
ATOM 2953 C C . SER B 1 173 ? 16.391 14.18 1.543 1 87.69 173 SER B C 1
ATOM 2955 O O . SER B 1 173 ? 16.922 14.961 2.334 1 87.69 173 SER B O 1
ATOM 2957 N N . TRP B 1 174 ? 16.734 14.102 0.305 1 87 174 TRP B N 1
ATOM 2958 C CA . TRP B 1 174 ? 17.734 14.984 -0.276 1 87 174 TRP B CA 1
ATOM 2959 C C . TRP B 1 174 ? 17.281 16.438 -0.237 1 87 174 TRP B C 1
ATOM 2961 O O . TRP B 1 174 ? 18.062 17.328 0.098 1 87 174 TRP B O 1
ATOM 2971 N N . ARG B 1 175 ? 16.094 16.688 -0.578 1 83.94 175 ARG B N 1
ATOM 2972 C CA . ARG B 1 175 ? 15.531 18.031 -0.538 1 83.94 175 ARG B CA 1
ATOM 2973 C C . ARG B 1 175 ? 15.539 18.594 0.883 1 83.94 175 ARG B C 1
ATOM 2975 O O . ARG B 1 175 ? 15.805 19.781 1.092 1 83.94 175 ARG B O 1
ATOM 2982 N N . GLY B 1 176 ? 15.242 17.734 1.795 1 80.38 176 GLY B N 1
ATOM 2983 C CA . GLY B 1 176 ? 15.266 18.156 3.188 1 80.38 176 GLY B CA 1
ATOM 2984 C C . GLY B 1 176 ? 16.656 18.453 3.695 1 80.38 176 GLY B C 1
ATOM 2985 O O . GLY B 1 176 ? 16.875 19.453 4.379 1 80.38 176 GLY B O 1
ATOM 2986 N N . LEU B 1 177 ? 17.562 17.594 3.414 1 77.06 177 LEU B N 1
ATOM 2987 C CA . LEU B 1 177 ? 18.953 17.766 3.859 1 77.06 177 LEU B CA 1
ATOM 2988 C C . LEU B 1 177 ? 19.578 18.984 3.203 1 77.06 177 LEU B C 1
ATOM 2990 O O . LEU B 1 177 ? 20.359 19.703 3.834 1 77.06 177 LEU B O 1
ATOM 2994 N N . ARG B 1 178 ? 19.328 19.219 2.045 1 76.81 178 ARG B N 1
ATOM 2995 C CA . ARG B 1 178 ? 19.859 20.375 1.338 1 76.81 178 ARG B CA 1
ATOM 2996 C C . ARG B 1 178 ? 19.266 21.672 1.873 1 76.81 178 ARG B C 1
ATOM 2998 O O . ARG B 1 178 ? 19.984 22.672 2.031 1 76.81 178 ARG B O 1
ATOM 3005 N N . ARG B 1 179 ? 18.047 21.594 1.986 1 71.38 179 ARG B N 1
ATOM 3006 C CA . ARG B 1 179 ? 17.359 22.812 2.422 1 71.38 179 ARG B CA 1
ATOM 3007 C C . ARG B 1 179 ? 17.766 23.188 3.846 1 71.38 179 ARG B C 1
ATOM 3009 O O . ARG B 1 179 ? 17.906 24.359 4.168 1 71.38 179 ARG B O 1
ATOM 3016 N N . TYR B 1 180 ? 18.016 22.156 4.613 1 64.94 180 TYR B N 1
ATOM 3017 C CA . TYR B 1 180 ? 18.172 22.484 6.027 1 64.94 180 TYR B CA 1
ATOM 3018 C C . TYR B 1 180 ? 19.594 22.234 6.5 1 64.94 180 TYR B C 1
ATOM 3020 O O . TYR B 1 180 ? 19.984 22.672 7.582 1 64.94 180 TYR B O 1
ATOM 3028 N N . SER B 1 181 ? 20.344 21.344 5.875 1 60.91 181 SER B N 1
ATOM 3029 C CA . SER B 1 181 ? 21.734 21.188 6.281 1 60.91 181 SER B CA 1
ATOM 3030 C C . SER B 1 181 ? 22.609 22.297 5.707 1 60.91 181 SER B C 1
ATOM 3032 O O . SER B 1 181 ? 23.781 22.422 6.066 1 60.91 181 SER B O 1
ATOM 3034 N N . SER B 1 182 ? 22.188 22.938 4.699 1 53.78 182 SER B N 1
ATOM 3035 C CA . SER B 1 182 ? 23.125 23.938 4.223 1 53.78 182 SER B CA 1
ATOM 3036 C C . SER B 1 182 ? 23.453 24.953 5.312 1 53.78 182 SER B C 1
ATOM 3038 O O . SER B 1 182 ? 22.547 25.5 5.945 1 53.78 182 SER B O 1
ATOM 3040 N N . PRO B 1 183 ? 24.594 24.781 5.926 1 47.19 183 PRO B N 1
ATOM 3041 C CA . PRO B 1 183 ? 25.094 25.844 6.805 1 47.19 183 PRO B CA 1
ATOM 3042 C C . PRO B 1 183 ? 24.734 27.25 6.316 1 47.19 183 PRO B C 1
ATOM 3044 O O . PRO B 1 183 ? 25.375 28.219 6.719 1 47.19 183 PRO B O 1
ATOM 3047 N N . HIS B 1 184 ? 23.953 27.484 5.434 1 37.66 184 HIS B N 1
ATOM 3048 C CA . HIS B 1 184 ? 23.922 28.938 5.324 1 37.66 184 HIS B CA 1
ATOM 3049 C C . HIS B 1 184 ? 23.781 29.578 6.695 1 37.66 184 HIS B C 1
ATOM 3051 O O . HIS B 1 184 ? 22.828 29.281 7.434 1 37.66 184 HIS B O 1
ATOM 3057 N N . ILE B 1 185 ? 24.875 29.797 7.391 1 39.62 185 ILE B N 1
ATOM 3058 C CA . ILE B 1 185 ? 25.172 30.938 8.258 1 39.62 185 ILE B CA 1
ATOM 3059 C C . ILE B 1 185 ? 24.203 32.094 7.949 1 39.62 185 ILE B C 1
ATOM 3061 O O . ILE B 1 185 ? 24.359 32.781 6.938 1 39.62 185 ILE B O 1
ATOM 3065 N N . GLN B 1 186 ? 23 31.828 7.645 1 37.62 186 GLN B N 1
ATOM 3066 C CA . GLN B 1 186 ? 22.281 33.094 7.781 1 37.62 186 GLN B CA 1
ATOM 3067 C C . GLN B 1 186 ? 22.844 33.906 8.938 1 37.62 186 GLN B C 1
ATOM 3069 O O . GLN B 1 186 ? 22.562 33.625 10.102 1 37.62 186 GLN B O 1
ATOM 3074 N N . ALA B 1 187 ? 24.141 34.156 8.828 1 34.94 187 ALA B N 1
ATOM 3075 C CA . ALA B 1 187 ? 24.719 35.312 9.484 1 34.94 187 ALA B CA 1
ATOM 3076 C C . ALA B 1 187 ? 23.656 36.406 9.672 1 34.94 187 ALA B C 1
ATOM 3078 O O . ALA B 1 187 ? 23.266 37.062 8.711 1 34.94 187 ALA B O 1
ATOM 3079 N N . TYR B 1 188 ? 22.516 36.219 10.133 1 32.81 188 TYR B N 1
ATOM 3080 C CA . TYR B 1 188 ? 22.062 37.438 10.789 1 32.81 188 TYR B CA 1
ATOM 3081 C C . TYR B 1 188 ? 23.234 38.25 11.328 1 32.81 188 TYR B C 1
ATOM 3083 O O . TYR B 1 188 ? 23.906 37.844 12.281 1 32.81 188 TYR B O 1
ATOM 3091 N N . SER B 1 189 ? 24.125 38.688 10.391 1 34.31 189 SER B N 1
ATOM 3092 C CA . SER B 1 189 ? 25 39.812 10.734 1 34.31 189 SER B CA 1
ATOM 3093 C C . SER B 1 189 ? 24.391 40.656 11.852 1 34.31 189 SER B C 1
ATOM 3095 O O . SER B 1 189 ? 23.266 41.156 11.734 1 34.31 189 SER B O 1
ATOM 3097 N N . ARG B 1 190 ? 24.469 40.188 13.078 1 34.03 190 ARG B N 1
ATOM 3098 C CA . ARG B 1 190 ? 24.484 41.156 14.164 1 34.03 190 ARG B CA 1
ATOM 3099 C C . ARG B 1 190 ? 24.891 42.531 13.656 1 34.03 190 ARG B C 1
ATOM 3101 O O . ARG B 1 190 ? 26.031 42.75 13.273 1 34.03 190 ARG B O 1
ATOM 3108 N N . ILE B 1 191 ? 24.141 43.188 12.75 1 36.72 191 ILE B N 1
ATOM 3109 C CA . ILE B 1 191 ? 24.359 44.625 12.781 1 36.72 191 ILE B CA 1
ATOM 3110 C C . ILE B 1 191 ? 24.781 45.062 14.188 1 36.72 191 ILE B C 1
ATOM 3112 O O . ILE B 1 191 ? 23.984 44.969 15.133 1 36.72 191 ILE B O 1
ATOM 3116 N N . SER B 1 192 ? 25.906 44.469 14.695 1 34.91 192 SER B N 1
ATOM 3117 C CA . SER B 1 192 ? 26.578 45.219 15.758 1 34.91 192 SER B CA 1
ATOM 3118 C C . SER B 1 192 ? 26.344 46.719 15.617 1 34.91 192 SER B C 1
ATOM 3120 O O . SER B 1 192 ? 26.703 47.312 14.602 1 34.91 192 SER B O 1
ATOM 3122 N N . GLN B 1 193 ? 25.234 47.25 16.125 1 34.03 193 GLN B N 1
ATOM 3123 C CA . GLN B 1 193 ? 25.266 48.656 16.484 1 34.03 193 GLN B CA 1
ATOM 3124 C C . GLN B 1 193 ? 26.672 49.094 16.906 1 34.03 193 GLN B C 1
ATOM 3126 O O . GLN B 1 193 ? 27.172 48.688 17.953 1 34.03 193 GLN B O 1
ATOM 3131 N N . ASP B 1 194 ? 27.641 49 16.031 1 36.88 194 ASP B N 1
ATOM 3132 C CA . ASP B 1 194 ? 28.828 49.812 16.281 1 36.88 194 ASP B CA 1
ATOM 3133 C C . ASP B 1 194 ? 28.453 51.062 17.109 1 36.88 194 ASP B C 1
ATOM 3135 O O . ASP B 1 194 ? 27.609 51.844 16.703 1 36.88 194 ASP B O 1
ATOM 3139 N N . PRO B 1 195 ? 28.438 50.844 18.469 1 38.78 195 PRO B N 1
ATOM 3140 C CA . PRO B 1 195 ? 28.188 52.031 19.266 1 38.78 195 PRO B CA 1
ATOM 3141 C C . PRO B 1 195 ? 28.688 53.312 18.594 1 38.78 195 PRO B C 1
ATOM 3143 O O . PRO B 1 195 ? 28.375 54.438 19.047 1 38.78 195 PRO B O 1
ATOM 3146 N N . ASP B 1 196 ? 29.781 53.094 17.797 1 36.44 196 ASP B N 1
ATOM 3147 C CA . ASP B 1 196 ? 30.391 54.344 17.344 1 36.44 196 ASP B CA 1
ATOM 3148 C C . ASP B 1 196 ? 29.484 55.062 16.359 1 36.44 196 ASP B C 1
ATOM 3150 O O . ASP B 1 196 ? 29.688 56.25 16.062 1 36.44 196 ASP B O 1
ATOM 3154 N N . ASP B 1 197 ? 28.75 54.219 15.5 1 36.84 197 ASP B N 1
ATOM 3155 C CA . ASP B 1 197 ? 28.125 55.094 14.508 1 36.84 197 ASP B CA 1
ATOM 3156 C C . ASP B 1 197 ? 26.969 55.875 15.117 1 36.84 197 ASP B C 1
ATOM 3158 O O . ASP B 1 197 ? 26.234 56.594 14.406 1 36.84 197 ASP B O 1
ATOM 3162 N N . THR B 1 198 ? 26.391 55.281 16.219 1 36.94 198 THR B N 1
ATOM 3163 C CA . THR B 1 198 ? 25.406 56.188 16.781 1 36.94 198 THR B CA 1
ATOM 3164 C C . THR B 1 198 ? 26.062 57.531 17.125 1 36.94 198 THR B C 1
ATOM 3166 O O . THR B 1 198 ? 25.375 58.5 17.422 1 36.94 198 THR B O 1
ATOM 3169 N N . ASN B 1 199 ? 27.391 57.344 17.453 1 32.34 199 ASN B N 1
ATOM 3170 C CA . ASN B 1 199 ? 27.875 58.656 17.844 1 32.34 199 ASN B CA 1
ATOM 3171 C C . ASN B 1 199 ? 27.953 59.594 16.641 1 32.34 199 ASN B C 1
ATOM 3173 O O . ASN B 1 199 ? 28.641 60.625 16.688 1 32.34 199 ASN B O 1
ATOM 3177 N N . GLU B 1 200 ? 27.844 59 15.453 1 33.53 200 GLU B N 1
ATOM 3178 C CA . GLU B 1 200 ? 27.969 60.125 14.523 1 33.53 200 GLU B CA 1
ATOM 3179 C C . GLU B 1 200 ? 26.891 61.156 14.781 1 33.53 200 GLU B C 1
ATOM 3181 O O . GLU B 1 200 ? 25.703 60.844 14.844 1 33.53 200 GLU B O 1
ATOM 3186 N N . PRO B 1 201 ? 27.266 62.188 15.492 1 34.72 201 PRO B N 1
ATOM 3187 C CA . PRO B 1 201 ? 26.453 63.344 15.789 1 34.72 201 PRO B CA 1
ATOM 3188 C C . PRO B 1 201 ? 25.594 63.781 14.609 1 34.72 201 PRO B C 1
ATOM 3190 O O . PRO B 1 201 ? 26.094 63.938 13.5 1 34.72 201 PRO B O 1
ATOM 3193 N N . LEU B 1 202 ? 24.484 63 14.289 1 32.22 202 LEU B N 1
ATOM 3194 C CA . LEU B 1 202 ? 23.547 63.656 13.398 1 32.22 202 LEU B CA 1
ATOM 3195 C C . LEU B 1 202 ? 23.562 65.188 13.609 1 32.22 202 LEU B C 1
ATOM 3197 O O . LEU B 1 202 ? 22.688 65.875 13.109 1 32.22 202 LEU B O 1
ATOM 3201 N N . LEU B 1 203 ? 24.453 65.562 14.453 1 29.42 203 LEU B N 1
ATOM 3202 C CA . LEU B 1 203 ? 24.438 67.062 14.586 1 29.42 203 LEU B CA 1
ATOM 3203 C C . LEU B 1 203 ? 24.656 67.688 13.234 1 29.42 203 LEU B C 1
ATOM 3205 O O . LEU B 1 203 ? 24.938 68.938 13.172 1 29.42 203 LEU B O 1
ATOM 3209 N N . GLU B 1 204 ? 24.828 67 12.156 1 30.11 204 GLU B N 1
ATOM 3210 C CA . GLU B 1 204 ? 25.094 67.938 11.102 1 30.11 204 GLU B CA 1
ATOM 3211 C C . GLU B 1 204 ? 24.188 69.188 11.219 1 30.11 204 GLU B C 1
ATOM 3213 O O . GLU B 1 204 ? 23.016 69.062 11.586 1 30.11 204 GLU B O 1
ATOM 3218 N N . GLN B 1 205 ? 24.844 70.312 11.133 1 29.23 205 GLN B N 1
ATOM 3219 C CA . GLN B 1 205 ? 24.688 71.75 11.133 1 29.23 205 GLN B CA 1
ATOM 3220 C C . GLN B 1 205 ? 23.531 72.188 10.219 1 29.23 205 GLN B C 1
ATOM 3222 O O . GLN B 1 205 ? 23.672 72.188 8.992 1 29.23 205 GLN B O 1
ATOM 3227 N N . VAL B 1 206 ? 22.406 71.438 10.211 1 31.47 206 VAL B N 1
ATOM 3228 C CA . VAL B 1 206 ? 21.391 72.25 9.539 1 31.47 206 VAL B CA 1
ATOM 3229 C C . VAL B 1 206 ? 21.484 73.688 10 1 31.47 206 VAL B C 1
ATOM 3231 O O . VAL B 1 206 ? 21.219 74 11.164 1 31.47 206 VAL B O 1
ATOM 3234 N N . GLU B 1 207 ? 22.562 74.375 9.656 1 28.56 207 GLU B N 1
ATOM 3235 C CA . GLU B 1 207 ? 22.672 75.812 9.656 1 28.56 207 GLU B CA 1
ATOM 3236 C C . GLU B 1 207 ? 21.359 76.5 9.203 1 28.56 207 GLU B C 1
ATOM 3238 O O . GLU B 1 207 ? 20.891 76.25 8.094 1 28.56 207 GLU B O 1
ATOM 3243 N N . TYR B 1 208 ? 20.406 76.562 10.109 1 26.59 208 TYR B N 1
ATOM 3244 C CA . TYR B 1 208 ? 19.359 77.562 10.016 1 26.59 208 TYR B CA 1
ATOM 3245 C C . TYR B 1 208 ? 19.922 78.875 9.516 1 26.59 208 TYR B C 1
ATOM 3247 O O . TYR B 1 208 ? 20.719 79.5 10.203 1 26.59 208 TYR B O 1
ATOM 3255 N N . SER B 1 209 ? 20.344 78.938 8.258 1 25.59 209 SER B N 1
ATOM 3256 C CA . SER B 1 209 ? 20.453 80.25 7.664 1 25.59 209 SER B CA 1
ATOM 3257 C C . SER B 1 209 ? 19.25 81.125 8.023 1 25.59 209 SER B C 1
ATOM 3259 O O . SER B 1 209 ? 18.125 80.875 7.578 1 25.59 209 SER B O 1
ATOM 3261 N N . LEU B 1 210 ? 19.25 81.562 9.172 1 22.45 210 LEU B N 1
ATOM 3262 C CA . LEU B 1 210 ? 18.688 82.812 9.562 1 22.45 210 LEU B CA 1
ATOM 3263 C C . LEU B 1 210 ? 19.359 83.938 8.82 1 22.45 210 LEU B C 1
ATOM 3265 O O . LEU B 1 210 ? 20.594 84 8.734 1 22.45 210 LEU B O 1
#

Radius of gyration: 34.79 Å; Cα contacts (8 Å, |Δi|>4): 488; chains: 2; bounding box: 100×115×78 Å

Organism: Scomber scombrus (NCBI:txid13677)